Protein AF-A0ABD5T051-F1 (afdb_monomer_lite)

Organism: NCBI:txid1930624

Radius of gyration: 26.38 Å; chains: 1; bounding box: 66×84×85 Å

Sequence (713 aa):
MTRERERGAKRGLGTSLAASRREFLAATGMAALVPAAVGSSVGTPDTGDSGPGRIRNLSAFLEDPTVFAENREPTHVTTAIPYESMGTARRADEPFTELESRFEDSSYVRSLNGEWDFRFSERPSELPDSYDGVTDWDSISVPSVWQTEGYDQRLYTNNSITWDHYDPSQAGDLVPGEDGTVDVPGVGDGDDGANPVGTYRRTFTVPSAWDGREVFLHFEGAKQAYFVWIDGEYVGFQQGAMTPGEFDVTDHVAPGEESQVTVQVYRWSDGEALETIDMFRYSGIHRSVYLYATPLVHMRDFDVRTALDDDYEDATLSVDVELVNYTDSGRGEYTVTGHLFGPEQSHPGRGPPDDRGKPGWSGDRGKPERNGNRGRHGRNGPPHGRKVATVSASETVDGDGAVLALEADVEDPAKWSAEHPSLYTLVLELVSEGEATEVMLEKVGFREYETTRGEQGAVITVNGEPVNVKGVNRHETDPDSGRTVPIETLREDLETMKRFNVNAVRTSHYPNDPSLYRLADEYGIYVQDEVYVESHWWEDLLADTEVYHEQAVERFRRMVLRDRNHASVFSWSTGNEAGTGAEHLNMAALAMDSDAYLPPDTADVSGVGPVESYDGPVEGLAPDRLMYHQPNGGGWNVEYSDMLGPRYPSVGTLLRTADGSHIGDGLRSVVMGEYNHAMGNS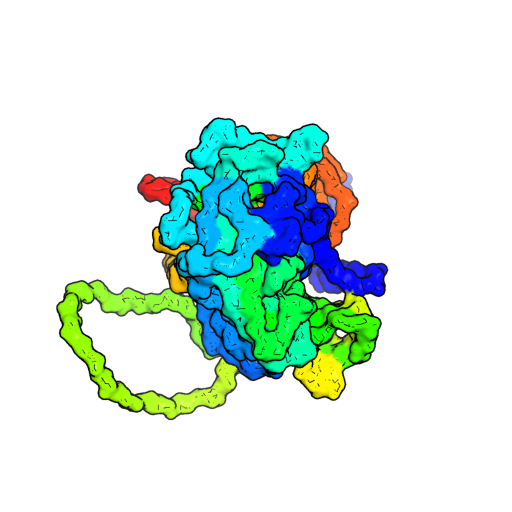LGLVHEMWSEHIMPPVRRATNRAGDGGHGAL

Structure (mmCIF, N/CA/C/O backbone):
data_AF-A0ABD5T051-F1
#
_entry.id   AF-A0ABD5T051-F1
#
loop_
_atom_site.group_PDB
_atom_site.id
_atom_site.type_symbol
_atom_site.label_atom_id
_atom_site.label_alt_id
_atom_site.label_comp_id
_atom_site.label_asym_id
_atom_site.label_entity_id
_atom_site.label_seq_id
_atom_site.pdbx_PDB_ins_code
_atom_site.Cartn_x
_atom_site.Cartn_y
_atom_site.Cartn_z
_atom_site.occupancy
_atom_site.B_iso_or_equiv
_atom_site.auth_seq_id
_atom_site.auth_comp_id
_atom_site.auth_asym_id
_atom_site.auth_atom_id
_atom_site.pdbx_PDB_model_num
ATOM 1 N N . MET A 1 1 ? -4.792 36.232 47.209 1.00 36.41 1 MET A N 1
ATOM 2 C CA . MET A 1 1 ? -5.182 36.528 45.818 1.00 36.41 1 MET A CA 1
ATOM 3 C C . MET A 1 1 ? -5.226 35.204 45.096 1.00 36.41 1 MET A C 1
ATOM 5 O O . MET A 1 1 ? -4.197 34.600 44.836 1.00 36.41 1 MET A O 1
ATOM 9 N N . THR A 1 2 ? -6.444 34.704 44.988 1.00 25.11 2 THR A N 1
ATOM 10 C CA . THR A 1 2 ? -6.877 33.451 44.380 1.00 25.11 2 THR A CA 1
ATOM 11 C C . THR A 1 2 ? -6.588 33.471 42.880 1.00 25.11 2 THR A C 1
ATOM 13 O O . THR A 1 2 ? -7.056 34.368 42.188 1.00 25.11 2 THR A O 1
ATOM 16 N N . ARG A 1 3 ? -5.810 32.501 42.390 1.00 26.19 3 ARG A N 1
ATOM 17 C CA . ARG A 1 3 ? -5.843 32.073 40.988 1.00 26.19 3 ARG A CA 1
ATOM 18 C C . ARG A 1 3 ? -6.622 30.767 40.965 1.00 26.19 3 ARG A C 1
ATOM 20 O O . ARG A 1 3 ? -6.230 29.805 41.624 1.00 26.19 3 ARG A O 1
ATOM 27 N N . GLU A 1 4 ? -7.777 30.812 40.321 1.00 24.81 4 GLU A N 1
ATOM 28 C CA . GLU A 1 4 ? -8.660 29.674 40.115 1.00 24.81 4 GLU A CA 1
ATOM 29 C C . GLU A 1 4 ? -7.946 28.613 39.274 1.00 24.81 4 GLU A C 1
ATOM 31 O O . GLU A 1 4 ? -7.276 28.919 38.291 1.00 24.81 4 GLU A O 1
ATOM 36 N N . ARG A 1 5 ? -8.053 27.360 39.724 1.00 26.92 5 ARG A N 1
ATOM 37 C CA . ARG A 1 5 ? -7.737 26.176 38.932 1.00 26.92 5 ARG A CA 1
ATOM 38 C C . ARG A 1 5 ? -8.916 25.955 37.993 1.00 26.92 5 ARG A C 1
ATOM 40 O O . ARG A 1 5 ? -9.948 25.454 38.439 1.00 26.92 5 ARG A O 1
ATOM 47 N N . GLU A 1 6 ? -8.764 26.313 36.728 1.00 24.47 6 GLU A N 1
ATOM 48 C CA . GLU A 1 6 ? -9.637 25.792 35.682 1.00 24.47 6 GLU A CA 1
ATOM 49 C C . GLU A 1 6 ? -9.298 24.313 35.489 1.00 24.47 6 GLU A C 1
ATOM 51 O O . GLU A 1 6 ? -8.202 23.939 35.077 1.00 24.47 6 GLU A O 1
ATOM 56 N N . ARG A 1 7 ? -10.235 23.453 35.893 1.00 23.27 7 ARG A N 1
ATOM 57 C CA . ARG A 1 7 ? -10.289 22.066 35.446 1.00 23.27 7 ARG A CA 1
ATOM 58 C C . ARG A 1 7 ? -10.701 22.121 33.978 1.00 23.27 7 ARG A C 1
ATOM 60 O O . ARG A 1 7 ? -11.854 22.441 33.701 1.00 23.27 7 ARG A O 1
ATOM 67 N N . GLY A 1 8 ? -9.759 21.861 33.074 1.00 24.27 8 GLY A N 1
ATOM 68 C CA . GLY A 1 8 ? -10.053 21.652 31.662 1.00 24.27 8 GLY A CA 1
ATOM 69 C C . GLY A 1 8 ? -11.048 20.506 31.534 1.00 24.27 8 GLY A C 1
ATOM 70 O O . GLY A 1 8 ? -10.799 19.398 32.006 1.00 24.27 8 GLY A O 1
ATOM 71 N N . ALA A 1 9 ? -12.220 20.816 30.996 1.00 24.28 9 ALA A N 1
ATOM 72 C CA . ALA A 1 9 ? -13.216 19.831 30.638 1.00 24.28 9 ALA A CA 1
ATOM 73 C C . ALA A 1 9 ? -12.650 18.960 29.511 1.00 24.28 9 ALA A C 1
ATOM 75 O O . ALA A 1 9 ? -12.182 19.500 28.509 1.00 24.28 9 ALA A O 1
ATOM 76 N N . LYS A 1 10 ? -12.731 17.633 29.675 1.00 26.22 10 LYS A N 1
ATOM 77 C CA . LYS A 1 10 ? -12.705 16.686 28.559 1.00 26.22 10 LYS A CA 1
ATOM 78 C C . LYS A 1 10 ? -13.747 17.168 27.544 1.00 26.22 10 LYS A C 1
ATOM 80 O O . LYS A 1 10 ? -14.943 17.138 27.836 1.00 26.22 10 LYS A O 1
ATOM 85 N N . ARG A 1 11 ? -13.305 17.708 26.408 1.00 28.09 11 ARG A N 1
ATOM 86 C CA . ARG A 1 11 ? -14.165 17.843 25.233 1.00 28.09 11 ARG A CA 1
ATOM 87 C C . ARG A 1 11 ? -14.231 16.444 24.640 1.00 28.09 11 ARG A C 1
ATOM 89 O O . ARG A 1 11 ? -13.221 15.967 24.145 1.00 28.09 11 ARG A O 1
ATOM 96 N N . GLY A 1 12 ? -15.375 15.786 24.803 1.00 25.36 12 GLY A N 1
ATOM 97 C CA . GLY A 1 12 ? -15.645 14.511 24.151 1.00 25.36 12 GLY A CA 1
ATOM 98 C C . GLY A 1 12 ? -15.487 14.673 22.642 1.00 25.36 12 GLY A C 1
ATOM 99 O O . GLY A 1 12 ? -16.097 15.567 22.052 1.00 25.36 12 GLY A O 1
ATOM 100 N N . LEU A 1 13 ? -14.633 13.835 22.062 1.00 28.89 13 LEU A N 1
ATOM 101 C CA . LEU A 1 13 ? -14.425 13.676 20.623 1.00 28.89 13 LEU A CA 1
ATOM 102 C C . LEU A 1 13 ? -15.549 12.846 19.965 1.00 28.89 13 LEU A C 1
ATOM 104 O O . LEU A 1 13 ? -15.661 12.818 18.746 1.00 28.89 13 LEU A O 1
ATOM 108 N N . GLY A 1 14 ? -16.461 12.259 20.748 1.00 25.50 14 GLY A N 1
ATOM 109 C CA . GLY A 1 14 ? -17.448 11.278 20.279 1.00 25.50 14 GLY A CA 1
ATOM 110 C C . GLY A 1 14 ? -18.631 11.773 19.432 1.00 25.50 14 GLY A C 1
ATOM 111 O O . GLY A 1 14 ? -19.596 11.037 19.283 1.00 25.50 14 GLY A O 1
ATOM 112 N N . THR A 1 15 ? -18.638 12.994 18.880 1.00 25.20 15 THR A N 1
ATOM 113 C CA . THR A 1 15 ? -19.739 13.428 17.974 1.00 25.20 15 THR A CA 1
ATOM 114 C C . THR A 1 15 ? -19.327 14.280 16.767 1.00 25.20 15 THR A C 1
ATOM 116 O O . THR A 1 15 ? -20.193 14.594 15.952 1.00 25.20 15 THR A O 1
ATOM 119 N N . SER A 1 16 ? -18.045 14.641 16.591 1.00 26.61 16 SER A N 1
ATOM 120 C CA . SER A 1 16 ? -17.605 15.455 15.435 1.00 26.61 16 SER A CA 1
ATOM 121 C C . SER A 1 16 ? -16.923 14.670 14.310 1.00 26.61 16 SER A C 1
ATOM 123 O O . SER A 1 16 ? -16.866 15.177 13.194 1.00 26.61 16 SER A O 1
ATOM 125 N N . LEU A 1 17 ? -16.475 13.433 14.558 1.00 32.22 17 LEU A N 1
ATOM 126 C CA . LEU A 1 17 ? -15.769 12.584 13.577 1.00 32.22 17 LEU A CA 1
ATOM 127 C C . LEU A 1 17 ? -16.625 12.201 12.350 1.00 32.22 17 LEU A C 1
ATOM 129 O O . LEU A 1 17 ? -16.105 12.001 11.254 1.00 32.22 17 LEU A O 1
ATOM 133 N N . ALA A 1 18 ? -17.952 12.129 12.502 1.00 31.81 18 ALA A N 1
ATOM 134 C CA . ALA A 1 18 ? -18.878 11.869 11.393 1.00 31.81 18 ALA A CA 1
ATOM 135 C C . ALA A 1 18 ? -19.214 13.134 10.574 1.00 31.81 18 ALA A C 1
ATOM 137 O O . ALA A 1 18 ? -19.721 13.037 9.457 1.00 31.81 18 ALA A O 1
ATOM 138 N N . ALA A 1 19 ? -18.956 14.329 11.120 1.00 29.75 19 ALA A N 1
ATOM 139 C CA . ALA A 1 19 ? -19.352 15.589 10.500 1.00 29.75 19 ALA A CA 1
ATOM 140 C C . ALA A 1 19 ? -18.320 16.105 9.488 1.00 29.75 19 ALA A C 1
ATOM 142 O O . ALA A 1 19 ? -18.735 16.620 8.459 1.00 29.75 19 ALA A O 1
ATOM 143 N N . SER A 1 20 ? -17.011 15.929 9.705 1.00 41.16 20 SER A N 1
ATOM 144 C CA . SER A 1 20 ? -15.979 16.568 8.865 1.00 41.16 20 SER A CA 1
ATOM 145 C C . SER A 1 20 ? -15.958 16.049 7.421 1.00 41.16 20 SER A C 1
ATOM 147 O O . SER A 1 20 ? -16.054 16.844 6.489 1.00 41.16 20 SER A O 1
ATOM 149 N N . ARG A 1 21 ? -15.932 14.725 7.207 1.00 41.84 21 ARG A N 1
ATOM 150 C CA . ARG A 1 21 ? -15.955 14.137 5.853 1.00 41.84 21 ARG A CA 1
ATOM 151 C C . ARG A 1 21 ? -17.312 14.311 5.171 1.00 41.84 21 ARG A C 1
ATOM 153 O O . ARG A 1 21 ? -17.378 14.594 3.980 1.00 41.84 21 ARG A O 1
ATOM 160 N N . ARG A 1 22 ? -18.406 14.212 5.935 1.00 39.72 22 ARG A N 1
ATOM 161 C CA . ARG A 1 22 ? -19.770 14.439 5.435 1.00 39.72 22 ARG A CA 1
ATOM 162 C C . ARG A 1 22 ? -19.988 15.897 5.028 1.00 39.72 22 ARG A C 1
ATOM 164 O O . ARG A 1 22 ? -20.642 16.140 4.023 1.00 39.72 22 ARG A O 1
ATOM 171 N N . GLU A 1 23 ? -19.438 16.856 5.771 1.00 39.25 23 GLU A N 1
ATOM 172 C CA . GLU A 1 23 ? -19.446 18.280 5.420 1.00 39.25 23 GLU A CA 1
ATOM 173 C C . GLU A 1 23 ? -18.498 18.582 4.257 1.00 39.25 23 GLU A C 1
ATOM 175 O O . GLU A 1 23 ? -18.873 19.378 3.408 1.00 39.25 23 GLU A O 1
ATOM 180 N N . PHE A 1 24 ? -17.343 17.917 4.149 1.00 40.75 24 PHE A N 1
ATOM 181 C CA . PHE A 1 24 ? -16.442 18.030 2.994 1.00 40.75 24 PHE A CA 1
ATOM 182 C C . PHE A 1 24 ? -17.109 17.535 1.700 1.00 40.75 24 PHE A C 1
ATOM 184 O O . PHE A 1 24 ? -17.217 18.294 0.738 1.00 40.75 24 PHE A O 1
ATOM 191 N N . LEU A 1 25 ? -17.661 16.317 1.708 1.00 40.84 25 LEU A N 1
ATOM 192 C CA . LEU A 1 25 ? -18.376 15.721 0.573 1.00 40.84 25 LEU A CA 1
ATOM 193 C C . LEU A 1 25 ? -19.683 16.467 0.238 1.00 40.84 25 LEU A C 1
ATOM 195 O O . LEU A 1 25 ? -20.054 16.591 -0.927 1.00 40.84 25 LEU A O 1
ATOM 199 N N . ALA A 1 26 ? -20.382 17.013 1.241 1.00 38.62 26 ALA A N 1
ATOM 200 C CA . ALA A 1 26 ? -21.584 17.822 1.020 1.00 38.62 26 ALA A CA 1
ATOM 201 C C . ALA A 1 26 ? -21.282 19.267 0.577 1.00 38.62 26 ALA A C 1
ATOM 203 O O . ALA A 1 26 ? -22.113 19.876 -0.100 1.00 38.62 26 ALA A O 1
ATOM 204 N N . ALA A 1 27 ? -20.134 19.841 0.957 1.00 33.66 27 ALA A N 1
ATOM 205 C CA . ALA A 1 27 ? -19.749 21.211 0.610 1.00 33.66 27 ALA A CA 1
ATOM 206 C C . ALA A 1 27 ? -19.178 21.330 -0.807 1.00 33.66 27 ALA A C 1
ATOM 208 O O . ALA A 1 27 ? -19.329 22.387 -1.423 1.00 33.66 27 ALA A O 1
ATOM 209 N N . THR A 1 28 ? -18.556 20.275 -1.338 1.00 35.25 28 THR A N 1
ATOM 210 C CA . THR A 1 28 ? -18.031 20.267 -2.711 1.00 35.25 28 THR A CA 1
ATOM 211 C C . THR A 1 28 ? -19.122 20.046 -3.755 1.00 35.25 28 THR A C 1
ATOM 213 O O . THR A 1 28 ? -18.946 20.474 -4.894 1.00 35.25 28 THR A O 1
ATOM 216 N N . GLY A 1 29 ? -20.264 19.438 -3.395 1.00 29.75 29 GLY A N 1
ATOM 217 C CA . GLY A 1 29 ? -21.375 19.183 -4.326 1.00 29.75 29 GLY A CA 1
ATOM 218 C C . GLY A 1 29 ? -20.971 18.370 -5.564 1.00 29.75 29 GLY A C 1
ATOM 219 O O . GLY A 1 29 ? -21.705 18.346 -6.547 1.00 29.75 29 GLY A O 1
ATOM 220 N N . MET A 1 30 ? -19.798 17.746 -5.506 1.00 31.88 30 MET A N 1
ATOM 221 C CA . MET A 1 30 ? -19.203 16.876 -6.501 1.00 31.88 30 MET A CA 1
ATOM 222 C C . MET A 1 30 ? -18.947 15.559 -5.784 1.00 31.88 30 MET A C 1
ATOM 224 O O . MET A 1 30 ? -18.395 15.565 -4.680 1.00 31.88 30 MET A O 1
ATOM 228 N N . ALA A 1 31 ? -19.308 14.448 -6.422 1.00 35.69 31 ALA A N 1
ATOM 229 C CA . ALA A 1 31 ? -18.776 13.126 -6.121 1.00 35.69 31 ALA A CA 1
ATOM 230 C C . ALA A 1 31 ? -17.279 13.104 -6.470 1.00 35.69 31 ALA A C 1
ATOM 232 O O . ALA A 1 31 ? -16.841 12.386 -7.359 1.00 35.69 31 ALA A O 1
ATOM 233 N N . ALA A 1 32 ? -16.498 13.983 -5.839 1.00 34.94 32 ALA A N 1
ATOM 234 C CA . ALA A 1 32 ? -15.078 14.083 -6.068 1.00 34.94 32 ALA A CA 1
ATOM 235 C C . ALA A 1 32 ? -14.467 12.788 -5.537 1.00 34.94 32 ALA A C 1
ATOM 237 O O . ALA A 1 32 ? -14.178 12.683 -4.342 1.00 34.94 32 ALA A O 1
ATOM 238 N N . LEU A 1 33 ? -14.301 11.817 -6.446 1.00 44.38 33 LEU A N 1
ATOM 239 C CA . LEU A 1 33 ? -13.125 10.956 -6.525 1.00 44.38 33 LEU A CA 1
ATOM 240 C C . LEU A 1 33 ? -12.015 11.695 -5.794 1.00 44.38 33 LEU A C 1
ATOM 242 O O . LEU A 1 33 ? -11.723 12.831 -6.183 1.00 44.38 33 LEU A O 1
ATOM 246 N N . VAL A 1 34 ? -11.448 11.124 -4.727 1.00 46.22 34 VAL A N 1
ATOM 247 C CA . VAL A 1 34 ? -10.178 11.647 -4.210 1.00 46.22 34 VAL A CA 1
ATOM 248 C C . VAL A 1 34 ? -9.274 11.662 -5.437 1.00 46.22 34 VAL A C 1
ATOM 250 O O . VAL A 1 34 ? -8.979 10.574 -5.944 1.00 46.22 34 VAL A O 1
ATOM 253 N N . PRO A 1 35 ? -8.954 12.837 -6.018 1.00 42.12 35 PRO A N 1
ATOM 254 C CA . PRO A 1 35 ? -8.297 12.849 -7.306 1.00 42.12 35 PRO A CA 1
ATOM 255 C C . PRO A 1 35 ? -6.979 12.126 -7.088 1.00 42.12 35 PRO A C 1
ATOM 257 O O . PRO A 1 35 ? -6.257 12.461 -6.144 1.00 42.12 35 PRO A O 1
ATOM 260 N N . ALA A 1 36 ? -6.678 11.115 -7.904 1.00 49.94 36 ALA A N 1
ATOM 261 C CA . ALA A 1 36 ? -5.315 10.613 -7.938 1.00 49.94 36 ALA A CA 1
ATOM 262 C C . ALA A 1 36 ? -4.413 11.832 -8.158 1.00 49.94 36 ALA A C 1
ATOM 264 O O . ALA A 1 36 ? -4.710 12.661 -9.026 1.00 49.94 36 ALA A O 1
ATOM 265 N N . ALA A 1 37 ? -3.353 11.983 -7.363 1.00 49.97 37 ALA A N 1
ATOM 266 C CA . ALA A 1 37 ? -2.325 12.936 -7.737 1.00 49.97 37 ALA A CA 1
ATOM 267 C C . ALA A 1 37 ? -1.791 12.496 -9.096 1.00 49.97 37 ALA A C 1
ATOM 269 O O . ALA A 1 37 ? -1.196 11.423 -9.230 1.00 49.97 37 ALA A O 1
ATOM 270 N N . VAL A 1 38 ? -2.073 13.293 -10.121 1.00 55.69 38 VAL A N 1
ATOM 271 C CA . VAL A 1 38 ? -1.585 13.021 -11.464 1.00 55.69 38 VAL A CA 1
ATOM 272 C C . VAL A 1 38 ? -0.212 13.664 -11.526 1.00 55.69 38 VAL A C 1
ATOM 274 O O . VAL A 1 38 ? -0.098 14.888 -11.442 1.00 55.69 38 VAL A O 1
ATOM 277 N N . GLY A 1 39 ? 0.827 12.838 -11.640 1.00 59.47 39 GLY A N 1
ATOM 278 C CA . GLY A 1 39 ? 2.124 13.332 -12.079 1.00 59.47 39 GLY A CA 1
ATOM 279 C C . GLY A 1 39 ? 1.989 14.074 -13.413 1.00 59.47 39 GLY A C 1
ATOM 280 O O . GLY A 1 39 ? 0.958 14.013 -14.091 1.00 59.47 39 GLY A O 1
ATOM 281 N N . SER A 1 40 ? 3.035 14.778 -13.823 1.00 81.12 40 SER A N 1
ATOM 282 C CA . SER A 1 40 ? 3.119 15.258 -15.199 1.00 81.12 40 SER A CA 1
ATOM 283 C C . SER A 1 40 ? 2.881 14.085 -16.158 1.00 81.12 40 SER A C 1
ATOM 285 O O . SER A 1 40 ? 3.366 12.978 -15.934 1.00 81.12 40 SER A O 1
ATOM 287 N N . SER A 1 41 ? 2.118 14.320 -17.225 1.00 85.81 41 SER A N 1
ATOM 288 C CA . SER A 1 41 ? 1.914 13.327 -18.281 1.00 85.81 41 SER A CA 1
ATOM 289 C C . SER A 1 41 ? 2.756 13.685 -19.498 1.00 85.81 41 SER A C 1
ATOM 291 O O . SER A 1 41 ? 2.753 14.826 -19.969 1.00 85.81 41 SER A O 1
ATOM 293 N N . VAL A 1 42 ? 3.455 12.681 -20.011 1.00 88.62 42 VAL A N 1
ATOM 294 C CA . VAL A 1 42 ? 4.219 12.700 -21.259 1.00 88.62 42 VAL A CA 1
ATOM 295 C C . VAL A 1 42 ? 3.331 12.261 -22.431 1.00 88.62 42 VAL A C 1
ATOM 297 O O . VAL A 1 42 ? 3.519 12.716 -23.563 1.00 88.62 42 VAL A O 1
ATOM 300 N N . GLY A 1 43 ? 2.329 11.422 -22.157 1.00 90.25 43 GLY A N 1
ATOM 301 C CA . GLY A 1 43 ? 1.473 10.761 -23.131 1.00 90.25 43 GLY A CA 1
ATOM 302 C C . GLY A 1 43 ? 2.108 9.471 -23.651 1.00 90.25 43 GLY A C 1
ATOM 303 O O . GLY A 1 43 ? 3.073 8.960 -23.100 1.00 90.25 43 GLY A O 1
ATOM 304 N N . THR A 1 44 ? 1.586 8.933 -24.754 1.00 91.19 44 THR A N 1
ATOM 305 C CA . THR A 1 44 ? 2.069 7.661 -25.315 1.00 91.19 44 THR A CA 1
ATOM 306 C C . THR A 1 44 ? 3.591 7.667 -25.568 1.00 91.19 44 THR A C 1
ATOM 308 O O . THR A 1 44 ? 4.078 8.563 -26.266 1.00 91.19 44 THR A O 1
ATOM 311 N N . PRO A 1 45 ? 4.350 6.661 -25.082 1.00 94.19 45 PRO A N 1
ATOM 312 C CA . PRO A 1 45 ? 5.787 6.560 -25.322 1.00 94.19 45 PRO A CA 1
ATOM 313 C C . PRO A 1 45 ? 6.105 6.408 -26.819 1.00 94.19 45 PRO A C 1
ATOM 315 O O . PRO A 1 45 ? 5.445 5.654 -27.542 1.00 94.19 45 PRO A O 1
ATOM 318 N N . ASP A 1 46 ? 7.155 7.087 -27.292 1.00 93.25 46 ASP A N 1
ATOM 319 C CA . ASP A 1 46 ? 7.635 6.993 -28.675 1.00 93.25 46 ASP A CA 1
ATOM 320 C C . ASP A 1 46 ? 8.344 5.654 -28.894 1.00 93.25 46 ASP A C 1
ATOM 322 O O . ASP A 1 46 ? 9.548 5.509 -28.680 1.00 93.25 46 ASP A O 1
ATOM 326 N N . THR A 1 47 ? 7.582 4.672 -29.364 1.00 90.56 47 THR A N 1
ATOM 327 C CA . THR A 1 47 ? 8.087 3.370 -29.829 1.00 90.56 47 THR A CA 1
ATOM 328 C C . THR A 1 47 ? 8.227 3.310 -31.357 1.00 90.56 47 THR A C 1
ATOM 330 O O . THR A 1 47 ? 8.762 2.357 -31.923 1.00 90.56 47 THR A O 1
ATOM 333 N N . GLY A 1 48 ? 7.869 4.382 -32.071 1.00 85.69 48 GLY A N 1
ATOM 334 C CA . GLY A 1 48 ? 7.890 4.466 -33.536 1.00 85.69 48 GLY A CA 1
ATOM 335 C C . GLY A 1 48 ? 6.679 3.826 -34.191 1.00 85.69 48 GLY A C 1
ATOM 336 O O . GLY A 1 48 ? 5.600 3.787 -33.617 1.00 85.69 48 GLY A O 1
ATOM 337 N N . ASP A 1 49 ? 6.862 3.325 -35.412 1.00 74.50 49 ASP A N 1
ATOM 338 C CA . ASP A 1 49 ? 5.751 2.877 -36.261 1.00 74.50 49 ASP A CA 1
ATOM 339 C C . ASP A 1 49 ? 5.195 1.477 -35.903 1.00 74.50 49 ASP A C 1
ATOM 341 O O . ASP A 1 49 ? 4.245 1.029 -36.545 1.00 74.50 49 ASP A O 1
ATOM 345 N N . SER A 1 50 ? 5.785 0.753 -34.940 1.00 64.81 50 SER A N 1
ATOM 346 C CA . SER A 1 50 ? 5.453 -0.661 -34.667 1.00 64.81 50 SER A CA 1
ATOM 347 C C . SER A 1 50 ? 5.693 -1.116 -33.214 1.00 64.81 50 SER A C 1
ATOM 349 O O . SER A 1 50 ? 6.253 -2.190 -32.997 1.00 64.81 50 SER A O 1
ATOM 351 N N . GLY A 1 51 ? 5.319 -0.309 -32.214 1.00 74.00 51 GLY A N 1
ATOM 352 C CA . GLY A 1 51 ? 5.384 -0.708 -30.798 1.00 74.00 51 GLY A CA 1
ATOM 353 C C . GLY A 1 51 ? 4.555 -1.971 -30.480 1.00 74.00 51 GLY A C 1
ATOM 354 O O . GLY A 1 51 ? 3.637 -2.289 -31.233 1.00 74.00 51 GLY A O 1
ATOM 355 N N . PRO A 1 52 ? 4.875 -2.717 -29.404 1.00 86.75 52 PRO A N 1
ATOM 356 C CA . PRO A 1 52 ? 5.799 -2.371 -28.329 1.00 86.75 52 PRO A CA 1
ATOM 357 C C . PRO A 1 52 ? 7.244 -2.783 -28.656 1.00 86.75 52 PRO A C 1
ATOM 359 O O . PRO A 1 52 ? 7.491 -3.803 -29.300 1.00 86.75 52 PRO A O 1
ATOM 362 N N . GLY A 1 53 ? 8.210 -1.989 -28.194 1.00 92.12 53 GLY A N 1
ATOM 363 C CA . GLY A 1 53 ? 9.642 -2.144 -28.466 1.00 92.12 53 GLY A CA 1
ATOM 364 C C . GLY A 1 53 ? 10.446 -1.069 -27.735 1.00 92.12 53 GLY A C 1
ATOM 365 O O . GLY A 1 53 ? 10.000 -0.575 -26.701 1.00 92.12 53 GLY A O 1
ATOM 366 N N . ARG A 1 54 ? 11.611 -0.688 -28.258 1.00 93.75 54 ARG A N 1
ATOM 367 C CA . ARG A 1 54 ? 12.447 0.381 -27.696 1.00 93.75 54 ARG A CA 1
ATOM 368 C C . ARG A 1 54 ? 11.682 1.708 -27.608 1.00 93.75 54 ARG A C 1
ATOM 370 O O . ARG A 1 54 ? 11.152 2.183 -28.610 1.00 93.75 54 ARG A O 1
ATOM 377 N N . ILE A 1 55 ? 11.706 2.331 -26.432 1.00 94.31 55 ILE A N 1
ATOM 378 C CA . ILE A 1 55 ? 11.157 3.670 -26.180 1.00 94.31 55 ILE A CA 1
ATOM 379 C C . ILE A 1 55 ? 12.248 4.715 -26.455 1.00 94.31 55 ILE A C 1
ATOM 381 O O . ILE A 1 55 ? 13.318 4.664 -25.852 1.00 94.31 55 ILE A O 1
ATOM 385 N N . ARG A 1 56 ? 12.005 5.652 -27.378 1.00 91.75 56 ARG A N 1
ATOM 386 C CA . ARG A 1 56 ? 12.984 6.671 -27.812 1.00 91.75 56 ARG A CA 1
ATOM 387 C C . ARG A 1 56 ? 13.005 7.920 -26.939 1.00 91.75 56 ARG A C 1
ATOM 389 O O . ARG A 1 56 ? 14.020 8.602 -26.906 1.00 91.75 56 ARG A O 1
ATOM 396 N N . ASN A 1 57 ? 11.911 8.214 -26.242 1.00 93.62 57 ASN A N 1
ATOM 397 C CA . ASN A 1 57 ? 11.784 9.328 -25.301 1.00 93.62 57 ASN A CA 1
ATOM 398 C C . ASN A 1 57 ? 11.821 8.852 -23.837 1.00 93.62 57 ASN A C 1
ATOM 400 O O . ASN A 1 57 ? 11.136 9.421 -22.995 1.00 93.62 57 ASN A O 1
ATOM 404 N N . LEU A 1 58 ? 12.596 7.802 -23.539 1.00 94.31 58 LEU A N 1
ATOM 405 C CA . LEU A 1 58 ? 12.620 7.146 -22.225 1.00 94.31 58 LEU A CA 1
ATOM 406 C C . LEU A 1 58 ? 12.988 8.103 -21.075 1.00 94.31 58 LEU A C 1
ATOM 408 O O . LEU A 1 58 ? 12.423 7.988 -19.991 1.00 94.31 58 LEU A O 1
ATOM 412 N N . SER A 1 59 ? 13.864 9.078 -21.342 1.00 93.81 59 SER A N 1
ATOM 413 C CA . SER A 1 59 ? 14.245 10.160 -20.415 1.00 93.81 59 SER A CA 1
ATOM 414 C C . SER A 1 59 ? 13.037 10.892 -19.827 1.00 93.81 59 SER A C 1
ATOM 416 O O . SER A 1 59 ? 12.962 11.084 -18.620 1.00 93.81 59 SER A O 1
ATOM 418 N N . ALA A 1 60 ? 12.004 11.159 -20.631 1.00 94.38 60 ALA A N 1
ATOM 419 C CA . ALA A 1 60 ? 10.805 11.845 -20.151 1.00 94.38 60 ALA A CA 1
ATOM 420 C C . ALA A 1 60 ? 10.026 11.060 -19.076 1.00 94.38 60 ALA A C 1
ATOM 422 O O . ALA A 1 60 ? 9.194 11.645 -18.398 1.00 94.38 60 ALA A O 1
ATOM 423 N N . PHE A 1 61 ? 10.265 9.752 -18.934 1.00 95.62 61 PHE A N 1
ATOM 424 C CA . PHE A 1 61 ? 9.568 8.893 -17.973 1.00 95.62 61 PHE A CA 1
ATOM 425 C C . PHE A 1 61 ? 10.432 8.448 -16.799 1.00 95.62 61 PHE A C 1
ATOM 427 O O . PHE A 1 61 ? 9.895 8.210 -15.723 1.00 95.62 61 PHE A O 1
ATOM 434 N N . LEU A 1 62 ? 11.730 8.224 -17.028 1.00 95.44 62 LEU A N 1
ATOM 435 C CA . LEU A 1 62 ? 12.624 7.647 -16.020 1.00 95.44 62 LEU A CA 1
ATOM 436 C C . LEU A 1 62 ? 13.596 8.665 -15.417 1.00 95.44 62 LEU A C 1
ATOM 438 O O . LEU A 1 62 ? 14.306 8.296 -14.489 1.00 95.44 62 LEU A O 1
ATOM 442 N N . GLU A 1 63 ? 13.671 9.885 -15.957 1.00 94.38 63 GLU A N 1
ATOM 443 C CA . GLU A 1 63 ? 14.573 10.949 -15.492 1.00 94.38 63 GLU A CA 1
ATOM 444 C C . GLU A 1 63 ? 13.822 12.201 -15.004 1.00 94.38 63 GLU A C 1
ATOM 446 O O . GLU A 1 63 ? 14.456 13.104 -14.467 1.00 94.38 63 GLU A O 1
ATOM 451 N N . ASP A 1 64 ? 12.495 12.277 -15.161 1.00 94.50 64 ASP A N 1
ATOM 452 C CA . ASP A 1 64 ? 11.658 13.381 -14.668 1.00 94.50 64 ASP A CA 1
ATOM 453 C C . ASP A 1 64 ? 10.851 12.921 -13.440 1.00 94.50 64 ASP A C 1
ATOM 455 O O . ASP A 1 64 ? 9.847 12.221 -13.603 1.00 94.50 64 ASP A O 1
ATOM 459 N N . PRO A 1 65 ? 11.221 13.342 -12.212 1.00 93.31 65 PRO A N 1
ATOM 460 C CA . PRO A 1 65 ? 10.523 12.925 -10.994 1.00 93.31 65 PRO A CA 1
ATOM 461 C C . PRO A 1 65 ? 9.055 13.344 -10.914 1.00 93.31 65 PRO A C 1
ATOM 463 O O . PRO A 1 65 ? 8.292 12.803 -10.109 1.00 93.31 65 PRO A O 1
ATOM 466 N N . THR A 1 66 ? 8.630 14.300 -11.747 1.00 93.12 66 THR A N 1
ATOM 467 C CA . THR A 1 66 ? 7.220 14.681 -11.833 1.00 93.12 66 THR A CA 1
ATOM 468 C C . THR A 1 66 ? 6.389 13.655 -12.606 1.00 93.12 66 THR A C 1
ATOM 470 O O . THR A 1 66 ? 5.169 13.645 -12.454 1.00 93.12 66 THR A O 1
ATOM 473 N N . VAL A 1 67 ? 7.012 12.761 -13.384 1.00 94.88 67 VAL A N 1
ATOM 474 C CA . VAL A 1 67 ? 6.360 11.714 -14.186 1.00 94.88 67 VAL A CA 1
ATOM 475 C C . VAL A 1 67 ? 6.511 10.360 -13.488 1.00 94.88 67 VAL A C 1
ATOM 477 O O . VAL A 1 67 ? 7.435 9.588 -13.728 1.00 94.88 67 VAL A O 1
ATOM 480 N N . PHE A 1 68 ? 5.559 10.023 -12.619 1.00 94.38 68 PHE A N 1
ATOM 481 C CA . PHE A 1 68 ? 5.595 8.771 -11.847 1.00 94.38 68 PHE A CA 1
ATOM 482 C C . PHE A 1 68 ? 4.428 7.818 -12.126 1.00 94.38 68 PHE A C 1
ATOM 484 O O . PHE A 1 68 ? 4.408 6.702 -11.601 1.00 94.38 68 PHE A O 1
ATOM 491 N N . ALA A 1 69 ? 3.441 8.235 -12.916 1.00 94.12 69 ALA A N 1
ATOM 492 C CA . ALA A 1 69 ? 2.337 7.393 -13.358 1.00 94.12 69 ALA A CA 1
ATOM 493 C C . ALA A 1 69 ? 1.657 7.988 -14.595 1.00 94.12 69 ALA A C 1
ATOM 495 O O . ALA A 1 69 ? 1.572 9.205 -14.725 1.00 94.12 69 ALA A O 1
ATOM 496 N N . GLU A 1 70 ? 1.108 7.130 -15.450 1.00 94.50 70 GLU A N 1
ATOM 497 C CA . GLU A 1 70 ? 0.200 7.510 -16.531 1.00 94.50 70 GLU A CA 1
ATOM 498 C C . GLU A 1 70 ? -0.951 6.518 -16.637 1.00 94.50 70 GLU A C 1
ATOM 500 O O . GLU A 1 70 ? -0.721 5.309 -16.577 1.00 94.50 70 GLU A O 1
ATOM 505 N N . ASN A 1 71 ? -2.169 7.039 -16.827 1.00 94.44 71 ASN A N 1
ATOM 506 C CA . ASN A 1 71 ? -3.409 6.265 -16.978 1.00 94.44 71 ASN A CA 1
ATOM 507 C C . ASN A 1 71 ? -3.666 5.253 -15.845 1.00 94.44 71 ASN A C 1
ATOM 509 O O . ASN A 1 71 ? -4.350 4.254 -16.045 1.00 94.44 71 ASN A O 1
ATOM 513 N N . ARG A 1 72 ? -3.092 5.488 -14.661 1.00 93.25 72 ARG A N 1
ATOM 514 C CA . ARG A 1 72 ? -3.318 4.649 -13.488 1.00 93.25 72 ARG A CA 1
ATOM 515 C C . ARG A 1 72 ? -4.640 5.026 -12.831 1.00 93.25 72 ARG A C 1
ATOM 517 O O . ARG A 1 72 ? -4.855 6.201 -12.528 1.00 93.25 72 ARG A O 1
ATOM 524 N N . GLU A 1 73 ? -5.449 4.026 -12.518 1.00 92.31 73 GLU A N 1
ATOM 525 C CA . GLU A 1 73 ? -6.662 4.198 -11.728 1.00 92.31 73 GLU A CA 1
ATOM 526 C C . GLU A 1 73 ? -6.344 4.702 -10.305 1.00 92.31 73 GLU A C 1
ATOM 528 O O . GLU A 1 73 ? -5.304 4.355 -9.719 1.00 92.31 73 GLU A O 1
ATOM 533 N N . PRO A 1 74 ? -7.212 5.534 -9.702 1.00 89.12 74 PRO A N 1
ATOM 534 C CA . PRO A 1 74 ? -7.041 5.940 -8.314 1.00 89.12 74 PRO A CA 1
ATOM 535 C C . PRO A 1 74 ? -7.043 4.720 -7.385 1.00 89.12 74 PRO A C 1
ATOM 537 O O . PRO A 1 74 ? -7.828 3.790 -7.547 1.00 89.12 74 PRO A O 1
ATOM 540 N N . THR A 1 75 ? -6.197 4.719 -6.356 1.00 90.81 75 THR A N 1
ATOM 541 C CA . THR A 1 75 ? -6.145 3.591 -5.413 1.00 90.81 75 THR A CA 1
ATOM 542 C C . THR A 1 75 ? -7.440 3.475 -4.601 1.00 90.81 75 THR A C 1
ATOM 544 O O . THR A 1 75 ? -8.091 4.473 -4.283 1.00 90.81 75 THR A O 1
ATOM 547 N N . HIS A 1 76 ? -7.812 2.242 -4.279 1.00 93.44 76 HIS A N 1
ATOM 548 C CA . HIS A 1 76 ? -8.955 1.879 -3.447 1.00 93.44 76 HIS A CA 1
ATOM 549 C C . HIS A 1 76 ? -8.559 0.744 -2.492 1.00 93.44 76 HIS A C 1
ATOM 551 O O . HIS A 1 76 ? -7.459 0.187 -2.587 1.00 93.44 76 HIS A O 1
ATOM 557 N N . VAL A 1 77 ? -9.451 0.383 -1.570 1.00 94.94 77 VAL A N 1
ATOM 558 C CA . VAL A 1 77 ? -9.233 -0.748 -0.652 1.00 94.94 77 VAL A CA 1
ATOM 559 C C . VAL A 1 77 ? -9.085 -2.073 -1.408 1.00 94.94 77 VAL A C 1
ATOM 561 O O . VAL A 1 77 ? -9.790 -2.326 -2.385 1.00 94.94 77 VAL A O 1
ATOM 564 N N . THR A 1 78 ? -8.204 -2.964 -0.940 1.00 91.25 78 THR A N 1
ATOM 565 C CA . THR A 1 78 ? -7.899 -4.261 -1.605 1.00 91.25 78 THR A CA 1
ATOM 566 C C . THR A 1 78 ? -9.111 -5.177 -1.781 1.00 91.25 78 THR A C 1
ATOM 568 O O . THR A 1 78 ? -9.106 -6.112 -2.577 1.00 91.25 78 THR A O 1
ATOM 571 N N . THR A 1 79 ? -10.169 -4.943 -1.015 1.00 89.94 79 THR A N 1
ATOM 572 C CA . THR A 1 79 ? -11.372 -5.770 -0.967 1.00 89.94 79 THR A CA 1
ATOM 573 C C . THR A 1 79 ? -12.489 -5.292 -1.891 1.00 89.94 79 THR A C 1
ATOM 575 O O . THR A 1 79 ? -13.526 -5.967 -1.946 1.00 89.94 79 THR A O 1
ATOM 578 N N . ALA A 1 80 ? -12.281 -4.203 -2.646 1.00 91.38 80 ALA A N 1
ATOM 579 C CA . ALA A 1 80 ? -13.209 -3.670 -3.650 1.00 91.38 80 ALA A CA 1
ATOM 580 C C . ALA A 1 80 ? -13.283 -4.543 -4.924 1.00 91.38 80 ALA A C 1
ATOM 582 O O . ALA A 1 80 ? -13.320 -4.069 -6.052 1.00 91.38 80 ALA A O 1
ATOM 583 N N . ILE A 1 81 ? -13.326 -5.861 -4.733 1.00 91.88 81 ILE A N 1
ATOM 584 C CA . ILE A 1 81 ? -13.408 -6.871 -5.781 1.00 91.88 81 ILE A CA 1
ATOM 585 C C . ILE A 1 81 ? -14.822 -7.467 -5.787 1.00 91.88 81 ILE A C 1
ATOM 587 O O . ILE A 1 81 ? -15.284 -7.963 -4.748 1.00 91.88 81 ILE A O 1
ATOM 591 N N . PRO A 1 82 ? -15.525 -7.451 -6.934 1.00 94.31 82 PRO A N 1
ATOM 592 C CA . PRO A 1 82 ? -16.916 -7.872 -7.004 1.00 94.31 82 PRO A CA 1
ATOM 593 C C . PRO A 1 82 ? -17.086 -9.393 -6.944 1.00 94.31 82 PRO A C 1
ATOM 595 O O . PRO A 1 82 ? -16.280 -10.155 -7.475 1.00 94.31 82 PRO A O 1
ATOM 598 N N . TYR A 1 83 ? -18.213 -9.835 -6.384 1.00 95.25 83 TYR A N 1
ATOM 599 C CA . TYR A 1 83 ? -18.728 -11.209 -6.398 1.00 95.25 83 TYR A CA 1
ATOM 600 C C . TYR A 1 83 ? -20.168 -11.227 -6.924 1.00 95.25 83 TYR A C 1
ATOM 602 O O . TYR A 1 83 ? -20.890 -10.233 -6.862 1.00 95.25 83 TYR A O 1
ATOM 610 N N . GLU A 1 84 ? -20.643 -12.381 -7.397 1.00 92.75 84 GLU A N 1
ATOM 611 C CA . GLU A 1 84 ? -21.995 -12.514 -7.970 1.00 92.75 84 GLU A CA 1
ATOM 612 C C . GLU A 1 84 ? -23.090 -12.581 -6.907 1.00 92.75 84 GLU A C 1
ATOM 614 O O . GLU A 1 84 ? -24.270 -12.425 -7.210 1.00 92.75 84 GLU A O 1
ATOM 619 N N . SER A 1 85 ? -22.729 -12.920 -5.667 1.00 93.62 85 SER A N 1
ATOM 620 C CA . SER A 1 85 ? -23.688 -13.033 -4.573 1.00 93.62 85 SER A CA 1
ATOM 621 C C . SER A 1 85 ? -23.010 -12.969 -3.211 1.00 93.62 85 SER A C 1
ATOM 623 O O . SER A 1 85 ? -21.868 -13.408 -3.055 1.00 93.62 85 SER A O 1
ATOM 625 N N . MET A 1 86 ? -23.775 -12.588 -2.180 1.00 92.31 86 MET A N 1
ATOM 626 C CA . MET A 1 86 ? -23.336 -12.712 -0.783 1.00 92.31 86 MET A CA 1
ATOM 627 C C . MET A 1 86 ? -22.853 -14.123 -0.449 1.00 92.31 86 MET A C 1
ATOM 629 O O . MET A 1 86 ? -21.943 -14.312 0.350 1.00 92.31 86 MET A O 1
ATOM 633 N N . GLY A 1 87 ? -23.505 -15.141 -1.017 1.00 91.00 87 GLY A N 1
ATOM 634 C CA . GLY A 1 87 ? -23.151 -16.527 -0.759 1.00 91.00 87 GLY A CA 1
ATOM 635 C C . GLY A 1 87 ? -21.754 -16.861 -1.271 1.00 91.00 87 GLY A C 1
ATOM 636 O O . GLY A 1 87 ? -21.035 -17.577 -0.581 1.00 91.00 87 GLY A O 1
ATOM 637 N N . THR A 1 88 ? -21.389 -16.385 -2.464 1.00 91.75 88 THR A N 1
ATOM 638 C CA . THR A 1 88 ? -20.042 -16.570 -3.025 1.00 91.75 88 THR A CA 1
ATOM 639 C C . THR A 1 88 ? -19.021 -15.770 -2.235 1.00 91.75 88 THR A C 1
ATOM 641 O O . THR A 1 88 ? -18.104 -16.382 -1.699 1.00 91.75 88 THR A O 1
ATOM 644 N N . ALA A 1 89 ? -19.254 -14.465 -2.053 1.00 92.00 89 ALA A N 1
ATOM 645 C CA . ALA A 1 89 ? -18.340 -13.571 -1.342 1.00 92.00 89 ALA A CA 1
ATOM 646 C C . ALA A 1 89 ? -17.916 -14.150 0.014 1.00 92.00 89 ALA A C 1
ATOM 648 O O . ALA A 1 89 ? -16.742 -14.227 0.346 1.00 92.00 89 ALA A O 1
ATOM 649 N N . ARG A 1 90 ? -18.883 -14.661 0.778 1.00 89.88 90 ARG A N 1
ATOM 650 C CA . ARG A 1 90 ? -18.630 -15.213 2.111 1.00 89.88 90 ARG A CA 1
ATOM 651 C C . ARG A 1 90 ? -17.926 -16.563 2.122 1.00 89.88 90 ARG A C 1
ATOM 653 O O . ARG A 1 90 ? -17.226 -16.855 3.080 1.00 89.88 90 ARG A O 1
ATOM 660 N N . ARG A 1 91 ? -18.142 -17.403 1.105 1.00 87.88 91 ARG A N 1
ATOM 661 C CA . ARG A 1 91 ? -17.423 -18.682 0.990 1.00 87.88 91 ARG A CA 1
ATOM 662 C C . ARG A 1 91 ? -15.967 -18.466 0.591 1.00 87.88 91 ARG A C 1
ATOM 664 O O . ARG A 1 91 ? -15.125 -19.197 1.097 1.00 87.88 91 ARG A O 1
ATOM 671 N N . ALA A 1 92 ? -15.708 -17.461 -0.243 1.00 87.06 92 ALA A N 1
ATOM 672 C CA . ALA A 1 92 ? -14.378 -17.124 -0.741 1.00 87.06 92 ALA A CA 1
ATOM 673 C C . ALA A 1 92 ? -13.371 -16.789 0.369 1.00 87.06 92 ALA A C 1
ATOM 675 O O . ALA A 1 92 ? -12.168 -16.948 0.200 1.00 87.06 92 ALA A O 1
ATOM 676 N N . ASP A 1 93 ? -13.859 -16.348 1.527 1.00 86.19 93 ASP A N 1
ATOM 677 C CA . ASP A 1 93 ? -13.026 -15.914 2.646 1.00 86.19 93 ASP A CA 1
ATOM 678 C C . ASP A 1 93 ? -13.017 -16.921 3.830 1.00 86.19 93 ASP A C 1
ATOM 680 O O . ASP A 1 93 ? -12.425 -16.666 4.879 1.00 86.19 93 ASP A O 1
ATOM 684 N N . GLU A 1 94 ? -13.625 -18.111 3.684 1.00 81.75 94 GLU A N 1
ATOM 685 C CA . GLU A 1 94 ? -13.766 -19.096 4.773 1.00 81.75 94 GLU A CA 1
ATOM 686 C C . GLU A 1 94 ? -13.324 -20.534 4.382 1.00 81.75 94 GLU A C 1
ATOM 688 O O . GLU A 1 94 ? -14.122 -21.308 3.842 1.00 81.75 94 GLU A O 1
ATOM 693 N N . PRO A 1 95 ? -12.098 -20.981 4.755 1.00 80.44 95 PRO A N 1
ATOM 694 C CA . PRO A 1 95 ? -11.051 -20.226 5.451 1.00 80.44 95 PRO A CA 1
ATOM 695 C C . PRO A 1 95 ? -10.250 -19.329 4.500 1.00 80.44 95 PRO A C 1
ATOM 697 O O . PRO A 1 95 ? -9.922 -19.751 3.394 1.00 80.44 95 PRO A O 1
ATOM 700 N N . PHE A 1 96 ? -9.821 -18.164 4.988 1.00 85.12 96 PHE A N 1
ATOM 701 C CA . PHE A 1 96 ? -8.814 -17.362 4.302 1.00 85.12 96 PHE A CA 1
ATOM 702 C C . PHE A 1 96 ? -7.506 -18.152 4.155 1.00 85.12 96 PHE A C 1
ATOM 704 O O . PHE A 1 96 ? -7.011 -18.778 5.106 1.00 85.12 96 PHE A O 1
ATOM 711 N N . THR A 1 97 ? -6.963 -18.142 2.943 1.00 84.88 97 THR A N 1
ATOM 712 C CA . THR A 1 97 ? -5.727 -18.840 2.577 1.00 84.88 97 THR A CA 1
ATOM 713 C C . THR A 1 97 ? -4.674 -17.819 2.176 1.00 84.88 97 THR A C 1
ATOM 715 O O . THR A 1 97 ? -3.723 -17.633 2.936 1.00 84.88 97 THR A O 1
ATOM 718 N N . GLU A 1 98 ? -4.934 -17.128 1.072 1.00 85.75 98 GLU A N 1
ATOM 719 C CA . GLU A 1 98 ? -4.198 -16.008 0.477 1.00 85.75 98 GLU A CA 1
ATOM 720 C C . GLU A 1 98 ? -5.204 -15.071 -0.217 1.00 85.75 98 GLU A C 1
ATOM 722 O O . GLU A 1 98 ? -6.372 -15.445 -0.406 1.00 85.75 98 GLU A O 1
ATOM 727 N N . LEU A 1 99 ? -4.785 -13.852 -0.568 1.00 83.75 99 LEU A N 1
ATOM 728 C CA . LEU A 1 99 ? -5.683 -12.865 -1.169 1.00 83.75 99 LEU A CA 1
ATOM 729 C C . LEU A 1 99 ? -6.173 -13.307 -2.560 1.00 83.75 99 LEU A C 1
ATOM 731 O O . LEU A 1 99 ? -7.359 -13.207 -2.868 1.00 83.75 99 LEU A O 1
ATOM 735 N N . GLU A 1 100 ? -5.288 -13.874 -3.368 1.00 83.44 100 GLU A N 1
ATOM 736 C CA . GLU A 1 100 ? -5.553 -14.282 -4.745 1.00 83.44 100 GLU A CA 1
ATOM 737 C C . GLU A 1 100 ? -6.573 -15.418 -4.810 1.00 83.44 100 GLU A C 1
ATOM 739 O O . GLU A 1 100 ? -7.553 -15.330 -5.547 1.00 83.44 100 GLU A O 1
ATOM 744 N N . SER A 1 101 ? -6.401 -16.453 -3.981 1.00 83.00 101 SER A N 1
ATOM 745 C CA . SER A 1 101 ? -7.340 -17.577 -3.869 1.00 83.00 101 SER A CA 1
ATOM 746 C C . SER A 1 101 ? -8.754 -17.118 -3.500 1.00 83.00 101 SER A C 1
ATOM 748 O O . SER A 1 101 ? -9.736 -17.705 -3.954 1.00 83.00 101 SER A O 1
ATOM 750 N N . ARG A 1 102 ? -8.884 -16.057 -2.689 1.00 82.88 102 ARG A N 1
ATOM 751 C CA . ARG A 1 102 ? -10.189 -15.462 -2.371 1.00 82.88 102 ARG A CA 1
ATOM 752 C C . ARG A 1 102 ? -10.824 -14.861 -3.631 1.00 82.88 102 ARG A C 1
ATOM 754 O O . ARG A 1 102 ? -12.026 -15.005 -3.844 1.00 82.88 102 ARG A O 1
ATOM 761 N N . PHE A 1 103 ? -10.039 -14.202 -4.475 1.00 84.62 103 PHE A N 1
ATOM 762 C CA . PHE A 1 103 ? -10.545 -13.611 -5.709 1.00 84.62 103 PHE A CA 1
ATOM 763 C C . PHE A 1 103 ? -10.881 -14.654 -6.780 1.00 84.62 103 PHE A C 1
ATOM 765 O O . PHE A 1 103 ? -11.842 -14.458 -7.518 1.00 84.62 103 PHE A O 1
ATOM 772 N N . GLU A 1 104 ? -10.174 -15.787 -6.831 1.00 81.00 104 GLU A N 1
ATOM 773 C CA . GLU A 1 104 ? -10.452 -16.878 -7.783 1.00 81.00 104 GLU A CA 1
ATOM 774 C C . GLU A 1 104 ? -11.858 -17.493 -7.643 1.00 81.00 104 GLU A C 1
ATOM 776 O O . GLU A 1 104 ? -12.381 -18.068 -8.602 1.00 81.00 104 GLU A O 1
ATOM 781 N N . ASP A 1 105 ? -12.497 -17.350 -6.478 1.00 87.12 105 ASP A N 1
ATOM 782 C CA . ASP A 1 105 ? -13.886 -17.767 -6.260 1.00 87.12 105 ASP A CA 1
ATOM 783 C C . ASP A 1 105 ? -14.912 -16.814 -6.909 1.00 87.12 105 ASP A C 1
ATOM 785 O O . ASP A 1 105 ? -16.087 -17.177 -7.036 1.00 87.12 105 ASP A O 1
ATOM 789 N N . SER A 1 106 ? -14.493 -15.616 -7.336 1.00 93.50 106 SER A N 1
ATOM 790 C CA . SER A 1 106 ? -15.300 -14.696 -8.138 1.00 93.50 106 SER A CA 1
ATOM 791 C C . SER A 1 106 ? -15.145 -14.980 -9.631 1.00 93.50 106 SER A C 1
ATOM 793 O O . SER A 1 106 ? -14.048 -14.974 -10.185 1.00 93.50 106 SER A O 1
ATOM 795 N N . SER A 1 107 ? -16.263 -15.126 -10.341 1.00 94.69 107 SER A N 1
ATOM 796 C CA . SER A 1 107 ? -16.278 -15.182 -11.809 1.00 94.69 107 SER A CA 1
ATOM 797 C C . SER A 1 107 ? -15.926 -13.853 -12.478 1.00 94.69 107 SER A C 1
ATOM 799 O O . SER A 1 107 ? -15.793 -13.816 -13.704 1.00 94.69 107 SER A O 1
ATOM 801 N N . TYR A 1 108 ? -15.763 -12.782 -11.700 1.00 96.12 108 TYR A N 1
ATOM 802 C CA . TYR A 1 108 ? -15.334 -11.469 -12.166 1.00 96.12 108 TYR A CA 1
ATOM 803 C C . TYR A 1 108 ? -13.837 -11.233 -12.010 1.00 96.12 108 TYR A C 1
ATOM 805 O O . TYR A 1 108 ? -13.395 -10.140 -12.328 1.00 96.12 108 TYR A O 1
ATOM 813 N N . VAL A 1 109 ? -13.058 -12.225 -11.566 1.00 96.38 109 VAL A N 1
ATOM 814 C CA . VAL A 1 109 ? -11.596 -12.125 -11.495 1.00 96.38 109 VAL A CA 1
ATOM 815 C C . VAL A 1 109 ? -10.940 -13.231 -12.306 1.00 96.38 109 VAL A C 1
ATOM 817 O O . VAL A 1 109 ? -11.423 -14.361 -12.407 1.00 96.38 109 VAL A O 1
ATOM 820 N N . ARG A 1 110 ? -9.805 -12.898 -12.913 1.00 95.62 110 ARG A N 1
ATOM 821 C CA . ARG A 1 110 ? -8.967 -13.825 -13.657 1.00 95.62 110 ARG A CA 1
ATOM 822 C C . ARG A 1 110 ? -7.507 -13.600 -13.287 1.00 95.62 110 ARG A C 1
ATOM 824 O O . ARG A 1 110 ? -6.902 -12.629 -13.725 1.00 95.62 110 ARG A O 1
ATOM 831 N N . SER A 1 111 ? -6.925 -14.545 -12.552 1.00 96.19 111 SER A N 1
ATOM 832 C CA . SER A 1 111 ? -5.487 -14.534 -12.274 1.00 96.19 111 SER A CA 1
ATOM 833 C C . SER A 1 111 ? -4.667 -14.616 -13.566 1.00 96.19 111 SER A C 1
ATOM 835 O O . SER A 1 111 ? -4.940 -15.433 -14.459 1.00 96.19 111 SER A O 1
ATOM 837 N N . LEU A 1 112 ? -3.642 -13.771 -13.645 1.00 97.69 112 LEU A N 1
ATOM 838 C CA . LEU A 1 112 ? -2.582 -13.811 -14.644 1.00 97.69 112 LEU A CA 1
ATOM 839 C C . LEU A 1 112 ? -1.251 -14.287 -14.038 1.00 97.69 112 LEU A C 1
ATOM 841 O O . LEU A 1 112 ? -0.233 -14.244 -14.722 1.00 97.69 112 LEU A O 1
ATOM 845 N N . ASN A 1 113 ? -1.243 -14.827 -12.816 1.00 97.31 113 ASN A N 1
ATOM 846 C CA . ASN A 1 113 ? -0.066 -15.487 -12.243 1.00 97.31 113 ASN A CA 1
ATOM 847 C C . ASN A 1 113 ? 0.285 -16.785 -12.998 1.00 97.31 113 ASN A C 1
ATOM 849 O O . ASN A 1 113 ? -0.536 -17.379 -13.707 1.00 97.31 113 ASN A O 1
ATOM 853 N N . GLY A 1 114 ? 1.526 -17.244 -12.874 1.00 96.94 114 GLY A N 1
ATOM 854 C CA . GLY A 1 114 ? 2.083 -18.431 -13.528 1.00 96.94 114 GLY A CA 1
ATOM 855 C C . GLY A 1 114 ? 3.191 -18.076 -14.516 1.00 96.94 114 GLY A C 1
ATOM 856 O O . GLY A 1 114 ? 3.811 -17.030 -14.398 1.00 96.94 114 GLY A O 1
ATOM 857 N N . GLU A 1 115 ? 3.428 -18.934 -15.505 1.00 98.50 115 GLU A N 1
ATOM 858 C CA . GLU A 1 115 ? 4.494 -18.724 -16.494 1.00 98.50 115 GLU A CA 1
ATOM 859 C C . GLU A 1 115 ? 4.141 -17.617 -17.501 1.00 98.50 115 GLU A C 1
ATOM 861 O O . GLU A 1 115 ? 3.007 -17.541 -17.988 1.00 98.50 115 GLU A O 1
ATOM 866 N N . TRP A 1 116 ? 5.117 -16.764 -17.800 1.00 98.81 116 TRP A N 1
ATOM 867 C CA . TRP A 1 116 ? 5.077 -15.720 -18.825 1.00 98.81 116 TRP A CA 1
ATOM 868 C C . TRP A 1 116 ? 6.268 -15.894 -19.769 1.00 98.81 116 TRP A C 1
ATOM 870 O O . TRP A 1 116 ? 7.341 -16.323 -19.342 1.00 98.81 116 TRP A O 1
ATOM 880 N N . ASP A 1 117 ? 6.093 -15.512 -21.034 1.00 98.50 117 ASP A N 1
ATOM 881 C CA . ASP A 1 117 ? 7.217 -15.350 -21.954 1.00 98.50 117 ASP A CA 1
ATOM 882 C C . ASP A 1 117 ? 8.087 -14.193 -21.449 1.00 98.50 117 ASP A C 1
ATOM 884 O O . ASP A 1 117 ? 7.575 -13.130 -21.084 1.00 98.50 117 ASP A O 1
ATOM 888 N N . PHE A 1 118 ? 9.401 -14.382 -21.428 1.00 98.69 118 PHE A N 1
ATOM 889 C CA . PHE A 1 118 ? 10.331 -13.429 -20.839 1.00 98.69 118 PHE A CA 1
ATOM 890 C C . PHE A 1 118 ? 11.554 -13.186 -21.708 1.00 98.69 118 PHE A C 1
ATOM 892 O O . PHE A 1 118 ? 12.081 -14.086 -22.363 1.00 98.69 118 PHE A O 1
ATOM 899 N N . ARG A 1 119 ? 12.023 -11.941 -21.701 1.00 97.88 119 ARG A N 1
ATOM 900 C CA . ARG A 1 119 ? 13.285 -11.557 -22.315 1.00 97.88 119 ARG A CA 1
ATOM 901 C C . ARG A 1 119 ? 13.987 -10.515 -21.464 1.00 97.88 119 ARG A C 1
ATOM 903 O O . ARG A 1 119 ? 13.399 -9.501 -21.101 1.00 97.88 119 ARG A O 1
ATOM 910 N N . PHE A 1 120 ? 15.264 -10.759 -21.208 1.00 98.00 120 PHE A N 1
ATOM 911 C CA . PHE A 1 120 ? 16.132 -9.861 -20.462 1.00 98.00 120 PHE A CA 1
ATOM 912 C C . PHE A 1 120 ? 17.110 -9.148 -21.404 1.00 98.00 120 PHE A C 1
ATOM 914 O O . PHE A 1 120 ? 17.744 -9.793 -22.244 1.00 98.00 120 PHE A O 1
ATOM 921 N N . SER A 1 121 ? 17.246 -7.834 -21.242 1.00 96.00 121 SER A N 1
ATOM 922 C CA . SER A 1 121 ? 18.231 -6.990 -21.928 1.00 96.00 121 SER A CA 1
ATOM 923 C C . SER A 1 121 ? 19.054 -6.236 -20.890 1.00 96.00 121 SER A C 1
ATOM 925 O O . SER A 1 121 ? 18.495 -5.735 -19.918 1.00 96.00 121 SER A O 1
ATOM 927 N N . GLU A 1 122 ? 20.371 -6.126 -21.077 1.00 93.75 122 GLU A N 1
ATOM 928 C CA . GLU A 1 122 ? 21.227 -5.404 -20.119 1.00 93.75 122 GLU A CA 1
ATOM 929 C C . GLU A 1 122 ? 21.075 -3.882 -20.251 1.00 93.75 122 GLU A C 1
ATOM 931 O O . GLU A 1 122 ? 21.378 -3.136 -19.313 1.00 93.75 122 GLU A O 1
ATOM 936 N N . ARG A 1 123 ? 20.632 -3.417 -21.427 1.00 93.06 123 ARG A N 1
ATOM 937 C CA . ARG A 1 123 ? 20.544 -1.996 -21.778 1.00 93.06 123 ARG A CA 1
ATOM 938 C C . ARG A 1 123 ? 19.257 -1.672 -22.533 1.00 93.06 123 ARG A C 1
ATOM 940 O O . ARG A 1 123 ? 18.847 -2.481 -23.373 1.00 93.06 123 ARG A O 1
ATOM 947 N N . PRO A 1 124 ? 18.691 -0.466 -22.357 1.00 94.12 124 PRO A N 1
ATOM 948 C CA . PRO A 1 124 ? 17.544 -0.015 -23.138 1.00 94.12 124 PRO A CA 1
ATOM 949 C C . PRO A 1 124 ? 17.808 0.015 -24.654 1.00 94.12 124 PRO A C 1
ATOM 951 O O . PRO A 1 124 ? 16.950 -0.370 -25.452 1.00 94.12 124 PRO A O 1
ATOM 954 N N . SER A 1 125 ? 19.026 0.379 -25.065 1.00 91.56 125 SER A N 1
ATOM 955 C CA . SER A 1 125 ? 19.480 0.361 -26.467 1.00 91.56 125 SER A CA 1
ATOM 956 C C . SER A 1 125 ? 19.442 -1.010 -27.152 1.00 91.56 125 SER A C 1
ATOM 958 O O . SER A 1 125 ? 19.468 -1.066 -28.385 1.00 91.56 125 SER A O 1
ATOM 960 N N . GLU A 1 126 ? 19.399 -2.111 -26.396 1.00 92.31 126 GLU A N 1
ATOM 961 C CA . GLU A 1 126 ? 19.367 -3.478 -26.933 1.00 92.31 126 GLU A CA 1
ATOM 962 C C . GLU A 1 126 ? 17.950 -3.976 -27.243 1.00 92.31 126 GLU A C 1
ATOM 964 O O . GLU A 1 126 ? 17.800 -5.020 -27.892 1.00 92.31 126 GLU A O 1
ATOM 969 N N . LEU A 1 127 ? 16.911 -3.260 -26.796 1.00 93.56 127 LEU A N 1
ATOM 970 C CA . LEU A 1 127 ? 15.533 -3.613 -27.117 1.00 93.56 127 LEU A CA 1
ATOM 971 C C . LEU A 1 127 ? 15.301 -3.482 -28.632 1.00 93.56 127 LEU A C 1
ATOM 973 O O . LEU A 1 127 ? 15.787 -2.537 -29.262 1.00 93.56 127 LEU A O 1
ATOM 977 N N . PRO A 1 128 ? 14.549 -4.411 -29.249 1.00 93.19 128 PRO A N 1
ATOM 978 C CA . PRO A 1 128 ? 14.176 -4.274 -30.649 1.00 93.19 128 PRO A CA 1
ATOM 979 C C . PRO A 1 128 ? 13.203 -3.100 -30.831 1.00 93.19 128 PRO A C 1
ATOM 981 O O . PRO A 1 128 ? 12.456 -2.765 -29.916 1.00 93.19 128 PRO A O 1
ATOM 984 N N . ASP A 1 129 ? 13.133 -2.519 -32.032 1.00 90.94 129 ASP A N 1
ATOM 985 C CA . ASP A 1 129 ? 12.108 -1.508 -32.357 1.00 90.94 129 ASP A CA 1
ATOM 986 C C . ASP A 1 129 ? 10.672 -2.067 -32.238 1.00 90.94 129 ASP A C 1
ATOM 988 O O . ASP A 1 129 ? 9.726 -1.306 -32.069 1.00 90.94 129 ASP A O 1
ATOM 992 N N . SER A 1 130 ? 10.509 -3.392 -32.331 1.00 92.44 130 SER A N 1
ATOM 993 C CA . SER A 1 130 ? 9.240 -4.101 -32.153 1.00 92.44 130 SER A CA 1
ATOM 994 C C . SER A 1 130 ? 9.458 -5.540 -31.688 1.00 92.44 130 SER A C 1
ATOM 996 O O . SER A 1 130 ? 10.412 -6.199 -32.117 1.00 92.44 130 SER A O 1
ATOM 998 N N . TYR A 1 131 ? 8.545 -6.054 -30.865 1.00 91.38 131 TYR A N 1
ATOM 999 C CA . TYR A 1 131 ? 8.472 -7.474 -30.509 1.00 91.38 131 TYR A CA 1
ATOM 1000 C C . TYR A 1 131 ? 7.676 -8.332 -31.507 1.00 91.38 131 TYR A C 1
ATOM 1002 O O . TYR A 1 131 ? 7.610 -9.559 -31.351 1.00 91.38 131 TYR A O 1
ATOM 1010 N N . ASP A 1 132 ? 7.127 -7.733 -32.564 1.00 87.69 132 ASP A N 1
ATOM 1011 C CA . ASP A 1 132 ? 6.426 -8.459 -33.618 1.00 87.69 132 ASP A CA 1
ATOM 1012 C C . ASP A 1 132 ? 7.335 -9.474 -34.317 1.00 87.69 132 ASP A C 1
ATOM 1014 O O . ASP A 1 132 ? 8.429 -9.176 -34.799 1.00 87.69 132 ASP A O 1
ATOM 1018 N N . GLY A 1 133 ? 6.869 -10.723 -34.380 1.00 85.38 133 GLY A N 1
ATOM 1019 C CA . GLY A 1 133 ? 7.613 -11.825 -34.991 1.00 85.38 133 GLY A CA 1
ATOM 1020 C C . GLY A 1 133 ? 8.844 -12.293 -34.203 1.00 85.38 133 GLY A C 1
ATOM 1021 O O . GLY A 1 133 ? 9.532 -13.205 -34.666 1.00 85.38 133 GLY A O 1
ATOM 1022 N N . VAL A 1 134 ? 9.117 -11.733 -33.019 1.00 87.94 134 VAL A N 1
ATOM 1023 C CA . VAL A 1 134 ? 10.127 -12.266 -32.096 1.00 87.94 134 VAL A CA 1
ATOM 1024 C C . VAL A 1 134 ? 9.597 -13.562 -31.487 1.00 87.94 134 VAL A C 1
ATOM 1026 O O . VAL A 1 134 ? 8.569 -13.561 -30.812 1.00 87.94 134 VAL A O 1
ATOM 1029 N N . THR A 1 135 ? 10.303 -14.668 -31.725 1.00 88.25 135 THR A N 1
ATOM 1030 C CA . THR A 1 135 ? 9.921 -16.012 -31.248 1.00 88.25 135 THR A CA 1
ATOM 1031 C C . THR A 1 135 ? 10.867 -16.592 -30.201 1.00 88.25 135 THR A C 1
ATOM 1033 O O . THR A 1 135 ? 10.599 -17.671 -29.688 1.00 88.25 135 THR A O 1
ATOM 1036 N N . ASP A 1 136 ? 11.999 -15.938 -29.949 1.00 90.75 136 ASP A N 1
ATOM 1037 C CA . ASP A 1 136 ? 13.021 -16.390 -29.001 1.00 90.75 136 ASP A CA 1
ATOM 1038 C C . ASP A 1 136 ? 12.746 -15.744 -27.638 1.00 90.75 136 ASP A C 1
ATOM 1040 O O . ASP A 1 136 ? 13.214 -14.639 -27.363 1.00 90.75 136 ASP A O 1
ATOM 1044 N N . TRP A 1 137 ? 11.885 -16.398 -26.858 1.00 97.00 137 TRP A N 1
ATOM 1045 C CA . TRP A 1 137 ? 11.507 -16.008 -25.501 1.00 97.00 137 TRP A CA 1
ATOM 1046 C C . TRP A 1 137 ? 11.905 -17.122 -24.536 1.00 97.00 137 TRP A C 1
ATOM 1048 O O . TRP A 1 137 ? 11.718 -18.306 -24.833 1.00 97.00 137 TRP A O 1
ATOM 1058 N N . ASP A 1 138 ? 12.434 -16.728 -23.384 1.00 97.81 138 ASP A N 1
ATOM 1059 C CA . ASP A 1 138 ? 12.534 -17.604 -22.224 1.00 97.81 138 ASP A CA 1
ATOM 1060 C C . ASP A 1 138 ? 11.166 -17.691 -21.517 1.00 97.81 138 ASP A C 1
ATOM 1062 O O . ASP A 1 138 ? 10.205 -17.034 -21.915 1.00 97.81 138 ASP A O 1
ATOM 1066 N N . SER A 1 139 ? 11.077 -18.496 -20.458 1.00 97.94 139 SER A N 1
ATOM 1067 C CA . SER A 1 139 ? 9.911 -18.560 -19.565 1.00 97.94 139 SER A CA 1
ATOM 1068 C C . SER A 1 139 ? 10.312 -18.048 -18.188 1.00 97.94 139 SER A C 1
ATOM 1070 O O . SER A 1 139 ? 11.385 -18.411 -17.703 1.00 97.94 139 SER A O 1
ATOM 1072 N N . ILE A 1 140 ? 9.457 -17.245 -17.558 1.00 98.62 140 ILE A N 1
ATOM 1073 C CA . ILE A 1 140 ? 9.633 -16.789 -16.176 1.00 98.62 140 ILE A CA 1
ATOM 1074 C C . ILE A 1 140 ? 8.336 -16.967 -15.388 1.00 98.62 140 ILE A C 1
ATOM 1076 O O . ILE A 1 140 ? 7.244 -16.722 -15.907 1.00 98.62 140 ILE A O 1
ATOM 1080 N N . SER A 1 141 ? 8.443 -17.362 -14.121 1.00 98.25 141 SER A N 1
ATOM 1081 C CA . SER A 1 141 ? 7.295 -17.363 -13.219 1.00 98.25 141 SER A CA 1
ATOM 1082 C C . SER A 1 141 ? 6.929 -15.931 -12.820 1.00 98.25 141 SER A C 1
ATOM 1084 O O . SER A 1 141 ? 7.798 -15.121 -12.509 1.00 98.25 141 SER A O 1
ATOM 1086 N N . VAL A 1 142 ? 5.639 -15.613 -12.798 1.00 98.38 142 VAL A N 1
ATOM 1087 C CA . VAL A 1 142 ? 5.092 -14.361 -12.263 1.00 98.38 142 VAL A CA 1
ATOM 1088 C C . VAL A 1 142 ? 4.058 -14.707 -11.183 1.00 98.38 142 VAL A C 1
ATOM 1090 O O . VAL A 1 142 ? 3.139 -15.481 -11.467 1.00 98.38 142 VAL A O 1
ATOM 1093 N N . PRO A 1 143 ? 4.162 -14.159 -9.962 1.00 97.62 143 PRO A N 1
ATOM 1094 C CA . PRO A 1 143 ? 5.192 -13.223 -9.522 1.00 97.62 143 PRO A CA 1
ATOM 1095 C C . PRO A 1 143 ? 6.564 -13.867 -9.288 1.00 97.62 143 PRO A C 1
ATOM 1097 O O . PRO A 1 143 ? 6.660 -15.006 -8.837 1.00 97.62 143 PRO A O 1
ATOM 1100 N N . SER A 1 144 ? 7.625 -13.111 -9.564 1.00 97.88 144 SER A N 1
ATOM 1101 C CA . SER A 1 144 ? 8.996 -13.404 -9.138 1.00 97.88 144 SER A CA 1
ATOM 1102 C C . SER A 1 144 ? 9.877 -12.157 -9.255 1.00 97.88 144 SER A C 1
ATOM 1104 O O . SER A 1 144 ? 9.524 -11.160 -9.892 1.00 97.88 144 SER A O 1
ATOM 1106 N N . VAL A 1 145 ? 11.063 -12.216 -8.655 1.00 98.19 145 VAL A N 1
ATOM 1107 C CA . VAL A 1 145 ? 12.142 -11.274 -8.962 1.00 98.19 145 VAL A CA 1
ATOM 1108 C C . VAL A 1 145 ? 13.097 -11.939 -9.947 1.00 98.19 145 VAL A C 1
ATOM 1110 O O . VAL A 1 145 ? 13.517 -13.076 -9.739 1.00 98.19 145 VAL A O 1
ATOM 1113 N N . TRP A 1 146 ? 13.500 -11.257 -11.021 1.00 98.12 146 TRP A N 1
ATOM 1114 C CA . TRP A 1 146 ? 14.269 -11.933 -12.079 1.00 98.12 146 TRP A CA 1
ATOM 1115 C C . TRP A 1 146 ? 15.636 -12.450 -11.587 1.00 98.12 146 TRP A C 1
ATOM 1117 O O . TRP A 1 146 ? 16.189 -13.396 -12.151 1.00 98.12 146 TRP A O 1
ATOM 1127 N N . GLN A 1 147 ? 16.167 -11.880 -10.493 1.00 97.69 147 GLN A N 1
ATOM 1128 C CA . GLN A 1 147 ? 17.421 -12.311 -9.867 1.00 97.69 147 GLN A CA 1
ATOM 1129 C C . GLN A 1 147 ? 17.336 -13.662 -9.142 1.00 97.69 147 GLN A C 1
ATOM 1131 O O . GLN A 1 147 ? 18.375 -14.276 -8.854 1.00 97.69 147 GLN A O 1
ATOM 1136 N N . THR A 1 148 ? 16.136 -14.152 -8.819 1.00 97.06 148 THR A N 1
ATOM 1137 C CA . THR A 1 148 ? 15.955 -15.527 -8.323 1.00 97.06 148 THR A CA 1
ATOM 1138 C C . THR A 1 148 ? 15.803 -16.525 -9.459 1.00 97.06 148 THR A C 1
ATOM 1140 O O . THR A 1 148 ? 16.257 -17.657 -9.312 1.00 97.06 148 THR A O 1
ATOM 1143 N N . GLU A 1 149 ? 15.338 -16.058 -10.616 1.00 97.62 149 GLU A N 1
ATOM 1144 C CA . GLU A 1 149 ? 15.167 -16.837 -11.849 1.00 97.62 149 GLU A CA 1
ATOM 1145 C C . GLU A 1 149 ? 16.451 -16.951 -12.693 1.00 97.62 149 GLU A C 1
ATOM 1147 O O . GLU A 1 149 ? 16.480 -17.608 -13.731 1.00 97.62 149 GLU A O 1
ATOM 1152 N N . GLY A 1 150 ? 17.559 -16.368 -12.222 1.00 96.44 150 GLY A N 1
ATOM 1153 C CA . GLY A 1 150 ? 18.890 -16.533 -12.816 1.00 96.44 150 GLY A CA 1
ATOM 1154 C C . GLY A 1 150 ? 19.325 -15.415 -13.764 1.00 96.44 150 GLY A C 1
ATOM 1155 O O . GLY A 1 150 ? 20.387 -15.536 -14.377 1.00 96.44 150 GLY A O 1
ATOM 1156 N N . TYR A 1 151 ? 18.558 -14.329 -13.851 1.00 97.06 151 TYR A N 1
ATOM 1157 C CA . TYR A 1 151 ? 18.922 -13.133 -14.609 1.00 97.06 151 TYR A CA 1
ATOM 1158 C C . TYR A 1 151 ? 19.577 -12.103 -13.696 1.00 97.06 151 TYR A C 1
ATOM 1160 O O . TYR A 1 151 ? 19.107 -11.893 -12.583 1.00 97.06 151 TYR A O 1
ATOM 1168 N N . ASP A 1 152 ? 20.615 -11.412 -14.178 1.00 93.81 152 ASP A N 1
ATOM 1169 C CA . ASP A 1 152 ? 21.259 -10.308 -13.450 1.00 93.81 152 ASP A CA 1
ATOM 1170 C C . ASP A 1 152 ? 21.844 -10.714 -12.071 1.00 93.81 152 ASP A C 1
ATOM 1172 O O . ASP A 1 152 ? 21.808 -11.868 -11.638 1.00 93.81 152 ASP A O 1
ATOM 1176 N N . GLN A 1 153 ? 22.465 -9.769 -11.371 1.00 91.38 153 GLN A N 1
ATOM 1177 C CA . GLN A 1 153 ? 23.075 -9.981 -10.061 1.00 91.38 153 GLN A CA 1
ATOM 1178 C C . GLN A 1 153 ? 22.150 -9.591 -8.901 1.00 91.38 153 GLN A C 1
ATOM 1180 O O . GLN A 1 153 ? 21.510 -8.535 -8.910 1.00 91.38 153 GLN A O 1
ATOM 1185 N N . ARG A 1 154 ? 22.159 -10.421 -7.847 1.00 92.06 154 ARG A N 1
ATOM 1186 C CA . ARG A 1 154 ? 21.580 -10.098 -6.533 1.00 92.06 154 ARG A CA 1
ATOM 1187 C C . ARG A 1 154 ? 22.491 -9.096 -5.827 1.00 92.06 154 ARG A C 1
ATOM 1189 O O . ARG A 1 154 ? 23.612 -9.444 -5.455 1.00 92.06 154 ARG A O 1
ATOM 1196 N N . LEU A 1 155 ? 22.012 -7.873 -5.637 1.00 92.00 155 LEU A N 1
ATOM 1197 C CA . LEU A 1 155 ? 22.753 -6.809 -4.964 1.00 92.00 155 LEU A CA 1
ATOM 1198 C C . LEU A 1 155 ? 22.190 -6.599 -3.565 1.00 92.00 155 LEU A C 1
ATOM 1200 O O . LEU A 1 155 ? 20.979 -6.567 -3.400 1.00 92.00 155 LEU A O 1
ATOM 1204 N N . TYR A 1 156 ? 23.060 -6.447 -2.575 1.00 93.62 156 TYR A N 1
ATOM 1205 C CA . TYR A 1 156 ? 22.702 -5.968 -1.244 1.00 93.62 156 TYR A CA 1
ATOM 1206 C C . TYR A 1 156 ? 23.499 -4.697 -0.985 1.00 93.62 156 TYR A C 1
ATOM 1208 O O . TYR A 1 156 ? 24.723 -4.695 -1.139 1.00 93.62 156 TYR A O 1
ATOM 1216 N N . THR A 1 157 ? 22.805 -3.638 -0.594 1.00 90.81 157 THR A N 1
ATOM 1217 C CA . THR A 1 157 ? 23.425 -2.402 -0.128 1.00 90.81 157 THR A CA 1
ATOM 1218 C C . THR A 1 157 ? 22.600 -1.841 1.018 1.00 90.81 157 THR A C 1
ATOM 1220 O O . THR A 1 157 ? 21.389 -2.036 1.060 1.00 90.81 157 THR A O 1
ATOM 1223 N N . ASN A 1 158 ? 23.286 -1.174 1.942 1.00 90.50 158 ASN A N 1
ATOM 1224 C CA . ASN A 1 158 ? 22.647 -0.532 3.077 1.00 90.50 158 ASN A CA 1
ATOM 1225 C C . ASN A 1 158 ? 22.044 0.815 2.651 1.00 90.50 158 ASN A C 1
ATOM 1227 O O . ASN A 1 158 ? 20.834 0.947 2.648 1.00 90.50 158 ASN A O 1
ATOM 1231 N N . ASN A 1 159 ? 22.863 1.772 2.206 1.00 84.00 159 ASN A N 1
ATOM 1232 C CA . ASN A 1 159 ? 22.407 3.152 2.001 1.00 84.00 159 ASN A CA 1
ATOM 1233 C C . ASN A 1 159 ? 22.745 3.764 0.636 1.00 84.00 159 ASN A C 1
ATOM 1235 O O . ASN A 1 159 ? 22.156 4.771 0.262 1.00 84.00 159 ASN A O 1
ATOM 1239 N N . SER A 1 160 ? 23.675 3.188 -0.128 1.00 85.25 160 SER A N 1
ATOM 1240 C CA . SER A 1 160 ? 23.996 3.710 -1.461 1.00 85.25 160 SER A CA 1
ATOM 1241 C C . SER A 1 160 ? 22.884 3.400 -2.469 1.00 85.25 160 SER A C 1
ATOM 1243 O O . SER A 1 160 ? 22.201 2.374 -2.347 1.00 85.25 160 SER A O 1
ATOM 1245 N N . ILE A 1 161 ? 22.799 4.201 -3.534 1.00 87.81 161 ILE A N 1
ATOM 1246 C CA . ILE A 1 161 ? 22.031 3.839 -4.733 1.00 87.81 161 ILE A CA 1
ATOM 1247 C C . ILE A 1 161 ? 22.495 2.511 -5.327 1.00 87.81 161 ILE A C 1
ATOM 1249 O O . ILE A 1 161 ? 23.645 2.081 -5.161 1.00 87.81 161 ILE A O 1
ATOM 1253 N N . THR A 1 162 ? 21.573 1.843 -6.018 1.00 88.19 162 THR A N 1
ATOM 1254 C CA . THR A 1 162 ? 21.812 0.514 -6.583 1.00 88.19 162 THR A CA 1
ATOM 1255 C C . THR A 1 162 ? 22.879 0.521 -7.680 1.00 88.19 162 THR A C 1
ATOM 1257 O O . THR A 1 162 ? 23.714 -0.389 -7.717 1.00 88.19 162 THR A O 1
ATOM 1260 N N . TRP A 1 163 ? 22.881 1.517 -8.573 1.00 86.75 163 TRP A N 1
ATOM 1261 C CA . TRP A 1 163 ? 23.759 1.498 -9.748 1.00 86.75 163 TRP A CA 1
ATOM 1262 C C . TRP A 1 163 ? 25.225 1.844 -9.456 1.00 86.75 163 TRP A C 1
ATOM 1264 O O . TRP A 1 163 ? 26.084 1.380 -10.201 1.00 86.75 163 TRP A O 1
ATOM 1274 N N . ASP A 1 164 ? 25.552 2.495 -8.332 1.00 83.81 164 ASP A N 1
ATOM 1275 C CA . ASP A 1 164 ? 26.944 2.719 -7.887 1.00 83.81 164 ASP A CA 1
ATOM 1276 C C . ASP A 1 164 ? 27.752 1.418 -7.785 1.00 83.81 164 ASP A C 1
ATOM 1278 O O . ASP A 1 164 ? 28.948 1.376 -8.078 1.00 83.81 164 ASP A O 1
ATOM 1282 N N . HIS A 1 165 ? 27.105 0.331 -7.353 1.00 78.81 165 HIS A N 1
ATOM 1283 C CA . HIS A 1 165 ? 27.740 -0.989 -7.255 1.00 78.81 165 HIS A CA 1
ATOM 1284 C C . HIS A 1 165 ? 27.792 -1.716 -8.591 1.00 78.81 165 HIS A C 1
ATOM 1286 O O . HIS A 1 165 ? 28.623 -2.607 -8.775 1.00 78.81 165 HIS A O 1
ATOM 1292 N N . TYR A 1 166 ? 26.884 -1.369 -9.499 1.00 78.31 166 TYR A N 1
ATOM 1293 C CA . TYR A 1 166 ? 26.828 -1.952 -10.827 1.00 78.31 166 TYR A CA 1
ATOM 1294 C C . TYR A 1 166 ? 27.919 -1.355 -11.721 1.00 78.31 166 TYR A C 1
ATOM 1296 O O . TYR A 1 166 ? 28.702 -2.094 -12.319 1.00 78.31 166 TYR A O 1
ATOM 1304 N N . ASP A 1 167 ? 28.011 -0.027 -11.756 1.00 75.81 167 ASP A N 1
ATOM 1305 C CA . ASP A 1 167 ? 29.053 0.718 -12.450 1.00 75.81 167 ASP A CA 1
ATOM 1306 C C . ASP A 1 167 ? 29.413 1.997 -11.669 1.00 75.81 167 ASP A C 1
ATOM 1308 O O . ASP A 1 167 ? 28.765 3.029 -11.831 1.00 75.81 167 ASP A O 1
ATOM 1312 N N . PRO A 1 168 ? 30.499 1.980 -10.871 1.00 78.62 168 PRO A N 1
ATOM 1313 C CA . PRO A 1 168 ? 30.939 3.154 -10.117 1.00 78.62 168 PRO A CA 1
ATOM 1314 C C . PRO A 1 168 ? 31.320 4.363 -10.984 1.00 78.62 168 PRO A C 1
ATOM 1316 O O . PRO A 1 168 ? 31.517 5.455 -10.455 1.00 78.62 168 PRO A O 1
ATOM 1319 N N . SER A 1 169 ? 31.522 4.179 -12.296 1.00 74.19 169 SER A N 1
ATOM 1320 C CA . SER A 1 169 ? 31.770 5.298 -13.212 1.00 74.19 169 SER A CA 1
ATOM 1321 C C . SER A 1 169 ? 30.498 6.066 -13.571 1.00 74.19 169 SER A C 1
ATOM 1323 O O . SER A 1 169 ? 30.601 7.202 -14.025 1.00 74.19 169 SER A O 1
ATOM 1325 N N . GLN A 1 170 ? 29.338 5.461 -13.317 1.00 71.12 170 GLN A N 1
ATOM 1326 C CA . GLN A 1 170 ? 27.998 6.019 -13.474 1.00 71.12 170 GLN A CA 1
ATOM 1327 C C . GLN A 1 170 ? 27.421 6.443 -12.117 1.00 71.12 170 GLN A C 1
ATOM 1329 O O . GLN A 1 170 ? 26.214 6.369 -11.908 1.00 71.12 170 GLN A O 1
ATOM 1334 N N . ALA A 1 171 ? 28.282 6.824 -11.164 1.00 70.44 171 ALA A N 1
ATOM 1335 C CA . ALA A 1 171 ? 27.815 7.295 -9.869 1.00 70.44 171 ALA A CA 1
ATOM 1336 C C . ALA A 1 171 ? 26.904 8.511 -10.070 1.00 70.44 171 ALA A C 1
ATOM 1338 O O . ALA A 1 171 ? 27.353 9.538 -10.584 1.00 70.44 171 ALA A O 1
ATOM 1339 N N . GLY A 1 172 ? 25.627 8.345 -9.729 1.00 68.38 172 GLY A N 1
ATOM 1340 C CA . GLY A 1 172 ? 24.566 9.291 -10.068 1.00 68.38 172 GLY A CA 1
ATOM 1341 C C . GLY A 1 172 ? 24.291 10.264 -8.931 1.00 68.38 172 GLY A C 1
ATOM 1342 O O . GLY A 1 172 ? 24.281 9.875 -7.762 1.00 68.38 172 GLY A O 1
ATOM 1343 N N . ASP A 1 173 ? 24.062 11.525 -9.284 1.00 75.88 173 ASP A N 1
ATOM 1344 C CA . ASP A 1 173 ? 23.390 12.477 -8.404 1.00 75.88 173 ASP A CA 1
ATOM 1345 C C . ASP A 1 173 ? 21.879 12.340 -8.627 1.00 75.88 173 ASP A C 1
ATOM 1347 O O . ASP A 1 173 ? 21.430 12.282 -9.769 1.00 75.88 173 ASP A O 1
ATOM 1351 N N . LEU A 1 174 ? 21.109 12.255 -7.544 1.00 86.94 174 LEU A N 1
ATOM 1352 C CA . LEU A 1 174 ? 19.646 12.190 -7.594 1.00 86.94 174 LEU A CA 1
ATOM 1353 C C . LEU A 1 174 ? 19.000 13.572 -7.471 1.00 86.94 174 LEU A C 1
ATOM 1355 O O . LEU A 1 174 ? 17.777 13.691 -7.526 1.00 86.94 174 LEU A O 1
ATOM 1359 N N . VAL A 1 175 ? 19.806 14.620 -7.302 1.00 89.56 175 VAL A N 1
ATOM 1360 C CA . VAL A 1 175 ? 19.354 16.001 -7.439 1.00 89.56 175 VAL A CA 1
ATOM 1361 C C . VAL A 1 175 ? 19.191 16.309 -8.932 1.00 89.56 175 VAL A C 1
ATOM 1363 O O . VAL A 1 175 ? 20.159 16.170 -9.684 1.00 89.56 175 VAL A O 1
ATOM 1366 N N . PRO A 1 176 ? 18.005 16.754 -9.380 1.00 90.06 176 PRO A N 1
ATOM 1367 C CA . PRO A 1 176 ? 17.809 17.130 -10.771 1.00 90.06 176 PRO A CA 1
ATOM 1368 C C . PRO A 1 176 ? 18.748 18.260 -11.219 1.00 90.06 176 PRO A C 1
ATOM 1370 O O . PRO A 1 176 ? 19.034 19.199 -10.468 1.00 90.06 176 PRO A O 1
ATOM 1373 N N . GLY A 1 177 ? 19.203 18.191 -12.469 1.00 88.88 177 GLY A N 1
ATOM 1374 C CA . GLY A 1 177 ? 20.022 19.213 -13.114 1.00 88.88 177 GLY A CA 1
ATOM 1375 C C . GLY A 1 177 ? 19.261 20.507 -13.431 1.00 88.88 177 GLY A C 1
ATOM 1376 O O . GLY A 1 177 ? 18.086 20.678 -13.112 1.00 88.88 177 GLY A O 1
ATOM 1377 N N . GLU A 1 178 ? 19.927 21.448 -14.114 1.00 87.31 178 GLU A N 1
ATOM 1378 C CA . GLU A 1 178 ? 19.310 22.730 -14.520 1.00 87.31 178 GLU A CA 1
ATOM 1379 C C . GLU A 1 178 ? 18.101 22.562 -15.462 1.00 87.31 178 GLU A C 1
ATOM 1381 O O . GLU A 1 178 ? 17.297 23.486 -15.597 1.00 87.31 178 GLU A O 1
ATOM 1386 N N . ASP A 1 179 ? 17.981 21.414 -16.129 1.00 86.88 179 ASP A N 1
ATOM 1387 C CA . ASP A 1 179 ? 16.862 21.053 -17.002 1.00 86.88 179 ASP A CA 1
ATOM 1388 C C . ASP A 1 179 ? 15.714 20.336 -16.274 1.00 86.88 179 ASP A C 1
ATOM 1390 O O . ASP A 1 179 ? 14.694 20.055 -16.899 1.00 86.88 179 ASP A O 1
ATOM 1394 N N . GLY A 1 180 ? 15.846 20.108 -14.963 1.00 87.38 180 GLY A N 1
ATOM 1395 C CA . GLY A 1 180 ? 14.843 19.442 -14.135 1.00 87.38 180 GLY A CA 1
ATOM 1396 C C . GLY A 1 180 ? 14.889 17.916 -14.190 1.00 87.38 180 GLY A C 1
ATOM 1397 O O . GLY A 1 180 ? 14.001 17.288 -13.620 1.00 87.38 180 GLY A O 1
ATOM 1398 N N . THR A 1 181 ? 15.906 17.327 -14.827 1.00 89.88 181 THR A N 1
ATOM 1399 C CA . THR A 1 181 ? 16.035 15.870 -14.987 1.00 89.88 181 THR A CA 1
ATOM 1400 C C . THR A 1 181 ? 17.153 15.272 -14.137 1.00 89.88 181 THR A C 1
ATOM 1402 O O . THR A 1 181 ? 18.113 15.954 -13.773 1.00 89.88 181 THR A O 1
ATOM 1405 N N . VAL A 1 182 ? 17.024 13.990 -13.809 1.00 90.62 182 VAL A N 1
ATOM 1406 C CA . VAL A 1 182 ? 18.009 13.170 -13.093 1.00 90.62 182 VAL A CA 1
ATOM 1407 C C . VAL A 1 182 ? 18.774 12.326 -14.105 1.00 90.62 182 VAL A C 1
ATOM 1409 O O . VAL A 1 182 ? 18.167 11.739 -14.986 1.00 90.62 182 VAL A O 1
ATOM 1412 N N . ASP A 1 183 ? 20.094 12.212 -13.975 1.00 88.19 183 ASP A N 1
ATOM 1413 C CA . ASP A 1 183 ? 20.893 11.357 -14.864 1.00 88.19 183 ASP A CA 1
ATOM 1414 C C . ASP A 1 183 ? 20.729 9.882 -14.462 1.00 88.19 183 ASP A C 1
ATOM 1416 O O . ASP A 1 183 ? 21.358 9.412 -13.506 1.00 88.19 183 ASP A O 1
ATOM 1420 N N . VAL A 1 184 ? 19.847 9.157 -15.161 1.00 91.75 184 VAL A N 1
ATOM 1421 C CA . VAL A 1 184 ? 19.617 7.729 -14.916 1.00 91.75 184 VAL A CA 1
ATOM 1422 C C . VAL A 1 184 ? 20.428 6.908 -15.919 1.00 91.75 184 VAL A C 1
ATOM 1424 O O . VAL A 1 184 ? 20.307 7.096 -17.135 1.00 91.75 184 VAL A O 1
ATOM 1427 N N . PRO A 1 185 ? 21.230 5.928 -15.451 1.00 89.12 185 PRO A N 1
ATOM 1428 C CA . PRO A 1 185 ? 22.064 5.124 -16.334 1.00 89.12 185 PRO A CA 1
ATOM 1429 C C . PRO A 1 185 ? 21.279 4.538 -17.514 1.00 89.12 185 PRO A C 1
ATOM 1431 O O . PRO A 1 185 ? 20.185 4.010 -17.344 1.00 89.12 185 PRO A O 1
ATOM 1434 N N . GLY A 1 186 ? 21.841 4.626 -18.722 1.00 88.62 186 GLY A N 1
ATOM 1435 C CA . GLY A 1 186 ? 21.266 4.013 -19.927 1.00 88.62 186 GLY A CA 1
ATOM 1436 C C . GLY A 1 186 ? 19.987 4.664 -20.477 1.00 88.62 186 GLY A C 1
ATOM 1437 O O . GLY A 1 186 ? 19.355 4.051 -21.334 1.00 88.62 186 GLY A O 1
ATOM 1438 N N . VAL A 1 187 ? 19.590 5.858 -20.017 1.00 88.12 187 VAL A N 1
ATOM 1439 C CA . VAL A 1 187 ? 18.339 6.516 -20.446 1.00 88.12 187 VAL A CA 1
ATOM 1440 C C . VAL A 1 187 ? 18.557 7.722 -21.380 1.00 88.12 187 VAL A C 1
ATOM 1442 O O . VAL A 1 187 ? 17.830 7.849 -22.369 1.00 88.12 187 VAL A O 1
ATOM 1445 N N . GLY A 1 188 ? 19.548 8.580 -21.111 1.00 76.31 188 GLY A N 1
ATOM 1446 C CA . GLY A 1 188 ? 19.793 9.819 -21.869 1.00 76.31 188 GLY A CA 1
ATOM 1447 C C . GLY A 1 188 ? 20.359 9.667 -23.298 1.00 76.31 188 GLY A C 1
ATOM 1448 O O . GLY A 1 188 ? 20.647 8.571 -23.781 1.00 76.31 188 GLY A O 1
ATOM 1449 N N . ASP A 1 189 ? 20.593 10.806 -23.971 1.00 58.69 189 ASP A N 1
ATOM 1450 C CA . ASP A 1 189 ? 20.965 10.954 -25.402 1.00 58.69 189 ASP A CA 1
ATOM 1451 C C . ASP A 1 189 ? 22.228 10.181 -25.870 1.00 58.69 189 ASP A C 1
ATOM 1453 O O . ASP A 1 189 ? 22.503 10.085 -27.073 1.00 58.69 189 ASP A O 1
ATOM 1457 N N . GLY A 1 190 ? 23.018 9.640 -24.936 1.00 59.16 190 GLY A N 1
ATOM 1458 C CA . GLY A 1 190 ? 24.185 8.792 -25.198 1.00 59.16 190 GLY A CA 1
ATOM 1459 C C . GLY A 1 190 ? 23.918 7.278 -25.195 1.00 59.16 190 GLY A C 1
ATOM 1460 O O . GLY A 1 190 ? 24.692 6.566 -25.834 1.00 59.16 190 GLY A O 1
ATOM 1461 N N . ASP A 1 191 ? 22.853 6.813 -24.515 1.00 62.50 191 ASP A N 1
ATOM 1462 C CA . ASP A 1 191 ? 22.397 5.413 -24.327 1.00 62.50 191 ASP A CA 1
ATOM 1463 C C . ASP A 1 191 ? 23.517 4.350 -24.423 1.00 62.50 191 ASP A C 1
ATOM 1465 O O . ASP A 1 191 ? 23.461 3.409 -25.221 1.00 62.50 191 ASP A O 1
ATOM 1469 N N . ASP A 1 192 ? 24.597 4.526 -23.653 1.00 66.62 192 ASP A N 1
ATOM 1470 C CA . ASP A 1 192 ? 25.736 3.599 -23.607 1.00 66.62 192 ASP A CA 1
ATOM 1471 C C . ASP A 1 192 ? 25.934 2.923 -22.237 1.00 66.62 192 ASP A C 1
ATOM 1473 O O . ASP A 1 192 ? 26.727 1.973 -22.136 1.00 66.62 192 ASP A O 1
ATOM 1477 N N . GLY A 1 193 ? 25.172 3.351 -21.224 1.00 79.81 193 GLY A N 1
ATOM 1478 C CA . GLY A 1 193 ? 25.107 2.777 -19.879 1.00 79.81 193 GLY A CA 1
ATOM 1479 C C . GLY A 1 193 ? 24.206 1.540 -19.768 1.00 79.81 193 GLY A C 1
ATOM 1480 O O . GLY A 1 193 ? 23.473 1.182 -20.689 1.00 79.81 193 GLY A O 1
ATOM 1481 N N . ALA A 1 194 ? 24.283 0.848 -18.631 1.00 88.88 194 ALA A N 1
ATOM 1482 C CA . ALA A 1 194 ? 23.364 -0.242 -18.318 1.00 88.88 194 ALA A CA 1
ATOM 1483 C C . ALA A 1 194 ? 22.079 0.303 -17.691 1.00 88.88 194 ALA A C 1
ATOM 1485 O O . ALA A 1 194 ? 22.142 1.229 -16.894 1.00 88.88 194 ALA A O 1
ATOM 1486 N N . ASN A 1 195 ? 20.951 -0.324 -18.005 1.00 94.06 195 ASN A N 1
ATOM 1487 C CA . ASN A 1 195 ? 19.712 -0.266 -17.229 1.00 94.06 195 ASN A CA 1
ATOM 1488 C C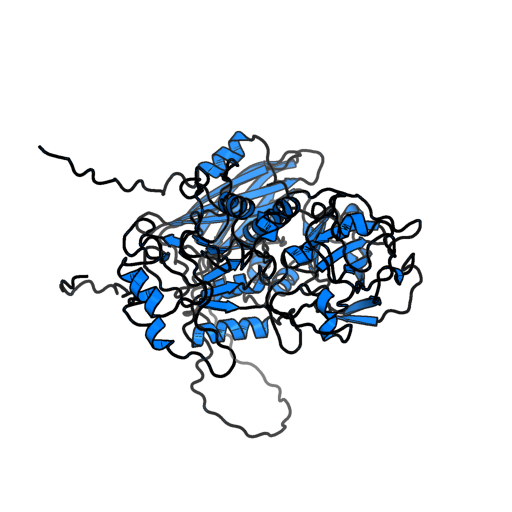 . ASN A 1 195 ? 18.926 -1.519 -17.588 1.00 94.06 195 ASN A C 1
ATOM 1490 O O . ASN A 1 195 ? 18.262 -1.541 -18.627 1.00 94.06 195 ASN A O 1
ATOM 1494 N N . PRO A 1 196 ? 19.100 -2.604 -16.816 1.00 96.19 196 PRO A N 1
ATOM 1495 C CA . PRO A 1 196 ? 18.498 -3.876 -17.153 1.00 96.19 196 PRO A CA 1
ATOM 1496 C C . PRO A 1 196 ? 16.984 -3.781 -17.330 1.00 96.19 196 PRO A C 1
ATOM 1498 O O . PRO A 1 196 ? 16.286 -3.204 -16.494 1.00 96.19 196 PRO A O 1
ATOM 1501 N N . VAL A 1 197 ? 16.485 -4.388 -18.404 1.00 97.94 197 VAL A N 1
ATOM 1502 C CA . VAL A 1 197 ? 15.065 -4.388 -18.756 1.00 97.94 197 VAL A CA 1
ATOM 1503 C C . VAL A 1 197 ? 14.565 -5.822 -18.838 1.00 97.94 197 VAL A C 1
ATOM 1505 O O . VAL A 1 197 ? 15.067 -6.629 -19.625 1.00 97.94 197 VAL A O 1
ATOM 1508 N N . GLY A 1 198 ? 13.549 -6.133 -18.039 1.00 98.50 198 GLY A N 1
ATOM 1509 C CA . GLY A 1 198 ? 12.771 -7.359 -18.158 1.00 98.50 198 GLY A CA 1
ATOM 1510 C C . GLY A 1 198 ? 11.524 -7.103 -18.996 1.00 98.50 198 GLY A C 1
ATOM 1511 O O . GLY A 1 198 ? 10.650 -6.352 -18.571 1.00 98.50 198 GLY A O 1
ATOM 1512 N N . THR A 1 199 ? 11.426 -7.722 -20.172 1.00 98.56 199 THR A N 1
ATOM 1513 C CA . THR A 1 199 ? 10.206 -7.701 -20.988 1.00 98.56 199 THR A CA 1
ATOM 1514 C C . THR A 1 199 ? 9.420 -8.986 -20.774 1.00 98.56 199 THR A C 1
ATOM 1516 O O . THR A 1 199 ? 9.923 -10.072 -21.053 1.00 98.56 199 THR A O 1
ATOM 1519 N N . TYR A 1 200 ? 8.181 -8.848 -20.318 1.00 98.75 200 TYR A N 1
ATOM 1520 C CA . TYR A 1 200 ? 7.251 -9.936 -20.040 1.00 98.75 200 TYR A CA 1
ATOM 1521 C C . TYR A 1 200 ? 6.132 -9.924 -21.080 1.00 98.75 200 TYR A C 1
ATOM 1523 O O . TYR A 1 200 ? 5.621 -8.856 -21.420 1.00 98.75 200 TYR A O 1
ATOM 1531 N N . ARG A 1 201 ? 5.715 -11.096 -21.561 1.00 97.75 201 ARG A N 1
ATOM 1532 C CA . ARG A 1 201 ? 4.534 -11.263 -22.412 1.00 97.75 201 ARG A CA 1
ATOM 1533 C C . ARG A 1 201 ? 3.665 -12.402 -21.924 1.00 97.75 201 ARG A C 1
ATOM 1535 O O . ARG A 1 201 ? 4.148 -13.476 -21.574 1.00 97.75 201 ARG A O 1
ATOM 1542 N N . ARG A 1 202 ? 2.356 -12.181 -21.950 1.00 97.88 202 ARG A N 1
ATOM 1543 C CA . ARG A 1 202 ? 1.384 -13.233 -21.673 1.00 97.88 202 ARG A CA 1
ATOM 1544 C C . ARG A 1 202 ? 0.130 -13.043 -22.487 1.00 97.88 202 ARG A C 1
ATOM 1546 O O . ARG A 1 202 ? -0.411 -11.951 -22.595 1.00 97.88 202 ARG A O 1
ATOM 1553 N N . THR A 1 203 ? -0.339 -14.155 -23.027 1.00 97.94 203 THR A N 1
ATOM 1554 C CA . THR A 1 203 ? -1.629 -14.233 -23.698 1.00 97.94 203 THR A CA 1
ATOM 1555 C C . THR A 1 203 ? -2.701 -14.632 -22.687 1.00 97.94 203 THR A C 1
ATOM 1557 O O . THR A 1 203 ? -2.472 -15.498 -21.835 1.00 97.94 203 THR A O 1
ATOM 1560 N N . PHE A 1 204 ? -3.869 -14.008 -22.766 1.00 98.00 204 PHE A N 1
ATOM 1561 C CA . PHE A 1 204 ? -5.017 -14.297 -21.917 1.00 98.00 204 PHE A CA 1
ATOM 1562 C C . PHE A 1 204 ? -6.318 -14.193 -22.716 1.00 98.00 204 PHE A C 1
ATOM 1564 O O . PHE A 1 204 ? -6.369 -13.611 -23.791 1.00 98.00 204 PHE A O 1
ATOM 1571 N N . THR A 1 205 ? -7.389 -14.780 -22.188 1.00 98.12 205 THR A N 1
ATOM 1572 C CA . THR A 1 205 ? -8.726 -14.692 -22.788 1.00 98.12 205 THR A CA 1
ATOM 1573 C C . THR A 1 205 ? -9.643 -13.968 -21.825 1.00 98.12 205 THR A C 1
ATOM 1575 O O . THR A 1 205 ? -9.771 -14.398 -20.673 1.00 98.12 205 THR A O 1
ATOM 1578 N N . VAL A 1 206 ? -10.313 -12.920 -22.300 1.00 98.06 206 VAL A N 1
ATOM 1579 C CA . VAL A 1 206 ? -11.355 -12.246 -21.521 1.00 98.06 206 VAL A CA 1
ATOM 1580 C C . VAL A 1 206 ? -12.583 -13.156 -21.467 1.00 98.06 206 VAL A C 1
ATOM 1582 O O . VAL A 1 206 ? -13.066 -13.599 -22.513 1.00 98.06 206 VAL A O 1
ATOM 1585 N N . PRO A 1 207 ? -13.124 -13.495 -20.286 1.00 97.56 207 PRO A N 1
ATOM 1586 C CA . PRO A 1 207 ? -14.330 -14.307 -20.206 1.00 97.56 207 PRO A CA 1
ATOM 1587 C C . PRO A 1 207 ? -15.504 -13.676 -20.968 1.00 97.56 207 PRO A C 1
ATOM 1589 O O . PRO A 1 207 ? -15.880 -12.540 -20.718 1.00 97.56 207 PRO A O 1
ATOM 1592 N N . SER A 1 208 ? -16.173 -14.443 -21.836 1.00 97.81 208 SER A N 1
ATOM 1593 C CA . SER A 1 208 ? -17.376 -13.962 -22.555 1.00 97.81 208 SER A CA 1
ATOM 1594 C C . SER A 1 208 ? -18.518 -13.492 -21.637 1.00 97.81 208 SER A C 1
ATOM 1596 O O . SER A 1 208 ? -19.395 -12.756 -22.068 1.00 97.81 208 SER A O 1
ATOM 1598 N N . ALA A 1 209 ? -18.517 -13.921 -20.370 1.00 96.56 209 ALA A N 1
ATOM 1599 C CA . ALA A 1 209 ? -19.480 -13.482 -19.361 1.00 96.56 209 ALA A CA 1
ATOM 1600 C C . ALA A 1 209 ? -19.239 -12.039 -18.874 1.00 96.56 209 ALA A C 1
ATOM 1602 O O . ALA A 1 209 ? -20.062 -11.517 -18.126 1.00 96.56 209 ALA A O 1
ATOM 1603 N N . TRP A 1 210 ? -18.126 -11.417 -19.273 1.00 97.56 210 TRP A N 1
ATOM 1604 C CA . TRP A 1 210 ? -17.806 -10.020 -18.983 1.00 97.56 210 TRP A CA 1
ATOM 1605 C C . TRP A 1 210 ? -18.326 -9.057 -20.061 1.00 97.56 210 TRP A C 1
ATOM 1607 O O . TRP A 1 210 ? -18.007 -7.879 -20.031 1.00 97.56 210 TRP A O 1
ATOM 1617 N N . ASP A 1 211 ? -19.146 -9.529 -21.005 1.00 97.50 211 ASP A N 1
ATOM 1618 C CA . ASP A 1 211 ? -19.827 -8.652 -21.962 1.00 97.50 211 ASP A CA 1
ATOM 1619 C C . ASP A 1 211 ? -20.642 -7.557 -21.248 1.00 97.50 211 ASP A C 1
ATOM 1621 O O . ASP A 1 211 ? -21.457 -7.848 -20.366 1.00 97.50 211 ASP A O 1
ATOM 1625 N N . GLY A 1 212 ? -20.403 -6.297 -21.627 1.00 95.31 212 GLY A N 1
ATOM 1626 C CA . GLY A 1 212 ? -21.030 -5.117 -21.021 1.00 95.31 212 GLY A CA 1
ATOM 1627 C C . GLY A 1 212 ? -20.493 -4.717 -19.639 1.00 95.31 212 GLY A C 1
ATOM 1628 O O . GLY A 1 212 ? -21.222 -4.065 -18.887 1.00 95.31 212 GLY A O 1
ATOM 1629 N N . ARG A 1 213 ? -19.271 -5.138 -19.292 1.00 96.94 213 ARG A N 1
ATOM 1630 C CA . ARG A 1 213 ? -18.536 -4.751 -18.079 1.00 96.94 213 ARG A CA 1
ATOM 1631 C C . ARG A 1 213 ? -17.274 -3.976 -18.432 1.00 96.94 213 ARG A C 1
ATOM 1633 O O . ARG A 1 213 ? -16.717 -4.202 -19.503 1.00 96.94 213 ARG A O 1
ATOM 1640 N N . GLU A 1 214 ? -16.810 -3.173 -17.484 1.00 97.25 214 GLU A N 1
ATOM 1641 C CA . GLU A 1 214 ? -15.469 -2.591 -17.534 1.00 97.25 214 GLU A C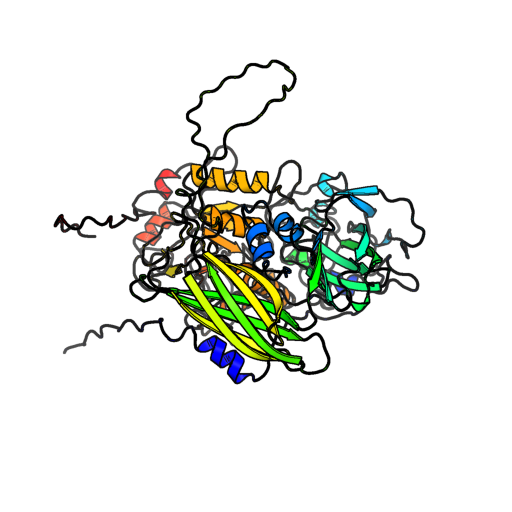A 1
ATOM 1642 C C . GLU A 1 214 ? -14.454 -3.625 -17.042 1.00 97.25 214 GLU A C 1
ATOM 1644 O O . GLU A 1 214 ? -14.770 -4.432 -16.161 1.00 97.25 214 GLU A O 1
ATOM 1649 N N . VAL A 1 215 ? -13.261 -3.638 -17.630 1.00 98.44 215 VAL A N 1
ATOM 1650 C CA . VAL A 1 215 ? -12.198 -4.609 -17.370 1.00 98.44 215 VAL A CA 1
ATOM 1651 C C . VAL A 1 215 ? -10.926 -3.876 -16.974 1.00 98.44 215 VAL A C 1
ATOM 1653 O O . VAL A 1 215 ? -10.409 -3.065 -17.732 1.00 98.44 215 VAL A O 1
ATOM 1656 N N . PHE A 1 216 ? -10.372 -4.245 -15.825 1.00 98.38 216 PHE A N 1
ATOM 1657 C CA . PHE A 1 216 ? -9.176 -3.630 -15.258 1.00 98.38 216 PHE A CA 1
ATOM 1658 C C . PHE A 1 216 ? -8.040 -4.640 -15.187 1.00 98.38 216 PHE A C 1
ATOM 1660 O O . PHE A 1 216 ? -8.251 -5.805 -14.834 1.00 98.38 216 PHE A O 1
ATOM 1667 N N . LEU A 1 217 ? -6.828 -4.189 -15.503 1.00 98.69 217 LEU A N 1
ATOM 1668 C CA . LEU A 1 217 ? -5.587 -4.927 -15.304 1.00 98.69 217 LEU A CA 1
ATOM 1669 C C . LEU A 1 217 ? -4.884 -4.416 -14.051 1.00 98.69 217 LE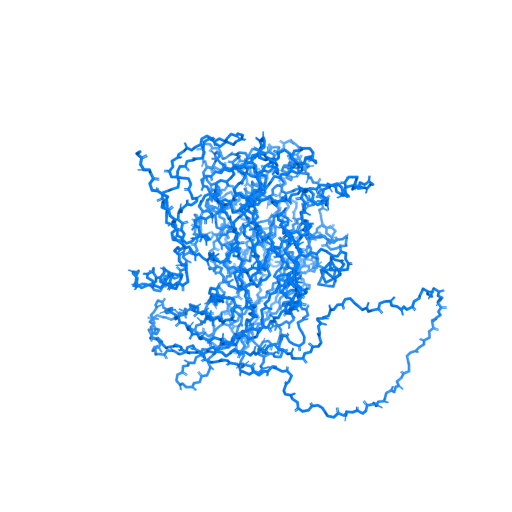U A C 1
ATOM 1671 O O . LEU A 1 217 ? -4.518 -3.247 -13.975 1.00 98.69 217 LEU A O 1
ATOM 1675 N N . HIS A 1 218 ? -4.654 -5.320 -13.104 1.00 97.94 218 HIS A N 1
ATOM 1676 C CA . HIS A 1 218 ? -4.122 -5.007 -11.788 1.00 97.94 218 HIS A CA 1
ATOM 1677 C C . HIS A 1 218 ? -2.766 -5.687 -11.561 1.00 97.94 218 HIS A C 1
ATOM 1679 O O . HIS A 1 218 ? -2.629 -6.904 -11.718 1.00 97.94 218 HIS A O 1
ATOM 1685 N N . PHE A 1 219 ? -1.772 -4.899 -11.155 1.00 98.06 219 PHE A N 1
ATOM 1686 C CA . PHE A 1 219 ? -0.450 -5.329 -10.706 1.00 98.06 219 PHE A CA 1
ATOM 1687 C C . PHE A 1 219 ? -0.284 -4.979 -9.227 1.00 98.06 219 PHE A C 1
ATOM 1689 O O . PHE A 1 219 ? -0.077 -3.814 -8.893 1.00 98.06 219 PHE A O 1
ATOM 1696 N N . GLU A 1 220 ? -0.260 -5.976 -8.343 1.00 96.44 220 GLU A N 1
ATOM 1697 C CA . GLU A 1 220 ? -0.047 -5.763 -6.899 1.00 96.44 220 GLU A CA 1
ATOM 1698 C C . GLU A 1 220 ? 1.350 -5.189 -6.588 1.00 96.44 220 GLU A C 1
ATOM 1700 O O . GLU A 1 220 ? 1.585 -4.572 -5.543 1.00 96.44 220 GLU A O 1
ATOM 1705 N N . GLY A 1 221 ? 2.314 -5.392 -7.494 1.00 96.50 221 GLY A N 1
ATOM 1706 C CA . GLY A 1 221 ? 3.654 -4.834 -7.368 1.00 96.50 221 GLY A CA 1
ATOM 1707 C C . GLY A 1 221 ? 4.622 -5.264 -8.469 1.00 96.50 221 GLY A C 1
ATOM 1708 O O . GLY A 1 221 ? 4.896 -6.449 -8.663 1.00 96.50 221 GLY A O 1
ATOM 1709 N N . ALA A 1 222 ? 5.231 -4.276 -9.122 1.00 97.62 222 ALA A N 1
ATOM 1710 C CA . ALA A 1 222 ? 6.353 -4.447 -10.041 1.00 97.62 222 ALA A CA 1
ATOM 1711 C C . ALA A 1 222 ? 7.453 -3.427 -9.714 1.00 97.62 222 ALA A C 1
ATOM 1713 O O . ALA A 1 222 ? 7.152 -2.297 -9.337 1.00 97.62 222 ALA A O 1
ATOM 1714 N N . LYS A 1 223 ? 8.725 -3.838 -9.803 1.00 95.56 223 LYS A N 1
ATOM 1715 C CA . LYS A 1 223 ? 9.887 -3.012 -9.438 1.00 95.56 223 LYS A CA 1
ATOM 1716 C C . LYS A 1 223 ? 10.864 -2.855 -10.617 1.00 95.56 223 LYS A C 1
ATOM 1718 O O . LYS A 1 223 ? 11.302 -3.879 -11.134 1.00 95.56 223 LYS A O 1
ATOM 1723 N N . GLN A 1 224 ? 11.298 -1.651 -11.008 1.00 91.75 224 GLN A N 1
ATOM 1724 C CA . GLN A 1 224 ? 11.091 -0.351 -10.335 1.00 91.75 224 GLN A CA 1
ATOM 1725 C C . GLN A 1 224 ? 10.124 0.587 -11.058 1.00 91.75 224 GLN A C 1
ATOM 1727 O O . GLN A 1 224 ? 9.246 1.155 -10.409 1.00 91.75 224 GLN A O 1
ATOM 1732 N N . ALA A 1 225 ? 10.245 0.683 -12.379 1.00 97.38 225 ALA A N 1
ATOM 1733 C CA . ALA A 1 225 ? 9.344 1.436 -13.242 1.00 97.38 225 ALA A CA 1
ATOM 1734 C C . ALA A 1 225 ? 8.916 0.549 -14.410 1.00 97.38 225 ALA A C 1
ATOM 1736 O O . ALA A 1 225 ? 9.724 -0.235 -14.916 1.00 97.38 225 ALA A O 1
ATOM 1737 N N . TYR A 1 226 ? 7.655 0.621 -14.826 1.00 98.62 226 TYR A N 1
ATOM 1738 C CA . TYR A 1 226 ? 7.166 -0.264 -15.876 1.00 98.62 226 TYR A CA 1
ATOM 1739 C C . TYR A 1 226 ? 6.109 0.368 -16.766 1.00 98.62 226 TYR A C 1
ATOM 1741 O O . TYR A 1 226 ? 5.337 1.222 -16.341 1.00 98.62 226 TYR A O 1
ATOM 1749 N N . PHE A 1 227 ? 6.087 -0.111 -18.005 1.00 98.56 227 PHE A N 1
ATOM 1750 C CA . PHE A 1 227 ? 5.141 0.276 -19.042 1.00 98.56 227 PHE A CA 1
ATOM 1751 C C . PHE A 1 227 ? 4.303 -0.932 -19.449 1.00 98.56 227 PHE A C 1
ATOM 1753 O O . PHE A 1 227 ? 4.823 -2.053 -19.507 1.00 98.56 227 PHE A O 1
ATOM 1760 N N . VAL A 1 228 ? 3.032 -0.697 -19.763 1.00 98.44 228 VAL A N 1
ATOM 1761 C CA . VAL A 1 228 ? 2.051 -1.736 -20.081 1.00 98.44 228 VAL A CA 1
ATOM 1762 C C . VAL A 1 228 ? 1.453 -1.494 -21.462 1.00 98.44 228 VAL A C 1
ATOM 1764 O O . VAL A 1 228 ? 1.062 -0.375 -21.795 1.00 98.44 228 VAL A O 1
ATOM 1767 N N . TRP A 1 229 ? 1.351 -2.564 -22.250 1.00 98.25 229 TRP A N 1
ATOM 1768 C CA . TRP A 1 229 ? 0.638 -2.585 -23.524 1.00 98.25 229 TRP A CA 1
ATOM 1769 C C . TRP A 1 229 ? -0.301 -3.782 -23.604 1.00 98.25 229 TRP A C 1
ATOM 1771 O O . TRP A 1 229 ? 0.046 -4.870 -23.133 1.00 98.25 229 TRP A O 1
ATOM 1781 N N . ILE A 1 230 ? -1.433 -3.598 -24.277 1.00 97.81 230 ILE A N 1
ATOM 1782 C CA . ILE A 1 230 ? -2.374 -4.656 -24.647 1.00 97.81 230 ILE A CA 1
ATOM 1783 C C . ILE A 1 230 ? -2.483 -4.682 -26.166 1.00 97.81 230 ILE A C 1
ATOM 1785 O O . ILE A 1 230 ? -2.734 -3.656 -26.787 1.00 97.81 230 ILE A O 1
ATOM 1789 N N . ASP A 1 231 ? -2.204 -5.837 -26.772 1.00 95.56 231 ASP A N 1
ATOM 1790 C CA . ASP A 1 231 ? -2.233 -6.039 -28.229 1.00 95.56 231 ASP A CA 1
ATOM 1791 C C . ASP A 1 231 ? -1.430 -4.981 -29.022 1.00 95.56 231 ASP A C 1
ATOM 1793 O O . ASP A 1 231 ? -1.706 -4.670 -30.178 1.00 95.56 231 ASP A O 1
ATOM 1797 N N . GLY A 1 232 ? -0.374 -4.463 -28.381 1.00 93.44 232 GLY A N 1
ATOM 1798 C CA . GLY A 1 232 ? 0.549 -3.453 -28.900 1.00 93.44 232 GLY A CA 1
ATOM 1799 C C . GLY A 1 232 ? 0.127 -1.999 -28.684 1.00 93.44 232 GLY A C 1
ATOM 1800 O O . GLY A 1 232 ? 0.924 -1.094 -28.933 1.00 93.44 232 GLY A O 1
ATOM 1801 N N . GLU A 1 233 ? -1.065 -1.760 -28.148 1.00 95.06 233 GLU A N 1
ATOM 1802 C CA . GLU A 1 233 ? -1.543 -0.436 -27.763 1.00 95.06 233 GLU A CA 1
ATOM 1803 C C . GLU A 1 233 ? -1.083 -0.088 -26.347 1.00 95.06 233 GLU A C 1
ATOM 1805 O O . GLU A 1 233 ? -1.105 -0.927 -25.448 1.00 95.06 233 GLU A O 1
ATOM 1810 N N . TYR A 1 234 ? -0.606 1.143 -26.155 1.00 96.69 234 TYR A N 1
ATOM 1811 C CA . TYR A 1 234 ? -0.121 1.605 -24.857 1.00 96.69 234 TYR A CA 1
ATOM 1812 C C . TYR A 1 234 ? -1.280 1.812 -23.890 1.00 96.69 234 TYR A C 1
ATOM 1814 O O . TYR A 1 234 ? -2.217 2.539 -24.213 1.00 96.69 234 TYR A O 1
ATOM 1822 N N . VAL A 1 235 ? -1.158 1.217 -22.706 1.00 97.25 235 VAL A N 1
ATOM 1823 C CA . VAL A 1 235 ? -2.147 1.309 -21.631 1.00 97.25 235 VAL A CA 1
ATOM 1824 C C . VAL A 1 235 ? -1.702 2.312 -20.577 1.00 97.25 235 VAL A C 1
ATOM 1826 O O . VAL A 1 235 ? -2.453 3.228 -20.262 1.00 97.25 235 VAL A O 1
ATOM 1829 N N . GLY A 1 236 ? -0.475 2.199 -20.062 1.00 96.69 236 GLY A N 1
ATOM 1830 C CA . GLY A 1 236 ? -0.019 3.096 -19.002 1.00 96.69 236 GLY A CA 1
ATOM 1831 C C . GLY A 1 236 ? 1.388 2.824 -18.486 1.00 96.69 236 GLY A C 1
ATOM 1832 O O . GLY A 1 236 ? 2.095 1.922 -18.954 1.00 96.69 236 GLY A O 1
ATOM 1833 N N . PHE A 1 237 ? 1.778 3.629 -17.501 1.00 97.94 237 PHE A N 1
ATOM 1834 C CA . PHE A 1 237 ? 3.101 3.641 -16.881 1.00 97.94 237 PHE A CA 1
ATOM 1835 C C . PHE A 1 237 ? 2.985 3.819 -15.366 1.00 97.94 237 PHE A C 1
ATOM 1837 O O . PHE A 1 237 ? 2.086 4.509 -14.883 1.00 97.94 237 PHE A O 1
ATOM 1844 N N . GLN A 1 238 ? 3.907 3.229 -14.603 1.00 96.38 238 GLN A N 1
ATOM 1845 C CA . GLN A 1 238 ? 3.997 3.456 -13.162 1.00 96.38 238 GLN A CA 1
ATOM 1846 C C . GLN A 1 238 ? 5.428 3.340 -12.621 1.00 96.38 238 GLN A C 1
ATOM 1848 O O . GLN A 1 238 ? 6.158 2.399 -12.935 1.00 96.38 238 GLN A O 1
ATOM 1853 N N . GLN A 1 239 ? 5.742 4.239 -11.686 1.00 95.31 239 GLN A N 1
ATOM 1854 C CA . GLN A 1 239 ? 6.786 4.116 -10.670 1.00 95.31 239 GLN A CA 1
ATOM 1855 C C . GLN A 1 239 ? 6.187 3.876 -9.268 1.00 95.31 239 GLN A C 1
ATOM 1857 O O . GLN A 1 239 ? 5.016 4.161 -8.995 1.00 95.31 239 GLN A O 1
ATOM 1862 N N . GLY A 1 240 ? 7.007 3.380 -8.341 1.00 85.50 240 GLY A N 1
ATOM 1863 C CA . GLY A 1 240 ? 6.599 3.067 -6.970 1.00 85.50 240 GLY A CA 1
ATOM 1864 C C . GLY A 1 240 ? 6.220 1.597 -6.828 1.00 85.50 240 GLY A C 1
ATOM 1865 O O . GLY A 1 240 ? 5.109 1.171 -7.145 1.00 85.50 240 GLY A O 1
ATOM 1866 N N . ALA A 1 241 ? 7.176 0.817 -6.329 1.00 89.38 241 ALA A N 1
ATOM 1867 C CA . ALA A 1 241 ? 7.170 -0.638 -6.459 1.00 89.38 241 ALA A CA 1
ATOM 1868 C C . ALA A 1 241 ? 6.369 -1.417 -5.396 1.00 89.38 241 ALA A C 1
ATOM 1870 O O . ALA A 1 241 ? 6.441 -2.651 -5.356 1.00 89.38 241 ALA A O 1
ATOM 1871 N N . MET A 1 242 ? 5.685 -0.716 -4.489 1.00 95.19 242 MET A N 1
ATOM 1872 C CA . MET A 1 242 ? 5.123 -1.289 -3.252 1.00 95.19 242 MET A CA 1
ATOM 1873 C C . MET A 1 242 ? 3.613 -1.134 -3.117 1.00 95.19 242 MET A C 1
ATOM 1875 O O . MET A 1 242 ? 3.019 -1.759 -2.240 1.00 95.19 242 MET A O 1
ATOM 1879 N N . THR A 1 243 ? 3.005 -0.328 -3.981 1.00 93.94 243 THR A N 1
ATOM 1880 C CA . THR A 1 243 ? 1.561 -0.114 -4.049 1.00 93.94 243 THR A CA 1
ATOM 1881 C C . THR A 1 243 ? 1.052 -0.459 -5.450 1.00 93.94 243 THR A C 1
ATOM 1883 O O . THR A 1 243 ? 1.801 -0.300 -6.425 1.00 93.94 243 THR A O 1
ATOM 1886 N N . PRO A 1 244 ? -0.198 -0.935 -5.579 1.00 95.31 244 PRO A N 1
ATOM 1887 C CA . PRO A 1 244 ? -0.653 -1.524 -6.829 1.00 95.31 244 PRO A CA 1
ATOM 1888 C C . PRO A 1 244 ? -0.772 -0.529 -7.976 1.00 95.31 244 PRO A C 1
ATOM 1890 O O . PRO A 1 244 ? -1.151 0.623 -7.760 1.00 95.31 244 PRO A O 1
ATOM 1893 N N . GLY A 1 245 ? -0.450 -0.973 -9.188 1.00 95.62 245 GLY A N 1
ATOM 1894 C CA . GLY A 1 245 ? -0.819 -0.263 -10.408 1.00 95.62 245 GLY A CA 1
ATOM 1895 C C . GLY A 1 245 ? -1.996 -0.927 -11.079 1.00 95.62 245 GLY A C 1
ATOM 1896 O O . GLY A 1 245 ? -1.973 -2.129 -11.328 1.00 95.62 245 GLY A O 1
ATOM 1897 N N . GLU A 1 246 ? -3.013 -0.133 -11.360 1.00 97.00 246 GLU A N 1
ATOM 1898 C CA . GLU A 1 246 ? -4.254 -0.583 -11.957 1.00 97.00 246 GLU A CA 1
ATOM 1899 C C . GLU A 1 246 ? -4.575 0.289 -13.160 1.00 97.00 246 GLU A C 1
ATOM 1901 O O . GLU A 1 246 ? -4.354 1.499 -13.117 1.00 97.00 246 GLU A O 1
ATOM 1906 N N . PHE A 1 247 ? -5.045 -0.337 -14.232 1.00 97.75 247 PHE A N 1
ATOM 1907 C CA . PHE A 1 247 ? -5.310 0.324 -15.499 1.00 97.75 247 PHE A CA 1
ATOM 1908 C C . PHE A 1 247 ? -6.634 -0.179 -16.066 1.00 97.75 247 PHE A C 1
ATOM 1910 O O . PHE A 1 247 ? -6.831 -1.396 -16.165 1.00 97.75 247 PHE A O 1
ATOM 1917 N N . ASP A 1 248 ? -7.512 0.736 -16.467 1.00 97.44 248 ASP A N 1
ATOM 1918 C CA . ASP A 1 248 ? -8.666 0.404 -17.298 1.00 97.44 248 ASP A CA 1
ATOM 1919 C C . ASP A 1 248 ? -8.179 -0.079 -18.673 1.00 97.44 248 ASP A C 1
ATOM 1921 O O . ASP A 1 248 ? -7.439 0.610 -19.379 1.00 97.44 248 ASP A O 1
ATOM 1925 N N . VAL A 1 249 ? -8.550 -1.307 -19.033 1.00 98.50 249 VAL A N 1
ATOM 1926 C CA . VAL A 1 249 ? -8.198 -1.933 -20.313 1.00 98.50 249 VAL A CA 1
ATOM 1927 C C . VAL A 1 249 ? -9.425 -2.241 -21.162 1.00 98.50 249 VAL A C 1
ATOM 1929 O O . VAL A 1 249 ? -9.301 -2.957 -22.156 1.00 98.50 249 VAL A O 1
ATOM 1932 N N . THR A 1 250 ? -10.599 -1.717 -20.802 1.00 97.81 250 THR A N 1
ATOM 1933 C CA . THR A 1 250 ? -11.883 -2.045 -21.438 1.00 97.81 250 THR A CA 1
ATOM 1934 C C . THR A 1 250 ? -11.858 -1.808 -22.943 1.00 97.81 250 THR A C 1
ATOM 1936 O O . THR A 1 250 ? -12.241 -2.690 -23.709 1.00 97.81 250 THR A O 1
ATOM 1939 N N . ASP A 1 251 ? -11.326 -0.667 -23.380 1.00 96.75 251 ASP A N 1
ATOM 1940 C CA . ASP A 1 251 ? -11.233 -0.311 -24.801 1.00 96.75 251 ASP A CA 1
ATOM 1941 C C . ASP A 1 251 ? -10.144 -1.087 -25.568 1.00 96.75 251 ASP A C 1
ATOM 1943 O O . ASP A 1 251 ? -10.123 -1.066 -26.801 1.00 96.75 251 ASP A O 1
ATOM 1947 N N . HIS A 1 252 ? -9.262 -1.799 -24.861 1.00 97.50 252 HIS A N 1
ATOM 1948 C CA . HIS A 1 252 ? -8.156 -2.562 -25.445 1.00 97.50 252 HIS A CA 1
ATOM 1949 C C . HIS A 1 252 ? -8.439 -4.064 -25.561 1.00 97.50 252 HIS A C 1
ATOM 1951 O O . HIS A 1 252 ? -7.650 -4.792 -26.161 1.00 97.50 252 HIS A O 1
ATOM 1957 N N . VAL A 1 253 ? -9.538 -4.557 -24.983 1.00 98.12 253 VAL A N 1
ATOM 1958 C CA . VAL A 1 253 ? -9.864 -5.989 -24.961 1.00 98.12 253 VAL A CA 1
ATOM 1959 C C . VAL A 1 253 ? -11.304 -6.254 -25.385 1.00 98.12 253 VAL A C 1
ATOM 1961 O O . VAL A 1 253 ? -12.182 -5.408 -25.263 1.00 98.12 253 VAL A O 1
ATOM 1964 N N . ALA A 1 254 ? -11.580 -7.473 -25.855 1.00 97.50 254 ALA A N 1
ATOM 1965 C CA . ALA A 1 254 ? -12.927 -7.879 -26.253 1.00 97.50 254 ALA A CA 1
ATOM 1966 C C . ALA A 1 254 ? -13.400 -9.140 -25.498 1.00 97.50 254 ALA A C 1
ATOM 1968 O O . ALA A 1 254 ? -12.674 -10.140 -25.437 1.00 97.50 254 ALA A O 1
ATOM 1969 N N . PRO A 1 255 ? -14.634 -9.158 -24.950 1.00 97.25 255 PRO A N 1
ATOM 1970 C CA . PRO A 1 255 ? -15.193 -10.328 -24.279 1.00 97.25 255 PRO A CA 1
ATOM 1971 C C . PRO A 1 255 ? -15.198 -11.586 -25.159 1.00 97.25 255 PRO A C 1
ATOM 1973 O O . PRO A 1 255 ? -15.772 -11.621 -26.246 1.00 97.25 255 PRO A O 1
ATOM 1976 N N . GLY A 1 256 ? -14.617 -12.671 -24.647 1.00 97.69 256 GLY A N 1
ATOM 1977 C CA . GLY A 1 256 ? -14.498 -13.952 -25.344 1.00 97.69 256 GLY A CA 1
ATOM 1978 C C . GLY A 1 256 ? -13.332 -14.038 -26.332 1.00 97.69 256 GLY A C 1
ATOM 1979 O O . GLY A 1 256 ? -13.120 -15.117 -26.891 1.00 97.69 256 GLY A O 1
ATOM 1980 N N . GLU A 1 257 ? -12.586 -12.952 -26.533 1.00 98.00 257 GLU A N 1
ATOM 1981 C CA . GLU A 1 257 ? -11.421 -12.908 -27.412 1.00 98.00 257 GLU A CA 1
ATOM 1982 C C . GLU A 1 257 ? -10.114 -13.082 -26.629 1.00 98.00 257 GLU A C 1
ATOM 1984 O O . GLU A 1 257 ? -10.058 -12.988 -25.397 1.00 98.00 257 GLU A O 1
ATOM 1989 N N . GLU A 1 258 ? -9.073 -13.449 -27.369 1.00 98.12 258 GLU A N 1
ATOM 1990 C CA . GLU A 1 258 ? -7.716 -13.588 -26.860 1.00 98.12 258 GLU A CA 1
ATOM 1991 C C . GLU A 1 258 ? -6.976 -12.268 -27.072 1.00 98.12 258 GLU A C 1
ATOM 1993 O O . GLU A 1 258 ? -6.979 -11.748 -28.185 1.00 98.12 258 GLU A O 1
ATOM 1998 N N . SER A 1 259 ? -6.333 -11.783 -26.015 1.00 97.88 259 SER A N 1
ATOM 1999 C CA . SER A 1 259 ? -5.493 -10.588 -26.012 1.00 97.88 259 SER A CA 1
ATOM 2000 C C . SER A 1 259 ? -4.144 -10.911 -25.387 1.00 97.88 259 SER A C 1
ATOM 2002 O O . SER A 1 259 ? -3.960 -11.928 -24.705 1.00 97.88 259 SER A O 1
ATOM 2004 N N . GLN A 1 260 ? -3.178 -10.037 -25.609 1.00 97.31 260 GLN A N 1
ATOM 2005 C CA . GLN A 1 260 ? -1.831 -10.192 -25.108 1.00 97.31 260 GLN A CA 1
ATOM 2006 C C . GLN A 1 260 ? -1.368 -8.952 -24.366 1.00 97.31 260 GLN A C 1
ATOM 2008 O O . GLN A 1 260 ? -1.331 -7.857 -24.916 1.00 97.31 260 GLN A O 1
ATOM 2013 N N . VAL A 1 261 ? -0.906 -9.160 -23.137 1.00 98.50 261 VAL A N 1
ATOM 2014 C CA . VAL A 1 261 ? -0.209 -8.136 -22.366 1.00 98.50 261 VAL A CA 1
ATOM 2015 C C . VAL A 1 261 ? 1.292 -8.212 -22.626 1.00 98.50 261 VAL A C 1
ATOM 2017 O O . VAL A 1 261 ? 1.879 -9.298 -22.622 1.00 98.50 261 VAL A O 1
ATOM 2020 N N . THR A 1 262 ? 1.910 -7.052 -22.849 1.00 98.38 262 THR A N 1
ATOM 2021 C CA . THR A 1 262 ? 3.365 -6.855 -22.842 1.00 98.38 262 THR A CA 1
ATOM 2022 C C . THR A 1 262 ? 3.720 -5.866 -21.739 1.00 98.38 262 THR A C 1
ATOM 2024 O O . THR A 1 262 ? 3.114 -4.801 -21.660 1.00 98.38 262 THR A O 1
ATOM 2027 N N . VAL A 1 263 ? 4.708 -6.196 -20.908 1.00 98.69 263 VAL A N 1
ATOM 2028 C CA . VAL A 1 263 ? 5.195 -5.322 -19.831 1.00 98.69 263 VAL A CA 1
ATOM 2029 C C . VAL A 1 263 ? 6.700 -5.157 -19.959 1.00 98.69 263 VAL A C 1
ATOM 2031 O O . VAL A 1 263 ? 7.420 -6.152 -20.005 1.00 98.69 263 VAL A O 1
ATOM 2034 N N . GLN A 1 264 ? 7.187 -3.919 -19.999 1.00 98.56 264 GLN A N 1
ATOM 2035 C CA . GLN A 1 264 ? 8.621 -3.623 -19.920 1.00 98.56 264 GLN A CA 1
ATOM 2036 C C . GLN A 1 264 ? 8.926 -3.063 -18.537 1.00 98.56 264 GLN A C 1
ATOM 2038 O O . GLN A 1 264 ? 8.452 -1.981 -18.206 1.00 98.56 264 GLN A O 1
ATOM 2043 N N . VAL A 1 265 ? 9.692 -3.804 -17.737 1.00 98.69 265 VAL A N 1
ATOM 2044 C CA . VAL A 1 265 ? 10.105 -3.408 -16.387 1.00 98.69 265 VAL A CA 1
ATOM 2045 C C . VAL A 1 265 ? 11.566 -2.982 -16.418 1.00 98.69 265 VAL A C 1
ATOM 2047 O O . VAL A 1 265 ? 12.444 -3.797 -16.711 1.00 98.69 265 VAL A O 1
ATOM 2050 N N . TYR A 1 266 ? 11.817 -1.723 -16.084 1.00 97.88 266 TYR A N 1
ATOM 2051 C CA . TYR A 1 266 ? 13.144 -1.130 -15.986 1.00 97.88 266 TYR A CA 1
ATOM 2052 C C . TYR A 1 266 ? 13.661 -1.240 -14.552 1.00 97.88 266 TYR A C 1
ATOM 2054 O O . TYR A 1 266 ? 12.918 -1.051 -13.579 1.00 97.88 266 TYR A O 1
ATOM 2062 N N . ARG A 1 267 ? 14.942 -1.596 -14.422 1.00 95.56 267 ARG A N 1
ATOM 2063 C CA . ARG A 1 267 ? 15.595 -1.781 -13.124 1.00 95.56 267 ARG A CA 1
ATOM 2064 C C . ARG A 1 267 ? 15.738 -0.470 -12.361 1.00 95.56 267 ARG A C 1
ATOM 2066 O O . ARG A 1 267 ? 15.603 -0.513 -11.141 1.00 95.56 267 ARG A O 1
ATOM 2073 N N . TRP A 1 268 ? 16.034 0.618 -13.071 1.00 94.12 268 TRP A N 1
ATOM 2074 C CA . TRP A 1 268 ? 16.323 1.933 -12.501 1.00 94.12 268 TRP A CA 1
ATOM 2075 C C . TRP A 1 268 ? 15.488 3.041 -13.138 1.00 94.12 268 TRP A C 1
ATOM 2077 O O . TRP A 1 268 ? 15.289 3.051 -14.356 1.00 94.12 268 TRP A O 1
ATOM 2087 N N . SER A 1 269 ? 15.063 3.974 -12.292 1.00 94.81 269 SER A N 1
ATOM 2088 C CA . SER A 1 269 ? 14.445 5.264 -12.611 1.00 94.81 269 SER A CA 1
ATOM 2089 C C . SER A 1 269 ? 14.827 6.292 -11.537 1.00 94.81 269 SER A C 1
ATOM 2091 O O . SER A 1 269 ? 15.453 5.937 -10.532 1.00 94.81 269 SER A O 1
ATOM 2093 N N . ASP A 1 270 ? 14.417 7.546 -11.713 1.00 94.00 270 ASP A N 1
ATOM 2094 C CA . ASP A 1 270 ? 14.500 8.610 -10.705 1.00 94.00 270 ASP A CA 1
ATOM 2095 C C . ASP A 1 270 ? 13.874 8.205 -9.354 1.00 94.00 270 ASP A C 1
ATOM 2097 O O . ASP A 1 270 ? 14.359 8.604 -8.293 1.00 94.00 270 ASP A O 1
ATOM 2101 N N . GLY A 1 271 ? 12.873 7.316 -9.374 1.00 93.75 271 GLY A N 1
ATOM 2102 C CA . GLY A 1 271 ? 12.222 6.773 -8.184 1.00 93.75 271 GLY A CA 1
ATOM 2103 C C . GLY A 1 271 ? 13.161 6.069 -7.196 1.00 93.75 271 GLY A C 1
ATOM 2104 O O . GLY A 1 271 ? 12.768 5.869 -6.045 1.00 93.75 271 GLY A O 1
ATOM 2105 N N . GLU A 1 272 ? 14.399 5.735 -7.581 1.00 92.00 272 GLU A N 1
ATOM 2106 C CA . GLU A 1 272 ? 15.437 5.247 -6.660 1.00 92.00 272 GLU A CA 1
ATOM 2107 C C . GLU A 1 272 ? 15.720 6.241 -5.520 1.00 92.00 272 GLU A C 1
ATOM 2109 O O . GLU A 1 272 ? 16.050 5.800 -4.418 1.00 92.00 272 GLU A O 1
ATOM 2114 N N . ALA A 1 273 ? 15.490 7.546 -5.726 1.00 92.19 273 ALA A N 1
ATOM 2115 C CA . ALA A 1 273 ? 15.600 8.590 -4.697 1.00 92.19 273 ALA A CA 1
ATOM 2116 C C . ALA A 1 273 ? 14.758 8.339 -3.447 1.00 92.19 273 ALA A C 1
ATOM 2118 O O . ALA A 1 273 ? 15.127 8.778 -2.358 1.00 92.19 273 ALA A O 1
ATOM 2119 N N . LEU A 1 274 ? 13.664 7.594 -3.592 1.00 93.44 274 LEU A N 1
ATOM 2120 C CA . LEU A 1 274 ? 12.749 7.257 -2.506 1.00 93.44 274 LEU A CA 1
ATOM 2121 C C . LEU A 1 274 ? 12.889 5.793 -2.049 1.00 93.44 274 LEU A C 1
ATOM 2123 O O . LEU A 1 274 ? 12.126 5.346 -1.194 1.00 93.44 274 LEU A O 1
ATOM 2127 N N . GLU A 1 275 ? 13.811 5.016 -2.633 1.00 93.19 275 GLU A N 1
ATOM 2128 C CA . GLU A 1 275 ? 13.845 3.548 -2.528 1.00 93.19 275 GLU A CA 1
ATOM 2129 C C . GLU A 1 275 ? 15.190 2.973 -2.038 1.00 93.19 275 GLU A C 1
ATOM 2131 O O . GLU A 1 275 ? 15.514 1.801 -2.285 1.00 93.19 275 GLU A O 1
ATOM 2136 N N . THR A 1 276 ? 15.952 3.756 -1.269 1.00 91.50 276 THR A N 1
ATOM 2137 C CA . THR A 1 276 ? 17.325 3.433 -0.818 1.00 91.50 276 THR A CA 1
ATOM 2138 C C . THR A 1 276 ? 17.436 2.569 0.453 1.00 91.50 276 THR A C 1
ATOM 2140 O O . THR A 1 276 ? 18.498 2.482 1.055 1.00 91.50 276 THR A O 1
ATOM 2143 N N . ILE A 1 277 ? 16.400 1.786 0.751 1.00 93.50 277 ILE A N 1
ATOM 2144 C CA . ILE A 1 277 ? 16.239 0.878 1.906 1.00 93.50 277 ILE A CA 1
ATOM 2145 C C . ILE A 1 277 ? 17.422 -0.082 2.125 1.00 93.50 277 ILE A C 1
ATOM 2147 O O . ILE A 1 277 ? 17.867 -0.691 1.156 1.00 93.50 277 ILE A O 1
ATOM 2151 N N . ASP A 1 278 ? 17.852 -0.332 3.366 1.00 94.50 278 ASP A N 1
ATOM 2152 C CA . ASP A 1 278 ? 18.858 -1.367 3.694 1.00 94.50 278 ASP A CA 1
ATOM 2153 C C . ASP A 1 278 ? 18.352 -2.798 3.414 1.00 94.50 278 ASP A C 1
ATOM 2155 O O . ASP A 1 278 ? 17.850 -3.503 4.292 1.00 94.50 278 ASP A O 1
ATOM 2159 N N . MET A 1 279 ? 18.459 -3.245 2.158 1.00 94.81 279 MET A N 1
ATOM 2160 C CA . MET A 1 279 ? 17.961 -4.546 1.711 1.00 94.81 279 MET A CA 1
ATOM 2161 C C . MET A 1 279 ? 18.621 -5.046 0.416 1.00 94.81 279 MET A C 1
ATOM 2163 O O . MET A 1 279 ? 19.448 -4.388 -0.220 1.00 94.81 279 MET A O 1
ATOM 2167 N N . PHE A 1 280 ? 18.236 -6.254 -0.005 1.00 95.19 280 PHE A N 1
ATOM 2168 C CA . PHE A 1 280 ? 18.530 -6.719 -1.358 1.00 95.19 280 PHE A CA 1
ATOM 2169 C C . PHE A 1 280 ? 17.751 -5.902 -2.405 1.00 95.19 280 PHE A C 1
ATOM 2171 O O . PHE A 1 280 ? 16.545 -5.689 -2.280 1.00 95.19 280 PHE A O 1
ATOM 2178 N N . ARG A 1 281 ? 18.434 -5.489 -3.475 1.00 92.81 281 ARG A N 1
ATOM 2179 C CA . ARG A 1 281 ? 17.894 -4.707 -4.595 1.00 92.81 281 ARG A CA 1
ATOM 2180 C C . ARG A 1 281 ? 17.429 -5.640 -5.712 1.00 92.81 281 ARG A C 1
ATOM 2182 O O . ARG A 1 281 ? 18.221 -6.072 -6.556 1.00 92.81 281 ARG A O 1
ATOM 2189 N N . TYR A 1 282 ? 16.142 -5.961 -5.679 1.00 95.44 282 TYR A N 1
ATOM 2190 C CA . TYR A 1 282 ? 15.471 -6.820 -6.653 1.00 95.44 282 TYR A CA 1
ATOM 2191 C C . TYR A 1 282 ? 14.646 -6.031 -7.672 1.00 95.44 282 TYR A C 1
ATOM 2193 O O . TYR A 1 282 ? 14.328 -4.863 -7.446 1.00 95.44 282 TYR A O 1
ATOM 2201 N N . SER A 1 283 ? 14.264 -6.697 -8.765 1.00 96.75 283 SER A N 1
ATOM 2202 C CA . SER A 1 283 ? 13.443 -6.127 -9.839 1.00 96.75 283 SER A CA 1
ATOM 2203 C C . SER A 1 283 ? 12.580 -7.196 -10.505 1.00 96.75 283 SER A C 1
ATOM 2205 O O . SER A 1 283 ? 12.873 -8.388 -10.409 1.00 96.75 283 SER A O 1
ATOM 2207 N N . GLY A 1 284 ? 11.528 -6.759 -11.191 1.00 98.00 284 GLY A N 1
ATOM 2208 C CA . GLY A 1 284 ? 10.549 -7.623 -11.842 1.00 98.00 284 GLY A CA 1
ATOM 2209 C C . GLY A 1 284 ? 9.143 -7.473 -11.271 1.00 98.00 284 GLY A C 1
ATOM 2210 O O . GLY A 1 284 ? 8.889 -6.627 -10.408 1.00 98.00 284 GLY A O 1
ATOM 2211 N N . ILE A 1 285 ? 8.223 -8.281 -11.792 1.00 98.69 285 ILE A N 1
ATOM 2212 C CA . ILE A 1 285 ? 6.828 -8.335 -11.346 1.00 98.69 285 ILE A CA 1
ATOM 2213 C C . ILE A 1 285 ? 6.773 -9.259 -10.127 1.00 98.69 285 ILE A C 1
ATOM 2215 O O . ILE A 1 285 ? 6.687 -10.476 -10.262 1.00 98.69 285 ILE A O 1
ATOM 2219 N N . HIS A 1 286 ? 6.917 -8.676 -8.937 1.00 97.62 286 HIS A N 1
ATOM 2220 C CA . HIS A 1 286 ? 7.243 -9.404 -7.705 1.00 97.62 286 HIS A CA 1
ATOM 2221 C C . HIS A 1 286 ? 6.024 -9.717 -6.822 1.00 97.62 286 HIS A C 1
ATOM 2223 O O . HIS A 1 286 ? 6.166 -10.507 -5.889 1.00 97.62 286 HIS A O 1
ATOM 2229 N N . ARG A 1 287 ? 4.843 -9.168 -7.144 1.00 97.12 287 ARG A N 1
ATOM 2230 C CA . ARG A 1 287 ? 3.529 -9.553 -6.594 1.00 97.12 287 ARG A CA 1
ATOM 2231 C C . ARG A 1 287 ? 2.531 -9.838 -7.722 1.00 97.12 287 ARG A C 1
ATOM 2233 O O . ARG A 1 287 ? 2.836 -9.643 -8.898 1.00 97.12 287 ARG A O 1
ATOM 2240 N N . SER A 1 288 ? 1.370 -10.360 -7.347 1.00 96.00 288 SER A N 1
ATOM 2241 C CA . SER A 1 288 ? 0.367 -10.911 -8.254 1.00 96.00 288 SER A CA 1
ATOM 2242 C C . SER A 1 288 ? -0.121 -9.958 -9.346 1.00 96.00 288 SER A C 1
ATOM 2244 O O . SER A 1 288 ? -0.150 -8.738 -9.184 1.00 96.00 288 SER A O 1
ATOM 2246 N N . VAL A 1 289 ? -0.547 -10.555 -10.459 1.00 98.00 289 VAL A N 1
ATOM 2247 C CA . VAL A 1 289 ? -1.192 -9.876 -11.584 1.00 98.00 289 VAL A CA 1
ATOM 2248 C C . VAL A 1 289 ? -2.525 -10.549 -11.868 1.00 98.00 289 VAL A C 1
ATOM 2250 O O . VAL A 1 289 ? -2.600 -11.778 -11.965 1.00 98.00 289 VAL A O 1
ATOM 2253 N N . TYR A 1 290 ? -3.582 -9.767 -12.044 1.00 97.50 290 TYR A N 1
ATOM 2254 C CA . TYR A 1 290 ? -4.904 -10.286 -12.385 1.00 97.50 290 TYR A CA 1
ATOM 2255 C C . TYR A 1 290 ? -5.729 -9.272 -13.175 1.00 97.50 290 TYR A C 1
ATOM 2257 O O . TYR A 1 290 ? -5.447 -8.079 -13.182 1.00 97.50 290 TYR A O 1
ATOM 2265 N N . LEU A 1 291 ? -6.752 -9.778 -13.860 1.00 97.81 291 LEU A N 1
ATOM 2266 C CA . LEU A 1 291 ? -7.829 -8.967 -14.413 1.00 97.81 291 LEU A CA 1
ATOM 2267 C C . LEU A 1 291 ? -9.035 -9.052 -13.494 1.00 97.81 291 LEU A C 1
ATOM 2269 O O . LEU A 1 291 ? -9.322 -10.137 -12.976 1.00 97.81 291 LEU A O 1
ATOM 2273 N N . TYR A 1 292 ? -9.797 -7.974 -13.382 1.00 97.25 292 TYR A N 1
ATOM 2274 C CA . TYR A 1 292 ? -11.138 -8.040 -12.817 1.00 97.25 292 TYR A CA 1
ATOM 2275 C C . TYR A 1 292 ? -12.137 -7.214 -13.627 1.00 97.25 292 TYR A C 1
ATOM 2277 O O . TYR A 1 292 ? -11.739 -6.351 -14.405 1.00 97.25 292 TYR A O 1
ATOM 2285 N N . ALA A 1 293 ? -13.428 -7.522 -13.485 1.00 97.69 293 ALA A N 1
ATOM 2286 C CA . ALA A 1 293 ? -14.485 -6.865 -14.243 1.00 97.69 293 ALA A CA 1
ATOM 2287 C C . ALA A 1 293 ? -15.623 -6.330 -13.373 1.00 97.69 293 ALA A C 1
ATOM 2289 O O . ALA A 1 293 ? -16.231 -7.065 -12.588 1.00 97.69 293 ALA A O 1
ATOM 2290 N N . THR A 1 294 ? -15.989 -5.071 -13.581 1.00 96.75 294 THR A N 1
ATOM 2291 C CA . THR A 1 294 ? -17.008 -4.367 -12.793 1.00 96.75 294 THR A CA 1
ATOM 2292 C C . THR A 1 294 ? -18.256 -4.090 -13.636 1.00 96.75 294 THR A C 1
ATOM 2294 O O . THR A 1 294 ? -18.202 -4.034 -14.866 1.00 96.75 294 THR A O 1
ATOM 2297 N N . PRO A 1 295 ? -19.449 -3.995 -13.028 1.00 95.44 295 PRO A N 1
ATOM 2298 C CA . PRO A 1 295 ? -20.592 -3.422 -13.729 1.00 95.44 295 PRO A CA 1
ATOM 2299 C C . PRO A 1 295 ? -20.370 -1.924 -14.006 1.00 95.44 295 PRO A C 1
ATOM 2301 O O . PRO A 1 295 ? -19.630 -1.256 -13.301 1.00 95.44 295 PRO A O 1
ATOM 2304 N N . LEU A 1 296 ? -21.108 -1.370 -14.972 1.00 93.69 296 LEU A N 1
ATOM 2305 C CA . LEU A 1 296 ? -21.010 0.047 -15.361 1.00 93.69 296 LEU A CA 1
ATOM 2306 C C . LEU A 1 296 ? -21.267 1.054 -14.223 1.00 93.69 296 LEU A C 1
ATOM 2308 O O . LEU A 1 296 ? -20.821 2.191 -14.310 1.00 93.69 296 LEU A O 1
ATOM 2312 N N . VAL A 1 297 ? -22.014 0.660 -13.187 1.00 94.56 297 VAL A N 1
ATOM 2313 C CA . VAL A 1 297 ? -22.084 1.399 -11.918 1.00 94.56 297 VAL A CA 1
ATOM 2314 C C . VAL A 1 297 ? -21.536 0.491 -10.835 1.00 94.56 297 VAL A C 1
ATOM 2316 O O . VAL A 1 297 ? -22.114 -0.573 -10.603 1.00 94.56 297 VAL A O 1
ATOM 2319 N N . HIS A 1 298 ? -20.452 0.918 -10.201 1.00 94.38 298 HIS A N 1
ATOM 2320 C CA . HIS A 1 298 ? -19.580 0.085 -9.378 1.00 94.38 298 HIS A CA 1
ATOM 2321 C C . HIS A 1 298 ? -19.265 0.772 -8.046 1.00 94.38 298 HIS A C 1
ATOM 2323 O O . HIS A 1 298 ? -19.059 1.986 -8.008 1.00 94.38 298 HIS A O 1
ATOM 2329 N N . MET A 1 299 ? -19.219 0.002 -6.956 1.00 96.19 299 MET A N 1
ATOM 2330 C CA . MET A 1 299 ? -18.659 0.433 -5.673 1.00 96.19 299 MET A CA 1
ATOM 2331 C C . MET A 1 299 ? -17.127 0.491 -5.771 1.00 96.19 299 MET A C 1
ATOM 2333 O O . MET A 1 299 ? -16.452 -0.445 -5.360 1.00 96.19 299 MET A O 1
ATOM 2337 N N . ARG A 1 300 ? -16.588 1.586 -6.315 1.00 94.31 300 ARG A N 1
ATOM 2338 C CA . ARG A 1 300 ? -15.149 1.770 -6.583 1.00 94.31 300 ARG A CA 1
ATOM 2339 C C . ARG A 1 300 ? -14.291 1.663 -5.327 1.00 94.31 300 ARG A C 1
ATOM 2341 O O . ARG A 1 300 ? -13.206 1.098 -5.348 1.00 94.31 300 ARG A O 1
ATOM 2348 N N . ASP A 1 301 ? -14.770 2.251 -4.237 1.00 94.94 301 ASP A N 1
ATOM 2349 C CA . ASP A 1 301 ? -14.041 2.320 -2.980 1.00 94.94 301 ASP A CA 1
ATOM 2350 C C . ASP A 1 301 ? -15.010 2.459 -1.804 1.00 94.94 301 ASP A C 1
ATOM 2352 O O . ASP A 1 301 ? -16.156 2.897 -1.951 1.00 94.94 301 ASP A O 1
ATOM 2356 N N . PHE A 1 302 ? -14.554 2.087 -0.613 1.00 95.88 302 PHE A N 1
ATOM 2357 C CA . PHE A 1 302 ? -15.305 2.305 0.613 1.00 95.88 302 PHE A CA 1
ATOM 2358 C C . PHE A 1 302 ? -14.396 2.401 1.841 1.00 95.88 302 PHE A C 1
ATOM 2360 O O . PHE A 1 302 ? -13.290 1.863 1.882 1.00 95.88 302 PHE A O 1
ATOM 2367 N N . ASP A 1 303 ? -14.873 3.109 2.857 1.00 95.38 303 ASP A N 1
ATOM 2368 C CA . ASP A 1 303 ? -14.199 3.307 4.141 1.00 95.38 303 ASP A CA 1
ATOM 2369 C C . ASP A 1 303 ? -15.075 2.765 5.269 1.00 95.38 303 ASP A C 1
ATOM 2371 O O . ASP A 1 303 ? -16.257 3.109 5.345 1.00 95.38 303 ASP A O 1
ATOM 2375 N N . VAL A 1 304 ? -14.508 1.922 6.133 1.00 96.62 304 VAL A N 1
ATOM 2376 C CA . VAL A 1 304 ? -15.204 1.319 7.273 1.00 96.62 304 VAL A CA 1
ATOM 2377 C C . VAL A 1 304 ? -14.622 1.830 8.586 1.00 96.62 304 VAL A C 1
ATOM 2379 O O . VAL A 1 304 ? -13.480 1.540 8.937 1.00 96.62 304 VAL A O 1
ATOM 2382 N N . ARG A 1 305 ? -15.459 2.504 9.379 1.00 96.12 305 ARG A N 1
ATOM 2383 C CA . ARG A 1 305 ? -15.100 3.062 10.690 1.00 96.12 305 ARG A CA 1
ATOM 2384 C C . ARG A 1 305 ? -15.963 2.463 11.798 1.00 96.12 305 ARG A C 1
ATOM 2386 O O . ARG A 1 305 ? -17.152 2.205 11.610 1.00 96.12 305 ARG A O 1
ATOM 2393 N N . THR A 1 306 ? -15.357 2.224 12.961 1.00 96.62 306 THR A N 1
ATOM 2394 C CA . THR A 1 306 ? -15.986 1.529 14.101 1.00 96.62 306 THR A CA 1
ATOM 2395 C C . THR A 1 306 ? -15.824 2.313 15.402 1.00 96.62 306 THR A C 1
ATOM 2397 O O . THR A 1 306 ? -15.195 1.821 16.340 1.00 96.62 306 THR A O 1
ATOM 2400 N N . ALA A 1 307 ? -16.324 3.546 15.448 1.00 95.81 307 ALA A N 1
ATOM 2401 C CA . ALA A 1 307 ? -16.188 4.393 16.632 1.00 95.81 307 ALA A CA 1
ATOM 2402 C C . ALA A 1 307 ? -16.846 3.718 17.847 1.00 95.81 307 ALA A C 1
ATOM 2404 O O . ALA A 1 307 ? -18.015 3.336 17.770 1.00 95.81 307 ALA A O 1
ATOM 2405 N N . LEU A 1 308 ? -16.093 3.542 18.934 1.00 97.75 308 LEU A N 1
ATOM 2406 C CA . LEU A 1 308 ? -16.629 3.082 20.213 1.00 97.75 308 LEU A CA 1
ATOM 2407 C C . LEU A 1 308 ? -17.192 4.285 20.986 1.00 97.75 308 LEU A C 1
ATOM 2409 O O . LEU A 1 308 ? -16.840 5.433 20.712 1.00 97.75 308 LEU A O 1
ATOM 2413 N N . ASP A 1 309 ? -18.111 4.037 21.914 1.00 96.75 309 ASP A N 1
ATOM 2414 C CA . ASP A 1 309 ? -18.549 5.074 22.848 1.00 96.75 309 ASP A CA 1
ATOM 2415 C C . ASP A 1 309 ? -17.495 5.355 23.940 1.00 96.75 309 ASP A C 1
ATOM 2417 O O . ASP A 1 309 ? -16.519 4.625 24.100 1.00 96.75 309 ASP A O 1
ATOM 2421 N N . ASP A 1 310 ? -17.698 6.423 24.722 1.00 95.38 310 ASP A N 1
ATOM 2422 C CA . ASP A 1 310 ? -16.752 6.865 25.764 1.00 95.38 310 ASP A CA 1
ATOM 2423 C C . ASP A 1 310 ? -16.482 5.797 26.855 1.00 95.38 310 ASP A C 1
ATOM 2425 O O . ASP A 1 310 ? -15.494 5.898 27.591 1.00 95.38 310 ASP A O 1
ATOM 2429 N N . ASP A 1 311 ? -17.380 4.817 27.010 1.00 96.12 311 ASP A N 1
ATOM 2430 C CA . ASP A 1 311 ? -17.260 3.705 27.961 1.00 96.12 311 ASP A CA 1
ATOM 2431 C C . ASP A 1 311 ? -16.665 2.440 27.303 1.00 96.12 311 ASP A C 1
ATOM 2433 O O . ASP A 1 311 ? -16.416 1.440 27.985 1.00 96.12 311 ASP A O 1
ATOM 2437 N N . TYR A 1 312 ? -16.380 2.490 25.997 1.00 96.25 312 TYR A N 1
ATOM 2438 C CA . TYR A 1 312 ? -15.974 1.366 25.162 1.00 96.25 312 TYR A CA 1
ATOM 2439 C C . TYR A 1 312 ? -16.927 0.170 25.326 1.00 96.25 312 TYR A C 1
ATOM 2441 O O . TYR A 1 312 ? -16.492 -0.978 25.408 1.00 96.25 312 TYR A O 1
ATOM 2449 N N . GLU A 1 313 ? -18.232 0.392 25.416 1.00 96.50 313 GLU A N 1
ATOM 2450 C CA . GLU A 1 313 ? -19.247 -0.659 25.469 1.00 96.50 313 GLU A CA 1
ATOM 2451 C C . GLU A 1 313 ? -19.848 -0.847 24.078 1.00 96.50 313 GLU A C 1
ATOM 2453 O O . GLU A 1 313 ? -19.549 -1.868 23.446 1.00 96.50 313 GLU A O 1
ATOM 2458 N N . ASP A 1 314 ? -20.582 0.150 23.582 1.00 97.62 314 ASP A N 1
ATOM 2459 C CA . ASP A 1 314 ? -21.265 0.138 22.287 1.00 97.62 314 ASP A CA 1
ATOM 2460 C C . ASP A 1 314 ? -20.412 0.761 21.166 1.00 97.62 314 ASP A C 1
ATOM 2462 O O . ASP A 1 314 ? -19.356 1.351 21.405 1.00 97.62 314 ASP A O 1
ATOM 2466 N N . ALA A 1 315 ? -20.848 0.598 19.912 1.00 97.94 315 ALA A N 1
ATOM 2467 C CA . ALA A 1 315 ? -20.157 1.164 18.759 1.00 97.94 315 ALA A CA 1
ATOM 2468 C C . ALA A 1 315 ? -21.100 1.679 17.671 1.00 97.94 315 ALA A C 1
ATOM 2470 O O . ALA A 1 315 ? -22.166 1.108 17.434 1.00 97.94 315 ALA A O 1
ATOM 2471 N N . THR A 1 316 ? -20.630 2.665 16.913 1.00 97.88 316 THR A N 1
ATOM 2472 C CA . THR A 1 316 ? -21.212 3.067 15.631 1.00 97.88 316 THR A CA 1
ATOM 2473 C C . THR A 1 316 ? -20.371 2.489 14.498 1.00 97.88 316 THR A C 1
ATOM 2475 O O . THR A 1 316 ? -19.188 2.804 14.359 1.00 97.88 316 THR A O 1
ATOM 2478 N N . LEU A 1 317 ? -20.984 1.642 13.669 1.00 97.88 317 LEU A N 1
ATOM 2479 C CA . LEU A 1 317 ? -20.433 1.259 12.371 1.00 97.88 317 LEU A CA 1
ATOM 2480 C C . LEU A 1 317 ? -20.802 2.338 11.351 1.00 97.88 317 LEU A C 1
ATOM 2482 O O . LEU A 1 317 ? -21.986 2.501 11.054 1.00 97.88 317 LEU A O 1
ATOM 2486 N N . SER A 1 318 ? -19.801 2.997 10.775 1.00 96.88 318 SER A N 1
ATOM 2487 C CA . SER A 1 318 ? -19.956 3.928 9.655 1.00 96.88 318 SER A CA 1
ATOM 2488 C C . SER A 1 318 ? -19.293 3.344 8.411 1.00 96.88 318 SER A C 1
ATOM 2490 O O . SER A 1 318 ? -18.165 2.858 8.481 1.00 96.88 318 SER A O 1
ATOM 2492 N N . VAL A 1 319 ? -19.996 3.374 7.280 1.00 96.81 319 VAL A N 1
ATOM 2493 C CA . VAL A 1 319 ? -19.476 2.940 5.981 1.00 96.81 319 VAL A CA 1
ATOM 2494 C C . VAL A 1 319 ? -19.757 4.020 4.949 1.00 96.81 319 VAL A C 1
ATOM 2496 O O . VAL A 1 319 ? -20.919 4.268 4.622 1.00 96.81 319 VAL A O 1
ATOM 2499 N N . ASP A 1 320 ? -18.704 4.639 4.431 1.00 94.44 320 ASP A N 1
ATOM 2500 C CA . ASP A 1 320 ? -18.807 5.557 3.298 1.00 94.44 320 ASP A CA 1
ATOM 2501 C C . ASP A 1 320 ? -18.449 4.799 2.025 1.00 94.44 320 ASP A C 1
ATOM 2503 O O . ASP A 1 320 ? -17.376 4.206 1.953 1.00 94.44 320 ASP A O 1
ATOM 2507 N N . VAL A 1 321 ? -19.332 4.814 1.031 1.00 95.81 321 VAL A N 1
ATOM 2508 C CA . VAL A 1 321 ? -19.169 4.082 -0.230 1.00 95.81 321 VAL A CA 1
ATOM 2509 C C . VAL A 1 321 ? -19.143 5.060 -1.391 1.00 95.81 321 VAL A C 1
ATOM 2511 O O . VAL A 1 321 ? -20.053 5.877 -1.536 1.00 95.81 321 VAL A O 1
ATOM 2514 N N . GLU A 1 322 ? -18.116 4.946 -2.222 1.00 93.44 322 GLU A N 1
ATOM 2515 C CA . GLU A 1 322 ? -17.962 5.670 -3.476 1.00 93.44 322 GLU A CA 1
ATOM 2516 C C . GLU A 1 322 ? -18.533 4.829 -4.624 1.00 93.44 322 GLU A C 1
ATOM 2518 O O . GLU A 1 322 ? -18.104 3.698 -4.859 1.00 93.44 322 GLU A O 1
ATOM 2523 N N . LEU A 1 323 ? -19.513 5.380 -5.339 1.00 93.56 323 LEU A N 1
ATOM 2524 C CA . LEU A 1 323 ? -20.042 4.815 -6.573 1.00 93.56 323 LEU A CA 1
ATOM 2525 C C . LEU A 1 323 ? -19.492 5.582 -7.768 1.00 93.56 323 LEU A C 1
ATOM 2527 O O . LEU A 1 323 ? -19.693 6.791 -7.866 1.00 93.56 323 LEU A O 1
ATOM 2531 N N . VAL A 1 324 ? -18.900 4.861 -8.712 1.00 91.12 324 VAL A N 1
ATOM 2532 C CA . VAL A 1 324 ? -18.521 5.388 -10.027 1.00 91.12 324 VAL A CA 1
ATOM 2533 C C . VAL A 1 324 ? -19.546 4.956 -11.076 1.00 91.12 324 VAL A C 1
ATOM 2535 O O . VAL A 1 324 ? -20.164 3.896 -10.951 1.00 91.12 324 VAL A O 1
ATOM 2538 N N . ASN A 1 325 ? -19.749 5.784 -12.103 1.00 90.75 325 ASN A N 1
ATOM 2539 C CA . ASN A 1 325 ? -20.583 5.478 -13.263 1.00 90.75 325 ASN A CA 1
ATOM 2540 C C . ASN A 1 325 ? -19.761 5.622 -14.547 1.00 90.75 325 ASN A C 1
ATOM 2542 O O . ASN A 1 325 ? -19.509 6.731 -15.002 1.00 90.75 325 ASN A O 1
ATOM 2546 N N . TYR A 1 326 ? -19.422 4.503 -15.177 1.00 89.81 326 TYR A N 1
ATOM 2547 C CA . TYR A 1 326 ? -18.655 4.452 -16.426 1.00 89.81 326 TYR A CA 1
ATOM 2548 C C . TYR A 1 326 ? -19.509 4.760 -17.672 1.00 89.81 326 TYR A C 1
ATOM 2550 O O . TYR A 1 326 ? -19.242 4.284 -18.770 1.00 89.81 326 TYR A O 1
ATOM 2558 N N . THR A 1 327 ? -20.601 5.522 -17.530 1.00 86.88 327 THR A N 1
ATOM 2559 C CA . THR A 1 327 ? -21.458 5.914 -18.660 1.00 86.88 327 THR A CA 1
ATOM 2560 C C . THR A 1 327 ? -21.735 7.409 -18.693 1.00 86.88 327 THR A C 1
ATOM 2562 O O . THR A 1 327 ? -21.905 8.043 -17.660 1.00 86.88 327 THR A O 1
ATOM 2565 N N . ASP A 1 328 ? -21.945 7.950 -19.896 1.00 81.06 328 ASP A N 1
ATOM 2566 C CA . ASP A 1 328 ? -22.235 9.377 -20.128 1.00 81.06 328 ASP A CA 1
ATOM 2567 C C . ASP A 1 328 ? -23.607 9.858 -19.607 1.00 81.06 328 ASP A C 1
ATOM 2569 O O . ASP A 1 328 ? -24.010 11.006 -19.826 1.00 81.06 328 ASP A O 1
ATOM 2573 N N . SER A 1 329 ? -24.403 8.979 -18.994 1.00 83.44 329 SER A N 1
ATOM 2574 C CA . SER A 1 329 ? -25.775 9.283 -18.587 1.00 83.44 329 SER A CA 1
ATOM 2575 C C . SER A 1 329 ? -26.070 8.789 -17.182 1.00 83.44 329 SER A C 1
ATOM 2577 O O . SER A 1 329 ? -25.669 7.689 -16.811 1.00 83.44 329 SER A O 1
ATOM 2579 N N . GLY A 1 330 ? -26.846 9.571 -16.430 1.00 82.69 330 GLY A N 1
ATOM 2580 C CA . GLY A 1 330 ? -27.313 9.155 -15.112 1.00 82.69 330 GLY A CA 1
ATOM 2581 C C . GLY A 1 330 ? -28.100 7.846 -15.168 1.00 82.69 330 GLY A C 1
ATOM 2582 O O . GLY A 1 330 ? -28.908 7.623 -16.077 1.00 82.69 330 GLY A O 1
ATOM 2583 N N . ARG A 1 331 ? -27.860 6.984 -14.180 1.00 86.62 331 ARG A N 1
ATOM 2584 C CA . ARG A 1 331 ? -28.380 5.611 -14.119 1.00 86.62 331 ARG A CA 1
ATOM 2585 C C . ARG A 1 331 ? -29.545 5.431 -13.147 1.00 86.62 331 ARG A C 1
ATOM 2587 O O . ARG A 1 331 ? -30.076 4.332 -13.033 1.00 86.62 331 ARG A O 1
ATOM 2594 N N . GLY A 1 332 ? -30.012 6.514 -12.528 1.00 88.25 332 GLY A N 1
ATOM 2595 C CA . GLY A 1 332 ? -31.167 6.498 -11.631 1.00 88.25 332 GLY A CA 1
ATOM 2596 C C . GLY A 1 332 ? -30.778 6.168 -10.194 1.00 88.25 332 GLY A C 1
ATOM 2597 O O . GLY A 1 332 ? -29.654 6.427 -9.780 1.00 88.25 332 GLY A O 1
ATOM 2598 N N . GLU A 1 333 ? -31.727 5.659 -9.414 1.00 94.81 333 GLU A N 1
ATOM 2599 C CA . GLU A 1 333 ? -31.512 5.380 -7.992 1.00 94.81 333 GLU A CA 1
ATOM 2600 C C . GLU A 1 333 ? -30.808 4.032 -7.793 1.00 94.81 333 GLU A C 1
ATOM 2602 O O . GLU A 1 333 ? -31.242 3.008 -8.327 1.00 94.81 333 GLU A O 1
ATOM 2607 N N . TYR A 1 334 ? -29.747 4.046 -6.989 1.00 96.44 334 TYR A N 1
ATOM 2608 C CA . TYR A 1 334 ? -29.055 2.860 -6.497 1.00 96.44 334 TYR A CA 1
ATOM 2609 C C . TYR A 1 334 ? -29.144 2.819 -4.976 1.00 96.44 334 TYR A C 1
ATOM 2611 O O . TYR A 1 334 ? -29.130 3.856 -4.314 1.00 96.44 334 TYR A O 1
ATOM 2619 N N . THR A 1 335 ? -29.211 1.613 -4.419 1.00 97.75 335 THR A N 1
ATOM 2620 C CA . THR A 1 335 ? -29.179 1.375 -2.975 1.00 97.75 335 THR A CA 1
ATOM 2621 C C . THR A 1 335 ? -27.965 0.537 -2.628 1.00 97.75 335 THR A C 1
ATOM 2623 O O . THR A 1 335 ? -27.824 -0.574 -3.130 1.00 97.75 335 THR A O 1
ATOM 2626 N N . VAL A 1 336 ? -27.134 1.014 -1.707 1.00 98.06 336 VAL A N 1
ATOM 2627 C CA . VAL A 1 336 ? -26.123 0.177 -1.059 1.00 98.06 336 VAL A CA 1
ATOM 2628 C C . VAL A 1 336 ? -26.724 -0.388 0.219 1.00 98.06 336 VAL A C 1
ATOM 2630 O O . VAL A 1 336 ? -27.278 0.356 1.029 1.00 98.06 336 VAL A O 1
ATOM 2633 N N . THR A 1 337 ? -26.628 -1.702 0.410 1.00 97.81 337 THR A N 1
ATOM 2634 C CA . THR A 1 337 ? -27.037 -2.387 1.642 1.00 97.81 337 THR A CA 1
ATOM 2635 C C . THR A 1 337 ? -25.848 -3.106 2.268 1.00 97.81 337 THR A C 1
ATOM 2637 O O . THR A 1 337 ? -25.293 -4.031 1.686 1.00 97.81 337 THR A O 1
ATOM 2640 N N . GLY A 1 338 ? -25.481 -2.717 3.487 1.00 97.44 338 GLY A N 1
ATOM 2641 C CA . GLY A 1 338 ? -24.483 -3.390 4.307 1.00 97.44 338 GLY A CA 1
ATOM 2642 C C . GLY A 1 338 ? -25.103 -4.426 5.241 1.00 97.44 338 GLY A C 1
ATOM 2643 O O . GLY A 1 338 ? -26.036 -4.148 5.999 1.00 97.44 338 GLY A O 1
ATOM 2644 N N . HIS A 1 339 ? -24.558 -5.638 5.227 1.00 97.12 339 HIS A N 1
ATOM 2645 C CA . HIS A 1 339 ? -24.943 -6.741 6.097 1.00 97.12 339 HIS A CA 1
ATOM 2646 C C . HIS A 1 339 ? -23.776 -7.161 6.986 1.00 97.12 339 HIS A C 1
ATOM 2648 O O . HIS A 1 339 ? -22.853 -7.832 6.529 1.00 97.12 339 HIS A O 1
ATOM 2654 N N . LEU A 1 340 ? -23.856 -6.821 8.275 1.00 97.00 340 LEU A N 1
ATOM 2655 C CA . LEU A 1 340 ? -22.838 -7.178 9.257 1.00 97.00 340 LEU A CA 1
ATOM 2656 C C . LEU A 1 340 ? -23.158 -8.537 9.888 1.00 97.00 340 LEU A C 1
ATOM 2658 O O . LEU A 1 340 ? -24.231 -8.740 10.468 1.00 97.00 340 LEU A O 1
ATOM 2662 N N . PHE A 1 341 ? -22.218 -9.472 9.805 1.00 94.81 341 PHE A N 1
ATOM 2663 C CA . PHE A 1 341 ? -22.288 -10.792 10.422 1.00 94.81 341 PHE A CA 1
ATOM 2664 C C . PHE A 1 341 ? -21.299 -10.885 11.580 1.00 94.81 341 PHE A C 1
ATOM 2666 O O . PHE A 1 341 ? -20.126 -10.552 11.431 1.00 94.81 341 PHE A O 1
ATOM 2673 N N . GLY A 1 342 ? -21.795 -11.348 12.730 1.00 92.19 342 GLY A N 1
ATOM 2674 C CA . GLY A 1 342 ? -20.999 -11.569 13.932 1.00 92.19 342 GLY A CA 1
ATOM 2675 C C . GLY A 1 342 ? -19.871 -12.581 13.726 1.00 92.19 342 GLY A C 1
ATOM 2676 O O . GLY A 1 342 ? -19.990 -13.431 12.839 1.00 92.19 342 GLY A O 1
ATOM 2677 N N . PRO A 1 343 ? -18.824 -12.542 14.567 1.00 86.12 343 PRO A N 1
ATOM 2678 C CA . PRO A 1 343 ? -17.737 -13.509 14.510 1.00 86.12 343 PRO A CA 1
ATOM 2679 C C . PRO A 1 343 ? -18.270 -14.936 14.665 1.00 86.12 343 PRO A C 1
ATOM 2681 O O . PRO A 1 343 ? -19.239 -15.198 15.393 1.00 86.12 343 PRO A O 1
ATOM 2684 N N . GLU A 1 344 ? -17.633 -15.889 13.988 1.00 69.94 344 GLU A N 1
ATOM 2685 C CA . GLU A 1 344 ? -17.928 -17.295 14.221 1.00 69.94 344 GLU A CA 1
ATOM 2686 C C . GLU A 1 344 ? -17.596 -17.662 15.673 1.00 69.94 344 GLU A C 1
ATOM 2688 O O . GLU A 1 344 ? -16.504 -17.392 16.167 1.00 69.94 344 GLU A O 1
ATOM 2693 N N . GLN A 1 345 ? -18.510 -18.353 16.362 1.00 49.16 345 GLN A N 1
ATOM 2694 C CA . GLN A 1 345 ? -18.189 -19.023 17.626 1.00 49.16 345 GLN A CA 1
ATOM 2695 C C . GLN A 1 345 ? -17.347 -20.276 17.344 1.00 49.16 345 GLN A C 1
ATOM 2697 O O . GLN A 1 345 ? -17.796 -21.409 17.533 1.00 49.16 345 GLN A O 1
ATOM 2702 N N . SER A 1 346 ? -16.125 -20.093 16.864 1.00 40.75 346 SER A N 1
ATOM 2703 C CA . SER A 1 346 ? -15.088 -21.114 16.896 1.00 40.75 346 SER A CA 1
ATOM 2704 C C . SER A 1 346 ? -14.002 -20.670 17.884 1.00 40.75 346 SER A C 1
ATOM 2706 O O . SER A 1 346 ? -13.889 -19.500 18.227 1.00 40.75 346 SER A O 1
ATOM 2708 N N . HIS A 1 347 ? -13.347 -21.642 18.515 1.00 36.84 347 HIS A N 1
ATOM 2709 C CA . HIS A 1 347 ? -12.490 -21.490 19.698 1.00 36.84 347 HIS A CA 1
ATOM 2710 C C . HIS A 1 347 ? -11.458 -20.342 19.619 1.00 36.84 347 HIS A C 1
ATOM 2712 O O . HIS A 1 347 ? -11.092 -19.965 18.510 1.00 36.84 347 HIS A O 1
ATOM 2718 N N . PRO A 1 348 ? -10.976 -19.812 20.774 1.00 37.22 348 PRO A N 1
ATOM 2719 C CA . PRO A 1 348 ? -9.927 -18.781 20.810 1.00 37.22 348 PRO A CA 1
ATOM 2720 C C . PRO A 1 348 ? -8.835 -19.169 19.825 1.00 37.22 348 PRO A C 1
ATOM 2722 O O . PRO A 1 348 ? -8.437 -20.329 19.892 1.00 37.22 348 PRO A O 1
ATOM 2725 N N . GLY A 1 349 ? -8.481 -18.219 18.948 1.00 43.03 349 GLY A N 1
ATOM 2726 C CA . GLY A 1 349 ? -7.970 -18.353 17.576 1.00 43.03 349 GLY A CA 1
ATOM 2727 C C . GLY A 1 349 ? -7.096 -19.554 17.220 1.00 43.03 349 GLY A C 1
ATOM 2728 O O . GLY A 1 349 ? -6.727 -20.388 18.038 1.00 43.03 349 GLY A O 1
ATOM 2729 N N . ARG A 1 350 ? -6.711 -19.662 15.950 1.00 43.72 350 ARG A N 1
ATOM 2730 C CA . ARG A 1 350 ? -5.641 -20.587 15.560 1.00 43.72 350 ARG A CA 1
ATOM 2731 C C . ARG A 1 350 ? -4.334 -20.141 16.230 1.00 43.72 350 ARG A C 1
ATOM 2733 O O . ARG A 1 350 ? -3.511 -19.460 15.642 1.00 43.72 350 ARG A O 1
ATOM 2740 N N . GLY A 1 351 ? -4.171 -20.483 17.504 1.00 45.41 351 GLY A N 1
ATOM 2741 C CA . GLY A 1 351 ? -2.885 -20.517 18.158 1.00 45.41 351 GLY A CA 1
ATOM 2742 C C . GLY A 1 351 ? -2.036 -21.596 17.489 1.00 45.41 351 GLY A C 1
ATOM 2743 O O . GLY A 1 351 ? -2.586 -22.513 16.867 1.00 45.41 351 GLY A O 1
ATOM 2744 N N . PRO A 1 352 ? -0.706 -21.500 17.620 1.00 36.25 352 PRO A N 1
ATOM 2745 C CA . PRO A 1 352 ? 0.208 -22.503 17.092 1.00 36.25 352 PRO A CA 1
ATOM 2746 C C . PRO A 1 352 ? -0.253 -23.903 17.534 1.00 36.25 352 PRO A C 1
ATOM 2748 O O . PRO A 1 352 ? -0.724 -24.047 18.672 1.00 36.25 352 PRO A O 1
ATOM 2751 N N . PRO A 1 353 ? -0.140 -24.937 16.678 1.00 40.28 353 PRO A N 1
ATOM 2752 C CA . PRO A 1 353 ? -0.435 -26.309 17.073 1.00 40.28 353 PRO A CA 1
ATOM 2753 C C . PRO A 1 353 ? 0.235 -26.627 18.419 1.00 40.28 353 PRO A C 1
ATOM 2755 O O . PRO A 1 353 ? 1.412 -26.325 18.612 1.00 40.28 353 PRO A O 1
ATOM 2758 N N . ASP A 1 354 ? -0.517 -27.188 19.373 1.00 42.66 354 ASP A N 1
ATOM 2759 C CA . ASP A 1 354 ? -0.009 -27.535 20.709 1.00 42.66 354 ASP A CA 1
ATOM 2760 C C . ASP A 1 354 ? 1.042 -28.647 20.548 1.00 42.66 354 ASP A C 1
ATOM 2762 O O . ASP A 1 354 ? 0.724 -29.837 20.496 1.00 42.66 354 ASP A O 1
ATOM 2766 N N . ASP A 1 355 ? 2.311 -28.255 20.419 1.00 42.91 355 ASP A N 1
ATOM 2767 C CA . ASP A 1 355 ? 3.427 -29.135 20.057 1.00 42.91 355 ASP A CA 1
ATOM 2768 C C . ASP A 1 355 ? 3.945 -29.951 21.257 1.00 42.91 355 ASP A C 1
ATOM 2770 O O . ASP A 1 355 ? 5.139 -30.172 21.487 1.00 42.91 355 ASP A O 1
ATOM 2774 N N . ARG A 1 356 ? 3.019 -30.448 22.080 1.00 40.53 356 ARG A N 1
ATOM 2775 C CA . ARG A 1 356 ? 3.319 -31.417 23.138 1.00 40.53 356 ARG A CA 1
ATOM 2776 C C . ARG A 1 356 ? 3.367 -32.821 22.539 1.00 40.53 356 ARG A C 1
ATOM 2778 O O . ARG A 1 356 ? 2.481 -33.638 22.782 1.00 40.53 356 ARG A O 1
ATOM 2785 N N . GLY A 1 357 ? 4.431 -33.097 21.769 1.00 31.67 357 GLY A N 1
ATOM 2786 C CA . GLY A 1 357 ? 4.473 -34.265 20.880 1.00 31.67 357 GLY A CA 1
ATOM 2787 C C . GLY A 1 357 ? 5.759 -35.088 20.685 1.00 31.67 357 GLY A C 1
ATOM 2788 O O . GLY A 1 357 ? 5.625 -36.178 20.152 1.00 31.67 357 GLY A O 1
ATOM 2789 N N . LYS A 1 358 ? 6.947 -34.677 21.171 1.00 31.67 358 LYS A N 1
ATOM 2790 C CA . LYS A 1 358 ? 8.266 -35.390 21.131 1.00 31.67 358 LYS A CA 1
ATOM 2791 C C . LYS A 1 358 ? 9.003 -35.505 19.770 1.00 31.67 358 LYS A C 1
ATOM 2793 O O . LYS A 1 358 ? 8.390 -35.817 18.757 1.00 31.67 358 LYS A O 1
ATOM 2798 N N . PRO A 1 359 ? 10.355 -35.409 19.766 1.00 35.72 359 PRO A N 1
ATOM 2799 C CA . PRO A 1 359 ? 11.173 -35.607 18.572 1.00 35.72 359 PRO A CA 1
ATOM 2800 C C . PRO A 1 359 ? 11.363 -37.102 18.274 1.00 35.72 359 PRO A C 1
ATOM 2802 O O . PRO A 1 359 ? 11.750 -37.882 19.149 1.00 35.72 359 PRO A O 1
ATOM 2805 N N . GLY A 1 360 ? 11.124 -37.496 17.025 1.00 29.64 360 GLY A N 1
ATOM 2806 C CA . GLY A 1 360 ? 11.323 -38.858 16.535 1.00 29.64 360 GLY A CA 1
ATOM 2807 C C . GLY A 1 360 ? 11.856 -38.856 15.110 1.00 29.64 360 GLY A C 1
ATOM 2808 O O . GLY A 1 360 ? 11.100 -39.000 14.158 1.00 29.64 360 GLY A O 1
ATOM 2809 N N . TRP A 1 361 ? 13.170 -38.703 14.969 1.00 32.75 361 TRP A N 1
ATOM 2810 C CA . TRP A 1 361 ? 13.878 -38.969 13.723 1.00 32.75 361 TRP A CA 1
ATOM 2811 C C . TRP A 1 361 ? 13.977 -40.490 13.527 1.00 32.75 361 TRP A C 1
ATOM 2813 O O . TRP A 1 361 ? 14.700 -41.160 14.262 1.00 32.75 361 TRP A O 1
ATOM 2823 N N . SER A 1 362 ? 13.254 -41.046 12.554 1.00 33.03 362 SER A N 1
ATOM 2824 C CA . SER A 1 362 ? 13.607 -42.319 11.908 1.00 33.03 362 SER A CA 1
ATOM 2825 C C . SER A 1 362 ? 12.839 -42.472 10.599 1.00 33.03 362 SER A C 1
ATOM 2827 O O . SER A 1 362 ? 11.610 -42.457 10.595 1.00 33.03 362 SER A O 1
ATOM 2829 N N . GLY A 1 363 ? 13.570 -42.623 9.496 1.00 33.34 363 GLY A N 1
ATOM 2830 C CA . GLY A 1 363 ? 12.991 -42.895 8.188 1.00 33.34 363 GLY A CA 1
ATOM 2831 C C . GLY A 1 363 ? 12.421 -44.305 8.072 1.00 33.34 363 GLY A C 1
ATOM 2832 O O . GLY A 1 363 ? 12.968 -45.241 8.645 1.00 33.34 363 GLY A O 1
ATOM 2833 N N . ASP A 1 364 ? 11.372 -44.449 7.267 1.00 30.23 364 ASP A N 1
ATOM 2834 C CA . ASP A 1 364 ? 11.237 -45.557 6.323 1.00 30.23 364 ASP A CA 1
ATOM 2835 C C . ASP A 1 364 ? 10.194 -45.210 5.249 1.00 30.23 364 ASP A C 1
ATOM 2837 O O . ASP A 1 364 ? 9.224 -44.494 5.498 1.00 30.23 364 ASP A O 1
ATOM 2841 N N . ARG A 1 365 ? 10.415 -45.712 4.034 1.00 40.97 365 ARG A N 1
ATOM 2842 C CA . ARG A 1 365 ? 9.533 -45.556 2.873 1.00 40.97 365 ARG A CA 1
ATOM 2843 C C . ARG A 1 365 ? 8.382 -46.565 2.973 1.00 40.97 365 ARG A C 1
ATOM 2845 O O . ARG A 1 365 ? 8.628 -47.765 3.030 1.00 40.97 365 ARG A O 1
ATOM 2852 N N . GLY A 1 366 ? 7.130 -46.113 2.870 1.00 27.81 366 GLY A N 1
ATOM 2853 C CA . GLY A 1 366 ? 5.956 -46.995 2.811 1.00 27.81 366 GLY A CA 1
ATOM 2854 C C . GLY A 1 366 ? 4.750 -46.348 2.119 1.00 27.81 366 GLY A C 1
ATOM 2855 O O . GLY A 1 366 ? 4.408 -45.213 2.407 1.00 27.81 366 GLY A O 1
ATOM 2856 N N . LYS A 1 367 ? 4.153 -47.080 1.172 1.00 29.41 367 LYS A N 1
ATOM 2857 C CA . LYS A 1 367 ? 3.100 -46.705 0.199 1.00 29.41 367 LYS A CA 1
ATOM 2858 C C . LYS A 1 367 ? 1.759 -46.225 0.808 1.00 29.41 367 LYS A C 1
ATOM 2860 O O . LYS A 1 367 ? 1.474 -46.577 1.948 1.00 29.41 367 LYS A O 1
ATOM 2865 N N . PRO A 1 368 ? 0.882 -45.543 0.030 1.00 32.41 368 PRO A N 1
ATOM 2866 C CA . PRO A 1 368 ? -0.410 -45.071 0.523 1.00 32.41 368 PRO A CA 1
ATOM 2867 C C . PRO A 1 368 ? -1.485 -46.170 0.459 1.00 32.41 368 PRO A C 1
ATOM 2869 O O . PRO A 1 368 ? -1.688 -46.795 -0.585 1.00 32.41 368 PRO A O 1
ATOM 2872 N N . GLU A 1 369 ? -2.215 -46.372 1.559 1.00 28.45 369 GLU A N 1
ATOM 2873 C CA . GLU A 1 369 ? -3.456 -47.153 1.585 1.00 28.45 369 GLU A CA 1
ATOM 2874 C C . GLU A 1 369 ? -4.689 -46.243 1.659 1.00 28.45 369 GLU A C 1
ATOM 2876 O O . GLU A 1 369 ? -4.780 -45.318 2.463 1.00 28.45 369 GLU A O 1
ATOM 2881 N N . ARG A 1 370 ? -5.662 -46.559 0.798 1.00 36.06 370 ARG A N 1
ATOM 2882 C CA . ARG A 1 370 ? -7.038 -46.051 0.794 1.00 36.06 370 ARG A CA 1
ATOM 2883 C C . ARG A 1 370 ? -7.875 -46.739 1.878 1.00 36.06 370 ARG A C 1
ATOM 2885 O O . ARG A 1 370 ? -7.977 -47.961 1.868 1.00 36.06 370 ARG A O 1
ATOM 2892 N N . ASN A 1 371 ? -8.580 -45.951 2.689 1.00 31.11 371 ASN A N 1
ATOM 2893 C CA . ASN A 1 371 ? -9.955 -46.157 3.193 1.00 31.11 371 ASN A CA 1
ATOM 2894 C C . ASN A 1 371 ? -10.230 -45.029 4.205 1.00 31.11 371 ASN A C 1
ATOM 2896 O O . ASN A 1 371 ? -9.371 -44.708 5.009 1.00 31.11 371 ASN A O 1
ATOM 2900 N N . GLY A 1 372 ? -11.363 -44.335 4.234 1.00 26.72 372 GLY A N 1
ATOM 2901 C CA . GLY A 1 372 ? -12.720 -44.798 4.000 1.00 26.72 372 GLY A CA 1
ATOM 2902 C C . GLY A 1 372 ? -13.533 -44.524 5.271 1.00 26.72 372 GLY A C 1
ATOM 2903 O O . GLY A 1 372 ? -13.435 -45.267 6.238 1.00 26.72 372 GLY A O 1
ATOM 2904 N N . ASN A 1 373 ? -14.348 -43.468 5.219 1.00 32.34 373 ASN A N 1
ATOM 2905 C CA . ASN A 1 373 ? -15.592 -43.275 5.972 1.00 32.34 373 ASN A CA 1
ATOM 2906 C C . ASN A 1 373 ? -15.524 -43.171 7.519 1.00 32.34 373 ASN A C 1
ATOM 2908 O O . ASN A 1 373 ? -15.519 -44.173 8.235 1.00 32.34 373 ASN A O 1
ATOM 2912 N N . ARG A 1 374 ? -15.644 -41.941 8.049 1.00 32.22 374 ARG A N 1
ATOM 2913 C CA . ARG A 1 374 ? -16.152 -41.683 9.409 1.00 32.22 374 ARG A CA 1
ATOM 2914 C C . ARG A 1 374 ? -17.162 -40.530 9.424 1.00 32.22 374 ARG A C 1
ATOM 2916 O O . ARG A 1 374 ? -16.798 -39.366 9.374 1.00 32.22 374 ARG A O 1
ATOM 2923 N N . GLY A 1 375 ? -18.435 -40.916 9.515 1.00 26.19 375 GLY A N 1
ATOM 2924 C CA . GLY A 1 375 ? -19.446 -40.358 10.422 1.00 26.19 375 GLY A CA 1
ATOM 2925 C C . GLY A 1 375 ? -19.599 -38.841 10.504 1.00 26.19 375 GLY A C 1
ATOM 2926 O O . GLY A 1 375 ? -19.092 -38.211 11.426 1.00 26.19 375 GLY A O 1
ATOM 2927 N N . ARG A 1 376 ? -20.439 -38.296 9.621 1.00 31.64 376 ARG A N 1
ATOM 2928 C CA . ARG A 1 376 ? -21.083 -36.984 9.759 1.00 31.64 376 ARG A CA 1
ATOM 2929 C C . ARG A 1 376 ? -22.065 -37.038 10.944 1.00 31.64 376 ARG A C 1
ATOM 2931 O O . ARG A 1 376 ? -23.184 -37.526 10.799 1.00 31.64 376 ARG A O 1
ATOM 2938 N N . HIS A 1 377 ? -21.655 -36.566 12.119 1.00 32.97 377 HIS A N 1
ATOM 2939 C CA . HIS A 1 377 ? -22.595 -36.175 13.173 1.00 32.97 377 HIS A CA 1
ATOM 2940 C C . HIS A 1 377 ? -22.897 -34.684 13.014 1.00 32.97 377 HIS A C 1
ATOM 2942 O O . HIS A 1 377 ? -21.996 -33.851 13.065 1.00 32.97 377 HIS A O 1
ATOM 2948 N N . GLY A 1 378 ? -24.166 -34.380 12.733 1.00 34.38 378 GLY A N 1
ATOM 2949 C CA . GLY A 1 378 ? -24.640 -33.052 12.364 1.00 34.38 378 GLY A CA 1
ATOM 2950 C C . GLY A 1 378 ? -24.417 -31.995 13.445 1.00 34.38 378 GLY A C 1
ATOM 2951 O O . GLY A 1 378 ? -24.820 -32.169 14.595 1.00 34.38 378 GLY A O 1
ATOM 2952 N N . ARG A 1 379 ? -23.833 -30.873 13.024 1.00 33.88 379 ARG A N 1
ATOM 2953 C CA . ARG A 1 379 ? -23.964 -29.562 13.659 1.00 33.88 379 ARG A CA 1
ATOM 2954 C C . ARG A 1 379 ? -24.710 -28.680 12.658 1.00 33.88 379 ARG A C 1
ATOM 2956 O O . ARG A 1 379 ? -24.156 -28.321 11.630 1.00 33.88 379 ARG A O 1
ATOM 2963 N N . ASN A 1 380 ? -25.990 -28.425 12.923 1.00 31.38 380 ASN A N 1
ATOM 2964 C CA . ASN A 1 380 ? -26.843 -27.548 12.119 1.00 31.38 380 ASN A CA 1
ATOM 2965 C C . ASN A 1 380 ? -26.850 -26.142 12.739 1.00 31.38 380 ASN A C 1
ATOM 2967 O O . ASN A 1 380 ? -27.806 -25.767 13.414 1.00 31.38 380 ASN A O 1
ATOM 2971 N N . GLY A 1 381 ? -25.776 -25.388 12.527 1.00 32.97 381 GLY A N 1
ATOM 2972 C CA . GLY A 1 381 ? -25.769 -23.924 12.573 1.00 32.97 381 GLY A CA 1
ATOM 2973 C C . GLY A 1 381 ? -25.067 -23.440 11.301 1.00 32.97 381 GLY A C 1
ATOM 2974 O O . GLY A 1 381 ? -24.156 -24.143 10.857 1.00 32.97 381 GLY A O 1
ATOM 2975 N N . PRO A 1 382 ? -25.506 -22.347 10.650 1.00 37.03 382 PRO A N 1
ATOM 2976 C CA . PRO A 1 382 ? -24.809 -21.852 9.469 1.00 37.03 382 PRO A CA 1
ATOM 2977 C C . PRO A 1 382 ? -23.364 -21.469 9.860 1.00 37.03 382 PRO A C 1
ATOM 2979 O O . PRO A 1 382 ? -23.194 -20.833 10.903 1.00 37.03 382 PRO A O 1
ATOM 2982 N N . PRO A 1 383 ? -22.348 -21.874 9.078 1.00 49.78 383 PRO A N 1
ATOM 2983 C CA . PRO A 1 383 ? -20.923 -21.644 9.358 1.00 49.78 383 PRO A CA 1
ATOM 2984 C C . PRO A 1 383 ? -20.512 -20.191 9.069 1.00 49.78 383 PRO A C 1
ATOM 2986 O O . PRO A 1 383 ? -19.599 -19.950 8.311 1.00 49.78 383 PRO A O 1
ATOM 2989 N N . HIS A 1 384 ? -21.291 -19.220 9.540 1.00 61.78 384 HIS A N 1
ATOM 2990 C CA . HIS A 1 384 ? -21.347 -17.895 8.925 1.00 61.78 384 HIS A CA 1
ATOM 2991 C C . HIS A 1 384 ? -21.709 -16.805 9.951 1.00 61.78 384 HIS A C 1
ATOM 2993 O O . HIS A 1 384 ? -22.285 -15.770 9.609 1.00 61.78 384 HIS A O 1
ATOM 2999 N N . GLY A 1 385 ? -21.486 -17.051 11.243 1.00 69.56 385 GLY A N 1
ATOM 3000 C CA . GLY A 1 385 ? -21.975 -16.152 12.291 1.00 69.56 385 GLY A CA 1
ATOM 3001 C C . GLY A 1 385 ? -23.486 -15.864 12.188 1.00 69.56 385 GLY A C 1
ATOM 3002 O O . GLY A 1 385 ? -24.229 -16.431 11.381 1.00 69.56 385 GLY A O 1
ATOM 3003 N N . ARG A 1 386 ? -23.997 -14.970 13.031 1.00 86.06 386 ARG A N 1
ATOM 3004 C CA . ARG A 1 386 ? -25.376 -14.469 12.916 1.00 86.06 386 ARG A CA 1
ATOM 3005 C C . ARG A 1 386 ? -25.323 -13.061 12.337 1.00 86.06 386 ARG A C 1
ATOM 3007 O O . ARG A 1 386 ? -24.469 -12.288 12.745 1.00 86.06 386 ARG A O 1
ATOM 3014 N N . LYS A 1 387 ? -26.242 -12.707 11.433 1.00 92.31 387 LYS A N 1
ATOM 3015 C CA . LYS A 1 387 ? -26.412 -11.306 11.012 1.00 92.31 387 LYS A CA 1
ATOM 3016 C C . LYS A 1 387 ? -26.781 -10.462 12.240 1.00 92.31 387 LYS A C 1
ATOM 3018 O O . LYS A 1 387 ? -27.786 -10.769 12.888 1.00 92.31 387 LYS A O 1
ATOM 3023 N N . VAL A 1 388 ? -25.952 -9.477 12.571 1.00 94.31 388 VAL A N 1
ATOM 3024 C CA . VAL A 1 388 ? -26.096 -8.616 13.756 1.00 94.31 388 VAL A CA 1
ATOM 3025 C C . VAL A 1 388 ? -26.686 -7.253 13.407 1.00 94.31 388 VAL A C 1
ATOM 3027 O O . VAL A 1 388 ? -27.504 -6.759 14.171 1.00 94.31 388 VAL A O 1
ATOM 3030 N N . ALA A 1 389 ? -26.375 -6.708 12.227 1.00 94.88 389 ALA A N 1
ATOM 3031 C CA . ALA A 1 389 ? -26.903 -5.428 11.762 1.00 94.88 389 ALA A CA 1
ATOM 3032 C C . ALA A 1 389 ? -27.210 -5.454 10.256 1.00 94.88 389 ALA A C 1
ATOM 3034 O O . ALA A 1 389 ? -26.735 -6.309 9.498 1.00 94.88 389 ALA A O 1
ATOM 3035 N N . THR A 1 390 ? -28.065 -4.535 9.818 1.00 96.00 390 THR A N 1
ATOM 3036 C CA . THR A 1 390 ? -28.282 -4.213 8.405 1.00 96.00 390 THR A CA 1
ATOM 3037 C C . THR A 1 390 ? -28.453 -2.717 8.284 1.00 96.00 390 THR A C 1
ATOM 3039 O O . THR A 1 390 ? -29.256 -2.140 9.013 1.00 96.00 390 THR A O 1
ATOM 3042 N N . VAL A 1 391 ? -27.710 -2.128 7.361 1.00 95.50 391 VAL A N 1
ATOM 3043 C CA . VAL A 1 391 ? -27.712 -0.700 7.080 1.00 95.50 391 VAL A CA 1
ATOM 3044 C C . VAL A 1 391 ? -27.891 -0.496 5.587 1.00 95.50 391 VAL A C 1
ATOM 3046 O O . VAL A 1 391 ? -27.455 -1.333 4.803 1.00 95.50 391 VAL A O 1
ATOM 3049 N N . SER A 1 392 ? -28.563 0.573 5.181 1.00 96.75 392 SER A N 1
ATOM 3050 C CA . SER A 1 392 ? -28.739 0.881 3.766 1.00 96.75 392 SER A CA 1
ATOM 3051 C C . SER A 1 392 ? -28.859 2.376 3.536 1.00 96.75 392 SER A C 1
ATOM 3053 O O . SER A 1 392 ? -29.501 3.063 4.332 1.00 96.75 392 SER A O 1
ATOM 3055 N N . ALA A 1 393 ? -28.336 2.838 2.410 1.00 96.38 393 ALA A N 1
ATOM 3056 C CA . ALA A 1 393 ? -28.553 4.178 1.888 1.00 96.38 393 ALA A CA 1
ATOM 3057 C C . ALA A 1 393 ? -28.877 4.082 0.394 1.00 96.38 393 ALA A C 1
ATOM 3059 O O . ALA A 1 393 ? -28.424 3.153 -0.276 1.00 96.38 393 ALA A O 1
ATOM 3060 N N . SER A 1 394 ? -29.662 5.030 -0.112 1.00 95.56 394 SER A N 1
ATOM 3061 C CA . SER A 1 394 ? -29.955 5.156 -1.540 1.00 95.56 394 SER A CA 1
ATOM 3062 C C . SER A 1 394 ? -29.573 6.541 -2.018 1.00 95.56 394 SER A C 1
ATOM 3064 O O . SER A 1 394 ? -29.803 7.503 -1.289 1.00 95.56 394 SER A O 1
ATOM 3066 N N . GLU A 1 395 ? -29.067 6.634 -3.242 1.00 93.50 395 GLU A N 1
ATOM 3067 C CA . GLU A 1 395 ? -28.764 7.904 -3.895 1.00 93.50 395 GLU A CA 1
ATOM 3068 C C . GLU A 1 395 ? -29.025 7.801 -5.402 1.00 93.50 395 GLU A C 1
ATOM 3070 O O . GLU A 1 395 ? -29.014 6.709 -5.981 1.00 93.50 395 GLU A O 1
ATOM 3075 N N . THR A 1 396 ? -29.301 8.937 -6.046 1.00 91.69 396 THR A N 1
ATOM 3076 C CA . THR A 1 396 ? -29.361 8.977 -7.512 1.00 91.69 396 THR A CA 1
ATOM 3077 C C . THR A 1 396 ? -27.948 9.074 -8.068 1.00 91.69 396 THR A C 1
ATOM 3079 O O . THR A 1 396 ? -27.241 10.026 -7.768 1.00 91.69 396 THR A O 1
ATOM 3082 N N . VAL A 1 397 ? -27.564 8.116 -8.909 1.00 89.06 397 VAL A N 1
ATOM 3083 C CA . VAL A 1 397 ? -26.267 8.096 -9.590 1.00 89.06 397 VAL A CA 1
ATOM 3084 C C . VAL A 1 397 ? -26.391 8.849 -10.911 1.00 89.06 397 VAL A C 1
ATOM 3086 O O . VAL A 1 397 ? -27.141 8.438 -11.811 1.00 89.06 397 VAL A O 1
ATOM 3089 N N . ASP A 1 398 ? -25.684 9.969 -11.024 1.00 84.88 398 ASP A N 1
ATOM 3090 C CA . ASP A 1 398 ? -25.574 10.749 -12.254 1.00 84.88 398 ASP A CA 1
ATOM 3091 C C . ASP A 1 398 ? -24.299 10.378 -13.037 1.00 84.88 398 ASP A C 1
ATOM 3093 O O . ASP A 1 398 ? -23.782 9.273 -12.881 1.00 84.88 398 ASP A O 1
ATOM 3097 N N . GLY A 1 399 ? -23.857 11.226 -13.970 1.00 76.69 399 GLY A N 1
ATOM 3098 C CA . GLY A 1 399 ? -22.651 10.957 -14.764 1.00 76.69 399 GLY A CA 1
ATOM 3099 C C . GLY A 1 399 ? -21.353 11.019 -13.953 1.00 76.69 399 GLY A C 1
ATOM 3100 O O . GLY A 1 399 ? -20.376 10.413 -14.367 1.00 76.69 399 GLY A O 1
ATOM 3101 N N . ASP A 1 400 ? -21.357 11.695 -12.800 1.00 77.19 400 ASP A N 1
ATOM 3102 C CA . ASP A 1 400 ? -20.171 11.888 -11.962 1.00 77.19 400 ASP A CA 1
ATOM 3103 C C . ASP A 1 400 ? -20.085 10.839 -10.833 1.00 77.19 400 ASP A C 1
ATOM 3105 O O . ASP A 1 400 ? -19.128 10.831 -10.063 1.00 77.19 400 ASP A O 1
ATOM 3109 N N . GLY A 1 401 ? -21.071 9.939 -10.722 1.00 87.44 401 GLY A N 1
ATOM 3110 C CA . GLY A 1 401 ? -21.139 8.928 -9.666 1.00 87.44 401 GLY A CA 1
ATOM 3111 C C . GLY A 1 401 ? -21.992 9.361 -8.467 1.00 87.44 401 GLY A C 1
ATOM 3112 O O . GLY A 1 401 ? -22.951 10.117 -8.609 1.00 87.44 401 GLY A O 1
ATOM 3113 N N . ALA A 1 402 ? -21.703 8.819 -7.282 1.00 87.81 402 ALA A N 1
ATOM 3114 C CA . ALA A 1 402 ? -22.342 9.206 -6.019 1.00 87.81 402 ALA A CA 1
ATOM 3115 C C . ALA A 1 402 ? -21.500 8.777 -4.808 1.00 87.81 402 ALA A C 1
ATOM 3117 O O . ALA A 1 402 ? -20.729 7.828 -4.889 1.00 87.81 402 ALA A O 1
ATOM 3118 N N . VAL A 1 403 ? -21.707 9.410 -3.649 1.00 87.19 403 VAL A N 1
ATOM 3119 C CA . VAL A 1 403 ? -21.158 8.931 -2.368 1.00 87.19 403 VAL A CA 1
ATOM 3120 C C . VAL A 1 403 ? -22.293 8.688 -1.383 1.00 87.19 403 VAL A C 1
ATOM 3122 O O . VAL A 1 403 ? -23.158 9.544 -1.197 1.00 87.19 403 VAL A O 1
ATOM 3125 N N . LEU A 1 404 ? -22.289 7.521 -0.742 1.00 91.69 404 LEU A N 1
ATOM 3126 C CA . LEU A 1 404 ? -23.302 7.113 0.224 1.00 91.69 404 LEU A CA 1
ATOM 3127 C C . LEU A 1 404 ? -22.673 6.918 1.598 1.00 91.69 404 LEU A C 1
ATOM 3129 O O . LEU A 1 404 ? -21.679 6.216 1.724 1.00 91.69 404 LEU A O 1
ATOM 3133 N N . ALA A 1 405 ? -23.303 7.478 2.630 1.00 93.50 405 ALA A N 1
ATOM 3134 C CA . ALA A 1 405 ? -22.931 7.253 4.023 1.00 93.50 405 ALA A CA 1
ATOM 3135 C C . ALA A 1 405 ? -23.969 6.351 4.703 1.00 93.50 405 ALA A C 1
ATOM 3137 O O . ALA A 1 405 ? -25.168 6.651 4.716 1.00 93.50 405 ALA A O 1
ATOM 3138 N N . LEU A 1 406 ? -23.502 5.242 5.265 1.00 95.12 406 LEU A N 1
ATOM 3139 C CA . LEU A 1 406 ? -24.294 4.233 5.953 1.00 95.12 406 LEU A CA 1
ATOM 3140 C C . LEU A 1 406 ? -23.870 4.196 7.423 1.00 95.12 406 LEU A C 1
ATOM 3142 O O . LEU A 1 406 ? -22.686 4.082 7.712 1.00 95.12 406 LEU A O 1
ATOM 3146 N N . GLU A 1 407 ? -24.825 4.240 8.352 1.00 96.06 407 GLU A N 1
ATOM 3147 C CA . GLU A 1 407 ? -24.548 4.148 9.792 1.00 96.06 407 GLU A CA 1
ATOM 3148 C C . GLU A 1 407 ? -25.445 3.115 10.486 1.00 96.06 407 GLU A C 1
ATOM 3150 O O . GLU A 1 407 ? -26.647 3.028 10.212 1.00 96.06 407 GLU A O 1
ATOM 3155 N N . ALA A 1 408 ? -24.868 2.331 11.397 1.00 95.50 408 ALA A N 1
ATOM 3156 C CA . ALA A 1 408 ? -25.604 1.426 12.273 1.00 95.50 408 ALA A CA 1
ATOM 3157 C C . ALA A 1 408 ? -25.006 1.382 13.679 1.00 95.50 408 ALA A C 1
ATOM 3159 O O . ALA A 1 408 ? -23.805 1.172 13.841 1.00 95.50 408 ALA A O 1
ATOM 3160 N N . ASP A 1 409 ? -25.877 1.470 14.682 1.00 97.25 409 ASP A N 1
ATOM 3161 C CA . ASP A 1 409 ? -25.521 1.190 16.070 1.00 97.25 409 ASP A CA 1
ATOM 3162 C C . ASP A 1 409 ? -25.330 -0.323 16.260 1.00 97.25 409 ASP A C 1
ATOM 3164 O O . ASP A 1 409 ? -26.150 -1.142 15.819 1.00 97.25 409 ASP A O 1
ATOM 3168 N N . VAL A 1 410 ? -24.245 -0.701 16.927 1.00 97.19 410 VAL A N 1
ATOM 3169 C CA . VAL A 1 410 ? -23.916 -2.080 17.280 1.00 97.19 410 VAL A CA 1
ATOM 3170 C C . VAL A 1 410 ? -23.733 -2.147 18.790 1.00 97.19 410 VAL A C 1
ATOM 3172 O O . VAL A 1 410 ? -22.773 -1.607 19.328 1.00 97.19 410 VAL A O 1
ATOM 3175 N N . GLU A 1 411 ? -24.670 -2.817 19.461 1.00 97.12 411 GLU A N 1
ATOM 3176 C CA . GLU A 1 411 ? -24.648 -2.999 20.917 1.00 97.12 411 GLU A CA 1
ATOM 3177 C C . GLU A 1 411 ? -23.578 -4.029 21.325 1.00 97.12 411 GLU A C 1
ATOM 3179 O O . GLU A 1 411 ? -23.549 -5.133 20.766 1.00 97.12 411 GLU A O 1
ATOM 3184 N N . ASP A 1 412 ? -22.734 -3.676 22.300 1.00 96.31 412 ASP A N 1
ATOM 3185 C CA . ASP A 1 412 ? -21.677 -4.513 22.902 1.00 96.31 412 ASP A CA 1
ATOM 3186 C C . ASP A 1 412 ? -20.931 -5.424 21.893 1.00 96.31 412 ASP A C 1
ATOM 3188 O O . ASP A 1 412 ? -20.943 -6.662 22.012 1.00 96.31 412 ASP A O 1
ATOM 3192 N N . PRO A 1 413 ? -20.297 -4.872 20.835 1.00 96.88 413 PRO A N 1
ATOM 3193 C CA . PRO A 1 413 ? -19.584 -5.693 19.875 1.00 96.88 413 PRO A CA 1
ATOM 3194 C C . PRO A 1 413 ? -18.365 -6.348 20.525 1.00 96.88 413 PRO A C 1
ATOM 3196 O O . PRO A 1 413 ? -17.592 -5.723 21.253 1.00 96.88 413 PRO A O 1
ATOM 3199 N N . ALA A 1 414 ? -18.125 -7.615 20.172 1.00 96.50 414 ALA A N 1
ATOM 3200 C CA . ALA A 1 414 ? -16.840 -8.262 20.412 1.00 96.50 414 ALA A CA 1
ATOM 3201 C C . ALA A 1 414 ? -15.695 -7.439 19.793 1.00 96.50 414 ALA A C 1
ATOM 3203 O O . ALA A 1 414 ? -15.578 -7.344 18.572 1.00 96.50 414 ALA A O 1
ATOM 3204 N N . LYS A 1 415 ? -14.853 -6.860 20.648 1.00 96.94 415 LYS A N 1
ATOM 3205 C CA . LYS A 1 415 ? -13.763 -5.976 20.234 1.00 96.94 415 LYS A CA 1
ATOM 3206 C C . LYS A 1 415 ? -12.585 -6.749 19.659 1.00 96.94 415 LYS A C 1
ATOM 3208 O O . LYS A 1 415 ? -12.321 -7.890 20.059 1.00 96.94 415 LYS A O 1
ATOM 3213 N N . TRP A 1 416 ? -11.884 -6.104 18.737 1.00 98.12 416 TRP A N 1
ATOM 3214 C CA . TRP A 1 416 ? -10.628 -6.558 18.171 1.00 98.12 416 TRP A CA 1
ATOM 3215 C C . TRP A 1 416 ? -9.452 -6.004 18.986 1.00 98.12 416 TRP A C 1
ATOM 3217 O O . TRP A 1 416 ? -9.454 -4.857 19.436 1.00 98.12 416 TRP A O 1
ATOM 3227 N N . SER A 1 417 ? -8.442 -6.839 19.201 1.00 97.88 417 SER A N 1
ATOM 3228 C CA . SER A 1 417 ? -7.112 -6.457 19.674 1.00 97.88 417 SER A CA 1
ATOM 3229 C C . SER A 1 417 ? -6.114 -7.550 19.294 1.00 97.88 417 SER A C 1
ATOM 3231 O O . SER A 1 417 ? -6.508 -8.665 18.939 1.00 97.88 417 SER A O 1
ATOM 3233 N N . ALA A 1 418 ? -4.815 -7.302 19.480 1.00 96.56 418 ALA A N 1
ATOM 3234 C CA . ALA A 1 418 ? -3.804 -8.340 19.277 1.00 96.56 418 ALA A CA 1
ATOM 3235 C C . ALA A 1 418 ? -3.983 -9.573 20.198 1.00 96.56 418 ALA A C 1
ATOM 3237 O O . ALA A 1 418 ? -3.442 -10.652 19.942 1.00 96.56 418 ALA A O 1
ATOM 3238 N N . GLU A 1 419 ? -4.731 -9.442 21.296 1.00 94.44 419 GLU A N 1
ATOM 3239 C CA . GLU A 1 419 ? -5.025 -10.539 22.226 1.00 94.44 419 GLU A CA 1
ATOM 3240 C C . GLU A 1 419 ? -6.363 -11.225 21.918 1.00 94.44 419 GLU A C 1
ATOM 3242 O O . GLU A 1 419 ? -6.515 -12.428 22.152 1.00 94.44 419 GLU A O 1
ATOM 3247 N N . HIS A 1 420 ? -7.320 -10.466 21.385 1.00 94.75 420 HIS A N 1
ATOM 3248 C CA . HIS A 1 420 ? -8.677 -10.900 21.076 1.00 94.75 420 HIS A CA 1
ATOM 3249 C C . HIS A 1 420 ? -9.044 -10.467 19.645 1.00 94.75 420 HIS A C 1
ATOM 3251 O O . HIS A 1 420 ? -9.759 -9.483 19.485 1.00 94.75 420 HIS A O 1
ATOM 3257 N N . PRO A 1 421 ? -8.570 -11.174 18.598 1.00 95.75 421 PRO A N 1
ATOM 3258 C CA . PRO A 1 421 ? -8.770 -10.779 17.200 1.00 95.75 421 PRO A CA 1
ATOM 3259 C C . PRO A 1 421 ? -10.182 -11.123 16.697 1.00 95.75 421 PRO A C 1
ATOM 3261 O O . PRO A 1 421 ? -10.380 -11.962 15.819 1.00 95.75 421 PRO A O 1
ATOM 3264 N N . SER A 1 422 ? -11.204 -10.531 17.315 1.00 95.56 422 SER A N 1
ATOM 3265 C CA . SER A 1 422 ? -12.601 -10.735 16.931 1.00 95.56 422 SER A CA 1
ATOM 3266 C C . SER A 1 422 ? -12.881 -10.016 15.612 1.00 95.56 422 SER A C 1
ATOM 3268 O O . SER A 1 422 ? -12.800 -8.792 15.558 1.00 95.56 422 SER A O 1
ATOM 3270 N N . LEU A 1 423 ? -13.236 -10.763 14.565 1.00 95.19 423 LEU A N 1
ATOM 3271 C CA . LEU A 1 423 ? -13.563 -10.207 13.251 1.00 95.19 423 LEU A CA 1
ATOM 3272 C C . LEU A 1 423 ? -15.020 -10.477 12.882 1.00 95.19 423 LEU A C 1
ATOM 3274 O O . LEU A 1 423 ? -15.490 -11.617 12.885 1.00 95.19 423 LEU A O 1
ATOM 3278 N N . TYR A 1 424 ? -15.718 -9.412 12.518 1.00 95.81 424 TYR A N 1
ATOM 3279 C CA . TYR A 1 424 ? -17.004 -9.449 11.844 1.00 95.81 424 TYR A CA 1
ATOM 3280 C C . TYR A 1 424 ? -16.787 -9.538 10.337 1.00 95.81 424 TYR A C 1
ATOM 3282 O O . TYR A 1 424 ? -15.704 -9.273 9.820 1.00 95.81 424 TYR A O 1
ATOM 3290 N N . THR A 1 425 ? -17.838 -9.920 9.622 1.00 95.69 425 THR A N 1
ATOM 3291 C CA . THR A 1 425 ? -17.859 -9.885 8.157 1.00 95.69 425 THR A CA 1
ATOM 3292 C C . THR A 1 425 ? -18.932 -8.910 7.707 1.00 95.69 425 THR A C 1
ATOM 3294 O O . THR A 1 425 ? -20.112 -9.134 7.986 1.00 95.69 425 THR A O 1
ATOM 3297 N N . LEU A 1 426 ? -18.531 -7.840 7.031 1.00 97.25 426 LEU A N 1
ATOM 3298 C CA . LEU A 1 426 ? -19.419 -6.902 6.360 1.00 97.25 426 LEU A CA 1
ATOM 3299 C C . LEU A 1 426 ? -19.554 -7.330 4.899 1.00 97.25 426 LEU A C 1
ATOM 3301 O O . LEU A 1 426 ? -18.562 -7.497 4.201 1.00 97.25 426 LEU A O 1
ATOM 3305 N N . VAL A 1 427 ? -20.786 -7.530 4.443 1.00 97.12 427 VAL A N 1
ATOM 3306 C CA . VAL A 1 427 ? -21.086 -7.761 3.025 1.00 97.12 427 VAL A CA 1
ATOM 3307 C C . VAL A 1 427 ? -21.858 -6.560 2.507 1.00 97.12 427 VAL A C 1
ATOM 3309 O O . VAL A 1 427 ? -22.923 -6.264 3.050 1.00 97.12 427 VAL A O 1
ATOM 3312 N N . LEU A 1 428 ? -21.322 -5.884 1.495 1.00 98.25 428 LEU A N 1
ATOM 3313 C CA . LEU A 1 428 ? -21.962 -4.755 0.822 1.00 98.25 428 LEU A CA 1
ATOM 3314 C C . LEU A 1 428 ? -22.635 -5.262 -0.452 1.00 98.25 428 LEU A C 1
ATOM 3316 O O . LEU A 1 428 ? -22.000 -5.950 -1.245 1.00 98.25 428 LEU A O 1
ATOM 3320 N N . GLU A 1 429 ? -23.912 -4.949 -0.637 1.00 97.75 429 GLU A N 1
ATOM 3321 C CA . GLU A 1 429 ? -24.660 -5.231 -1.863 1.00 97.75 429 GLU A CA 1
ATOM 3322 C C . GLU A 1 429 ? -25.077 -3.913 -2.514 1.00 97.75 429 GLU A C 1
ATOM 3324 O O . GLU A 1 429 ? -25.781 -3.114 -1.890 1.00 97.75 429 GLU A O 1
ATOM 3329 N N . LEU A 1 430 ? -24.681 -3.707 -3.770 1.00 97.44 430 LEU A N 1
ATOM 3330 C CA . LEU A 1 430 ? -25.211 -2.642 -4.612 1.00 97.44 430 LEU A CA 1
ATOM 3331 C C . LEU A 1 430 ? -26.459 -3.165 -5.325 1.00 97.44 430 LEU A C 1
ATOM 3333 O O . LEU A 1 430 ? -26.422 -4.202 -5.989 1.00 97.44 430 LEU A O 1
ATOM 3337 N N . VAL A 1 431 ? -27.573 -2.460 -5.165 1.00 95.94 431 VAL A N 1
ATOM 3338 C CA . VAL A 1 431 ? -28.893 -2.865 -5.650 1.00 95.94 431 VAL A CA 1
ATOM 3339 C C . VAL A 1 431 ? -29.449 -1.793 -6.577 1.00 95.94 431 VAL A C 1
ATOM 3341 O O . VAL A 1 431 ? -29.497 -0.616 -6.221 1.00 95.94 431 VAL A O 1
ATOM 3344 N N . SER A 1 432 ? -29.935 -2.213 -7.743 1.00 93.75 432 SER A N 1
ATOM 3345 C CA . SER A 1 432 ? -30.656 -1.368 -8.695 1.00 93.75 432 SER A CA 1
ATOM 3346 C C . SER A 1 432 ? -31.885 -2.107 -9.210 1.00 93.75 432 SER A C 1
ATOM 3348 O O . SER A 1 432 ? -31.863 -3.323 -9.376 1.00 93.75 432 SER A O 1
ATOM 3350 N N . GLU A 1 433 ? -33.000 -1.395 -9.385 1.00 89.94 433 GLU A N 1
ATOM 3351 C CA . GLU A 1 433 ? -34.286 -1.968 -9.830 1.00 89.94 433 GLU A CA 1
ATOM 3352 C C . GLU A 1 433 ? -34.767 -3.198 -9.018 1.00 89.94 433 GLU A C 1
ATOM 3354 O O . GLU A 1 433 ? -35.576 -4.003 -9.480 1.00 89.94 433 GLU A O 1
ATOM 3359 N N . GLY A 1 434 ? -34.318 -3.320 -7.763 1.00 87.44 434 GLY A N 1
ATOM 3360 C CA . GLY A 1 434 ? -34.647 -4.431 -6.867 1.00 87.44 434 GLY A CA 1
ATOM 3361 C C . GLY A 1 434 ? -33.778 -5.684 -7.029 1.00 87.44 434 GLY A C 1
ATOM 3362 O O . GLY A 1 434 ? -34.062 -6.686 -6.370 1.00 87.44 434 GLY A O 1
ATOM 3363 N N . GLU A 1 435 ? -32.730 -5.638 -7.854 1.00 89.75 435 GLU A N 1
ATOM 3364 C CA . GLU A 1 435 ? -31.764 -6.722 -8.056 1.00 89.75 435 GLU A CA 1
ATOM 3365 C C . GLU A 1 435 ? -30.356 -6.296 -7.615 1.00 89.75 435 GLU A C 1
ATOM 3367 O O . GLU A 1 435 ? -29.946 -5.155 -7.822 1.00 89.75 435 GLU A O 1
ATOM 3372 N N . ALA A 1 436 ? -29.613 -7.210 -6.983 1.00 92.25 436 ALA A N 1
ATOM 3373 C CA . ALA A 1 436 ? -28.215 -6.969 -6.637 1.00 92.25 436 ALA A CA 1
ATOM 3374 C C . ALA A 1 436 ? -27.360 -7.015 -7.912 1.00 92.25 436 ALA A C 1
ATOM 3376 O O . ALA A 1 436 ? -27.340 -8.033 -8.608 1.00 92.25 436 ALA A O 1
ATOM 3377 N N . THR A 1 437 ? -26.665 -5.922 -8.215 1.00 92.81 437 THR A N 1
ATOM 3378 C CA . THR A 1 437 ? -25.778 -5.798 -9.380 1.00 92.81 437 THR A CA 1
ATOM 3379 C C . THR A 1 437 ? -24.337 -6.158 -9.041 1.00 92.81 437 THR A C 1
ATOM 3381 O O . THR A 1 437 ? -23.582 -6.586 -9.915 1.00 92.81 437 THR A O 1
ATOM 3384 N N . GLU A 1 438 ? -23.964 -6.011 -7.770 1.00 95.06 438 GLU A N 1
ATOM 3385 C CA . GLU A 1 438 ? -22.616 -6.233 -7.269 1.00 95.06 438 GLU A CA 1
ATOM 3386 C C . GLU A 1 438 ? -22.626 -6.549 -5.774 1.00 95.06 438 GLU A C 1
ATOM 3388 O O . GLU A 1 438 ? -23.454 -6.032 -5.020 1.00 95.06 438 GLU A O 1
ATOM 3393 N N . VAL A 1 439 ? -21.684 -7.393 -5.348 1.00 97.06 439 VAL A N 1
ATOM 3394 C CA . VAL A 1 439 ? -21.463 -7.723 -3.942 1.00 97.06 439 VAL A CA 1
ATOM 3395 C C . VAL A 1 439 ? -19.979 -7.649 -3.605 1.00 97.06 439 VAL A C 1
ATOM 3397 O O . VAL A 1 439 ? -19.167 -8.208 -4.333 1.00 97.06 439 VAL A O 1
ATOM 3400 N N . MET A 1 440 ? -19.639 -7.049 -2.467 1.00 95.94 440 MET A N 1
ATOM 3401 C CA . MET A 1 440 ? -18.281 -6.997 -1.913 1.00 95.94 440 MET A CA 1
ATOM 3402 C C . MET A 1 440 ? -18.251 -7.507 -0.471 1.00 95.94 440 MET A C 1
ATOM 3404 O O . MET A 1 440 ? -19.291 -7.624 0.187 1.00 95.94 440 MET A O 1
ATOM 3408 N N . LEU A 1 441 ? -17.058 -7.837 0.026 1.00 94.56 441 LEU A N 1
ATOM 3409 C CA . LEU A 1 441 ? -16.858 -8.341 1.386 1.00 94.56 441 LEU A CA 1
ATOM 3410 C C . LEU A 1 441 ? -15.658 -7.680 2.052 1.00 94.56 441 LEU A C 1
ATOM 3412 O O . LEU A 1 441 ? -14.570 -7.672 1.486 1.00 94.56 441 LEU A O 1
ATOM 3416 N N . GLU A 1 442 ? -15.850 -7.255 3.298 1.00 95.38 442 GLU A N 1
ATOM 3417 C CA . GLU A 1 442 ? -14.814 -6.687 4.157 1.00 95.38 442 GLU A CA 1
ATOM 3418 C C . GLU A 1 442 ? -14.813 -7.347 5.545 1.00 95.38 442 GLU A C 1
ATOM 3420 O O . GLU A 1 442 ? -15.866 -7.729 6.079 1.00 95.38 442 GLU A O 1
ATOM 3425 N N . LYS A 1 443 ? -13.630 -7.485 6.149 1.00 95.19 443 LYS A N 1
ATOM 3426 C CA . LYS A 1 443 ? -13.492 -7.859 7.558 1.00 95.19 443 LYS A CA 1
ATOM 3427 C C . LYS A 1 443 ? -13.487 -6.619 8.431 1.00 95.19 443 LYS A C 1
ATOM 3429 O O . LYS A 1 443 ? -12.825 -5.639 8.145 1.00 95.19 443 LYS A O 1
ATOM 3434 N N . VAL A 1 444 ? -14.213 -6.693 9.542 1.00 97.50 444 VAL A N 1
ATOM 3435 C CA . VAL A 1 444 ? -14.375 -5.553 10.449 1.00 97.50 444 VAL A CA 1
ATOM 3436 C C . VAL A 1 444 ? -13.985 -5.965 11.859 1.00 97.50 444 VAL A C 1
ATOM 3438 O O . VAL A 1 444 ? -14.605 -6.853 12.447 1.00 97.50 444 VAL A O 1
ATOM 3441 N N . GLY A 1 445 ? -12.964 -5.320 12.415 1.00 97.69 445 GLY A N 1
ATOM 3442 C CA . GLY A 1 445 ? -12.621 -5.418 13.830 1.00 97.69 445 GLY A CA 1
ATOM 3443 C C . GLY A 1 445 ? -13.073 -4.158 14.557 1.00 97.69 445 GLY A C 1
ATOM 3444 O O . GLY A 1 445 ? -12.600 -3.079 14.232 1.00 97.69 445 GLY A O 1
ATOM 3445 N N . PHE A 1 446 ? -13.967 -4.277 15.540 1.00 98.50 446 PHE A N 1
ATOM 3446 C CA . PHE A 1 446 ? -14.367 -3.131 16.364 1.00 98.50 446 PHE A CA 1
ATOM 3447 C C . PHE A 1 446 ? -13.244 -2.791 17.337 1.00 98.50 446 PHE A C 1
ATOM 3449 O O . PHE A 1 446 ? -12.947 -3.585 18.231 1.00 98.50 446 PHE A O 1
ATOM 3456 N N . ARG A 1 447 ? -12.603 -1.643 17.147 1.00 98.12 447 ARG A N 1
ATOM 3457 C CA . ARG A 1 447 ? -11.466 -1.200 17.958 1.00 98.12 447 ARG A CA 1
ATOM 3458 C C . ARG A 1 447 ? -11.344 0.311 17.982 1.00 98.12 447 ARG A C 1
ATOM 3460 O O . ARG A 1 447 ? -11.723 0.971 17.016 1.00 98.12 447 ARG A O 1
ATOM 3467 N N . GLU A 1 448 ? -10.682 0.806 19.013 1.00 98.00 448 GLU A N 1
ATOM 3468 C CA . GLU A 1 448 ? -10.226 2.187 19.101 1.00 98.00 448 GLU A CA 1
ATOM 3469 C C . GLU A 1 448 ? -8.754 2.238 19.524 1.00 98.00 448 GLU A C 1
ATOM 3471 O O . GLU A 1 448 ? -8.341 1.520 20.443 1.00 98.00 448 GLU A O 1
ATOM 3476 N N . TYR A 1 449 ? -7.973 3.059 18.819 1.00 97.62 449 TYR A N 1
ATOM 3477 C CA . TYR A 1 449 ? -6.564 3.330 19.088 1.00 97.62 449 TYR A CA 1
ATOM 3478 C C . TYR A 1 449 ? -6.404 4.774 19.522 1.00 97.62 449 TYR A C 1
ATOM 3480 O O . TYR A 1 449 ? -6.807 5.685 18.808 1.00 97.62 449 TYR A O 1
ATOM 3488 N N . GLU A 1 450 ? -5.775 4.984 20.670 1.00 95.06 450 GLU A N 1
ATOM 3489 C CA . GLU A 1 450 ? -5.622 6.317 21.239 1.00 95.06 450 GLU A CA 1
ATOM 3490 C C . GLU A 1 450 ? -4.261 6.477 21.918 1.00 95.06 450 GLU A C 1
ATOM 3492 O O . GLU A 1 450 ? -3.527 5.518 22.181 1.00 95.06 450 GLU A O 1
ATOM 3497 N N . THR A 1 451 ? -3.934 7.727 22.230 1.00 91.75 451 THR A N 1
ATOM 3498 C CA . THR A 1 451 ? -2.780 8.105 23.040 1.00 91.75 451 THR A CA 1
ATOM 3499 C C . THR A 1 451 ? -3.202 9.111 24.103 1.00 91.75 451 THR A C 1
ATOM 3501 O O . THR A 1 451 ? -3.981 10.024 23.834 1.00 91.75 451 THR A O 1
ATOM 3504 N N . THR A 1 452 ? -2.641 9.020 25.310 1.00 89.31 452 THR A N 1
ATOM 3505 C CA . THR A 1 452 ? -2.803 10.062 26.345 1.00 89.31 452 THR A CA 1
ATOM 3506 C C . THR A 1 452 ? -1.798 11.206 26.172 1.00 89.31 452 THR A C 1
ATOM 3508 O O . THR A 1 452 ? -1.262 11.765 27.134 1.00 89.31 452 THR A O 1
ATOM 3511 N N . ARG A 1 453 ? -1.514 11.548 24.912 1.00 86.81 453 ARG A N 1
ATOM 3512 C CA . ARG A 1 453 ? -0.617 12.628 24.503 1.00 86.81 453 ARG A CA 1
ATOM 3513 C C . ARG A 1 453 ? -0.939 13.927 25.249 1.00 86.81 453 ARG A C 1
ATOM 3515 O O . ARG A 1 453 ? -2.089 14.339 25.363 1.00 86.81 453 ARG A O 1
ATOM 3522 N N . GLY A 1 454 ? 0.100 14.598 25.742 1.00 84.12 454 GLY A N 1
ATOM 3523 C CA . GLY A 1 454 ? -0.018 15.802 26.570 1.00 84.12 454 GLY A CA 1
ATOM 3524 C C . GLY A 1 454 ? -0.052 15.526 28.076 1.00 84.12 454 GLY A C 1
ATOM 3525 O O . GLY A 1 454 ? 0.045 16.470 28.865 1.00 84.12 454 GLY A O 1
ATOM 3526 N N . GLU A 1 455 ? -0.139 14.263 28.497 1.00 83.44 455 GLU A N 1
ATOM 3527 C CA . GLU A 1 455 ? -0.046 13.860 29.899 1.00 83.44 455 GLU A CA 1
ATOM 3528 C C . GLU A 1 455 ? 1.360 13.350 30.243 1.00 83.44 455 GLU A C 1
ATOM 3530 O O . GLU A 1 455 ? 2.031 12.693 29.446 1.00 83.44 455 GLU A O 1
ATOM 3535 N N . GLN A 1 456 ? 1.824 13.635 31.464 1.00 78.75 456 GLN A N 1
ATOM 3536 C CA . GLN A 1 456 ? 3.091 13.079 31.934 1.00 78.75 456 GLN A CA 1
ATOM 3537 C C . GLN A 1 456 ? 2.963 11.557 32.066 1.00 78.75 456 GLN A C 1
ATOM 3539 O O . GLN A 1 456 ? 2.138 11.072 32.840 1.00 78.75 456 GLN A O 1
ATOM 3544 N N . GLY A 1 457 ? 3.824 10.821 31.360 1.00 76.56 457 GLY A N 1
ATOM 3545 C CA . GLY A 1 457 ? 3.743 9.360 31.298 1.00 76.56 457 GLY A CA 1
ATOM 3546 C C . GLY A 1 457 ? 2.704 8.859 30.295 1.00 76.56 457 GLY A C 1
ATOM 3547 O O . GLY A 1 457 ? 2.087 7.827 30.546 1.00 76.56 457 GLY A O 1
ATOM 3548 N N . ALA A 1 458 ? 2.507 9.597 29.197 1.00 84.94 458 ALA A N 1
ATOM 3549 C CA . ALA A 1 458 ? 1.591 9.238 28.124 1.00 84.94 458 ALA A CA 1
ATOM 3550 C C . ALA A 1 458 ? 1.755 7.779 27.668 1.00 84.94 458 ALA A C 1
ATOM 3552 O O . ALA A 1 458 ? 2.876 7.277 27.509 1.00 84.94 458 ALA A O 1
ATOM 3553 N N . VAL A 1 459 ? 0.631 7.114 27.419 1.00 88.88 459 VAL A N 1
ATOM 3554 C CA . VAL A 1 459 ? 0.548 5.718 26.977 1.00 88.88 459 VAL A CA 1
ATOM 3555 C C . VAL A 1 459 ? -0.298 5.606 25.717 1.00 88.88 459 VAL A C 1
ATOM 3557 O O . VAL A 1 459 ? -1.191 6.419 25.491 1.00 88.88 459 VAL A O 1
ATOM 3560 N N . ILE A 1 460 ? -0.044 4.552 24.948 1.00 93.12 460 ILE A N 1
ATOM 3561 C CA . ILE A 1 460 ? -0.949 4.091 23.896 1.00 93.12 460 ILE A CA 1
ATOM 3562 C C . ILE A 1 460 ? -2.023 3.223 24.546 1.00 93.12 460 ILE A C 1
ATOM 3564 O O . ILE A 1 460 ? -1.700 2.336 25.347 1.00 93.12 460 ILE A O 1
ATOM 3568 N N . THR A 1 461 ? -3.280 3.457 24.189 1.00 95.44 461 THR A N 1
ATOM 3569 C CA . THR A 1 461 ? -4.427 2.662 24.628 1.00 95.44 461 THR A CA 1
ATOM 3570 C C . THR A 1 461 ? -5.094 1.971 23.446 1.00 95.44 461 THR A C 1
ATOM 3572 O O . THR A 1 461 ? -5.147 2.499 22.338 1.00 95.44 461 THR A O 1
ATOM 3575 N N . VAL A 1 462 ? -5.600 0.764 23.696 1.00 97.50 462 VAL A N 1
ATOM 3576 C CA . VAL A 1 462 ? -6.434 0.004 22.763 1.00 97.50 462 VAL A CA 1
ATOM 3577 C C . VAL A 1 462 ? -7.727 -0.329 23.486 1.00 97.50 462 VAL A C 1
ATOM 3579 O O . VAL A 1 462 ? -7.696 -1.045 24.489 1.00 97.50 462 VAL A O 1
ATOM 3582 N N . ASN A 1 463 ? -8.853 0.185 22.992 1.00 97.12 463 ASN A N 1
ATOM 3583 C CA . ASN A 1 463 ? -10.164 0.054 23.641 1.00 97.12 463 ASN A CA 1
ATOM 3584 C C . ASN A 1 463 ? -10.130 0.530 25.112 1.00 97.12 463 ASN A C 1
ATOM 3586 O O . ASN A 1 463 ? -10.538 -0.201 26.015 1.00 97.12 463 ASN A O 1
ATOM 3590 N N . GLY A 1 464 ? -9.518 1.694 25.360 1.00 94.88 464 GLY A N 1
ATOM 3591 C CA . GLY A 1 464 ? -9.375 2.291 26.695 1.00 94.88 464 GLY A CA 1
ATOM 3592 C C . GLY A 1 464 ? -8.308 1.670 27.605 1.00 94.88 464 GLY A C 1
ATOM 3593 O O . GLY A 1 464 ? -8.005 2.218 28.667 1.00 94.88 464 GLY A O 1
ATOM 3594 N N . GLU A 1 465 ? -7.691 0.555 27.209 1.00 93.75 465 GLU A N 1
ATOM 3595 C CA . GLU A 1 465 ? -6.701 -0.156 28.024 1.00 93.75 465 GLU A CA 1
ATOM 3596 C C . GLU A 1 465 ? -5.268 0.139 27.548 1.00 93.75 465 GLU A C 1
ATOM 3598 O O . GLU A 1 465 ? -4.988 -0.007 26.357 1.00 93.75 465 GLU A O 1
ATOM 3603 N N . PRO A 1 466 ? -4.322 0.511 28.435 1.00 93.00 466 PRO A N 1
ATOM 3604 C CA . PRO A 1 466 ? -2.931 0.745 28.045 1.00 93.00 466 PRO A CA 1
ATOM 3605 C C . PRO A 1 466 ? -2.282 -0.499 27.432 1.00 93.00 466 PRO A C 1
ATOM 3607 O O . PRO A 1 466 ? -2.495 -1.611 27.910 1.00 93.00 466 PRO A O 1
ATOM 3610 N N . VAL A 1 467 ? -1.432 -0.336 26.416 1.00 91.75 467 VAL A N 1
ATOM 3611 C CA . VAL A 1 467 ? -0.748 -1.456 25.750 1.00 91.75 467 VAL A CA 1
ATOM 3612 C C . VAL A 1 467 ? 0.743 -1.176 25.582 1.00 91.75 467 VAL A C 1
ATOM 3614 O O . VAL A 1 467 ? 1.157 -0.108 25.148 1.00 91.75 467 VAL A O 1
ATOM 3617 N N . ASN A 1 468 ? 1.563 -2.191 25.869 1.00 90.88 468 ASN A N 1
ATOM 3618 C CA . ASN A 1 468 ? 2.975 -2.191 25.492 1.00 90.88 468 ASN A CA 1
ATOM 3619 C C . ASN A 1 468 ? 3.125 -2.759 24.074 1.00 90.88 468 ASN A C 1
ATOM 3621 O O . ASN A 1 468 ? 2.776 -3.922 23.832 1.00 90.88 468 ASN A O 1
ATOM 3625 N N . VAL A 1 469 ? 3.697 -1.965 23.168 1.00 93.25 469 VAL A N 1
ATOM 3626 C CA . VAL A 1 469 ? 4.061 -2.398 21.813 1.00 93.25 469 VAL A CA 1
ATOM 3627 C C . VAL A 1 469 ? 5.290 -3.308 21.897 1.00 93.25 469 VAL A C 1
ATOM 3629 O O . VAL A 1 469 ? 6.381 -2.889 22.280 1.00 93.25 469 VAL A O 1
ATOM 3632 N N . LYS A 1 470 ? 5.109 -4.589 21.575 1.00 94.88 470 LYS A N 1
ATOM 3633 C CA . LYS A 1 470 ? 6.147 -5.631 21.527 1.00 94.88 470 LYS A CA 1
ATOM 3634 C C . LYS A 1 470 ? 6.432 -5.936 20.066 1.00 94.88 470 LYS A C 1
ATOM 3636 O O . LYS A 1 470 ? 6.019 -6.976 19.553 1.00 94.88 470 LYS A O 1
ATOM 3641 N N . GLY A 1 471 ? 7.064 -4.963 19.416 1.00 95.50 471 GLY A N 1
ATOM 3642 C CA . GLY A 1 471 ? 7.263 -4.933 17.975 1.00 95.50 471 GLY A CA 1
ATOM 3643 C C . GLY A 1 471 ? 8.538 -5.615 17.488 1.00 95.50 471 GLY A C 1
ATOM 3644 O O . GLY A 1 471 ? 9.532 -5.705 18.215 1.00 95.50 471 GLY A O 1
ATOM 3645 N N . VAL A 1 472 ? 8.498 -6.039 16.227 1.00 97.50 472 VAL A N 1
ATOM 3646 C CA . VAL A 1 472 ? 9.663 -6.362 15.393 1.00 97.50 472 VAL A CA 1
ATOM 3647 C C . VAL A 1 472 ? 9.537 -5.651 14.042 1.00 97.50 472 VAL A C 1
ATOM 3649 O O . VAL A 1 472 ? 8.429 -5.430 13.558 1.00 97.50 472 VAL A O 1
ATOM 3652 N N . ASN A 1 473 ? 10.669 -5.301 13.438 1.00 98.31 473 ASN A N 1
ATOM 3653 C CA . ASN A 1 473 ? 10.737 -4.845 12.048 1.00 98.31 473 ASN A CA 1
ATOM 3654 C C . ASN A 1 473 ? 10.733 -6.073 11.131 1.00 98.31 473 ASN A C 1
ATOM 3656 O O . ASN A 1 473 ? 11.398 -7.067 11.448 1.00 98.31 473 ASN A O 1
ATOM 3660 N N . ARG A 1 474 ? 9.985 -6.024 10.026 1.00 97.56 474 ARG A N 1
ATOM 3661 C CA . ARG A 1 474 ? 9.895 -7.124 9.057 1.00 97.56 474 ARG A CA 1
ATOM 3662 C C . ARG A 1 474 ? 10.006 -6.585 7.631 1.00 97.56 474 ARG A C 1
ATOM 3664 O O . ARG A 1 474 ? 9.122 -5.867 7.182 1.00 97.56 474 ARG A O 1
ATOM 3671 N N . HIS A 1 475 ? 11.041 -7.024 6.919 1.00 97.81 475 HIS A N 1
ATOM 3672 C CA . HIS A 1 475 ? 11.109 -6.936 5.460 1.00 97.81 475 HIS A CA 1
ATOM 3673 C C . HIS A 1 475 ? 10.405 -8.125 4.802 1.00 97.81 475 HIS A C 1
ATOM 3675 O O . HIS A 1 475 ? 10.354 -9.221 5.364 1.00 97.81 475 HIS A O 1
ATOM 3681 N N . GLU A 1 476 ? 9.955 -7.936 3.565 1.00 96.56 476 GLU A N 1
ATOM 3682 C CA . GLU A 1 476 ? 9.562 -9.039 2.692 1.00 96.56 476 GLU A CA 1
ATOM 3683 C C . GLU A 1 476 ? 10.820 -9.685 2.110 1.00 96.56 476 GLU A C 1
ATOM 3685 O O . GLU A 1 476 ? 11.430 -9.178 1.172 1.00 96.56 476 GLU A O 1
ATOM 3690 N N . THR A 1 477 ? 11.266 -10.779 2.718 1.00 95.50 477 THR A N 1
ATOM 3691 C CA . THR A 1 477 ? 12.446 -11.505 2.253 1.00 95.50 477 THR A CA 1
ATOM 3692 C C . THR A 1 477 ? 12.292 -13.000 2.488 1.00 95.50 477 THR A C 1
ATOM 3694 O O . THR A 1 477 ? 11.877 -13.437 3.559 1.00 95.50 477 THR A O 1
ATOM 3697 N N . ASP A 1 478 ? 12.644 -13.777 1.477 1.00 96.44 478 ASP A N 1
ATOM 3698 C CA . ASP A 1 478 ? 12.665 -15.227 1.448 1.00 96.44 478 ASP A CA 1
ATOM 3699 C C . ASP A 1 478 ? 14.005 -15.676 0.831 1.00 96.44 478 ASP A C 1
ATOM 3701 O O . ASP A 1 478 ? 14.476 -15.086 -0.152 1.00 96.44 478 ASP A O 1
ATOM 3705 N N . PRO A 1 479 ? 14.683 -16.681 1.411 1.00 94.56 479 PRO A N 1
ATOM 3706 C CA . PRO A 1 479 ? 15.993 -17.119 0.932 1.00 94.56 479 PRO A CA 1
ATOM 3707 C C . PRO A 1 479 ? 15.980 -17.666 -0.503 1.00 94.56 479 PRO A C 1
ATOM 3709 O O . PRO A 1 479 ? 17.008 -17.580 -1.186 1.00 94.56 479 PRO A O 1
ATOM 3712 N N . ASP A 1 480 ? 14.853 -18.221 -0.949 1.00 95.06 480 ASP A N 1
ATOM 3713 C CA . ASP A 1 480 ? 14.715 -18.883 -2.241 1.00 95.06 480 ASP A CA 1
ATOM 3714 C C . ASP A 1 480 ? 14.061 -17.951 -3.274 1.00 95.06 480 ASP A C 1
ATOM 3716 O O . ASP A 1 480 ? 14.606 -17.797 -4.371 1.00 95.06 480 ASP A O 1
ATOM 3720 N N . SER A 1 481 ? 12.963 -17.275 -2.916 1.00 96.38 481 SER A N 1
ATOM 3721 C CA . SER A 1 481 ? 12.175 -16.416 -3.821 1.00 96.38 481 SER A CA 1
ATOM 3722 C C . SER A 1 481 ? 12.443 -14.910 -3.685 1.00 96.38 481 SER A C 1
ATOM 3724 O O . SER A 1 481 ? 11.791 -14.087 -4.334 1.00 96.38 481 SER A O 1
ATOM 3726 N N . GLY A 1 482 ? 13.443 -14.511 -2.894 1.00 96.19 482 GLY A N 1
ATOM 3727 C CA . GLY A 1 482 ? 13.857 -13.115 -2.799 1.00 96.19 482 GLY A CA 1
ATOM 3728 C C . GLY A 1 482 ? 12.788 -12.282 -2.102 1.00 96.19 482 GLY A C 1
ATOM 3729 O O . GLY A 1 482 ? 12.547 -12.483 -0.922 1.00 96.19 482 GLY A O 1
ATOM 3730 N N . ARG A 1 483 ? 12.157 -11.326 -2.791 1.00 95.12 483 ARG A N 1
ATOM 3731 C CA . ARG A 1 483 ? 11.106 -10.490 -2.178 1.00 95.12 483 ARG A CA 1
ATOM 3732 C C . ARG A 1 483 ? 9.688 -11.041 -2.347 1.00 95.12 483 ARG A C 1
ATOM 3734 O O . ARG A 1 483 ? 8.781 -10.610 -1.643 1.00 95.12 483 ARG A O 1
ATOM 3741 N N . THR A 1 484 ? 9.491 -12.010 -3.236 1.00 96.38 484 THR A N 1
ATOM 3742 C CA . THR A 1 484 ? 8.187 -12.647 -3.457 1.00 96.38 484 THR A CA 1
ATOM 3743 C C . THR A 1 484 ? 7.955 -13.706 -2.378 1.00 96.38 484 THR A C 1
ATOM 3745 O O . THR A 1 484 ? 8.147 -14.899 -2.608 1.00 96.38 484 THR A O 1
ATOM 3748 N N . VAL A 1 485 ? 7.639 -13.269 -1.157 1.00 96.12 485 VAL A N 1
ATOM 3749 C CA . VAL A 1 485 ? 7.517 -14.154 0.012 1.00 96.12 485 VAL A CA 1
ATOM 3750 C C . VAL A 1 485 ? 6.302 -15.081 -0.141 1.00 96.12 485 VAL A C 1
ATOM 3752 O O . VAL A 1 485 ? 5.186 -14.578 -0.260 1.00 96.12 485 VAL A O 1
ATOM 3755 N N . PRO A 1 486 ? 6.468 -16.416 -0.085 1.00 95.06 486 PRO A N 1
ATOM 3756 C CA . PRO A 1 486 ? 5.342 -17.344 -0.139 1.00 95.06 486 PRO A CA 1
ATOM 3757 C C . PRO A 1 486 ? 4.383 -17.153 1.041 1.00 95.06 486 PRO A C 1
ATOM 3759 O O . PRO A 1 486 ? 4.814 -16.883 2.169 1.00 95.06 486 PRO A O 1
ATOM 3762 N N . ILE A 1 487 ? 3.083 -17.367 0.816 1.00 94.19 487 ILE A N 1
ATOM 3763 C CA . ILE A 1 487 ? 2.059 -17.194 1.855 1.00 94.19 487 ILE A CA 1
ATOM 3764 C C . ILE A 1 487 ? 2.302 -18.096 3.074 1.00 94.19 487 ILE A C 1
ATOM 3766 O O . ILE A 1 487 ? 2.055 -17.695 4.213 1.00 94.19 487 ILE A O 1
ATOM 3770 N N . GLU A 1 488 ? 2.835 -19.302 2.874 1.00 94.75 488 GLU A N 1
ATOM 3771 C CA . GLU A 1 488 ? 3.200 -20.211 3.960 1.00 94.75 488 GLU A CA 1
ATOM 3772 C C . GLU A 1 488 ? 4.337 -19.657 4.822 1.00 94.75 488 GLU A C 1
ATOM 3774 O O . GLU A 1 488 ? 4.263 -19.766 6.048 1.00 94.75 488 GLU A O 1
ATOM 3779 N N . THR A 1 489 ? 5.346 -19.032 4.207 1.00 96.38 489 THR A N 1
ATOM 3780 C CA . THR A 1 489 ? 6.457 -18.379 4.916 1.00 96.38 489 THR A CA 1
ATOM 3781 C C . THR A 1 489 ? 5.938 -17.192 5.724 1.00 96.38 489 THR A C 1
ATOM 3783 O O . THR A 1 489 ? 6.215 -17.086 6.917 1.00 96.38 489 THR A O 1
ATOM 3786 N N . LEU A 1 490 ? 5.099 -16.341 5.121 1.00 96.19 490 LEU A N 1
ATOM 3787 C CA . LEU A 1 490 ? 4.454 -15.229 5.824 1.00 96.19 490 LEU A CA 1
ATOM 3788 C C . LEU A 1 490 ? 3.606 -15.720 7.012 1.00 96.19 490 LEU A C 1
ATOM 3790 O O . LEU A 1 490 ? 3.639 -15.142 8.099 1.00 96.19 490 LEU A O 1
ATOM 3794 N N . ARG A 1 491 ? 2.868 -16.820 6.850 1.00 95.94 491 ARG A N 1
ATOM 3795 C CA . ARG A 1 491 ? 2.102 -17.424 7.946 1.00 95.94 491 ARG A CA 1
ATOM 3796 C C . ARG A 1 491 ? 3.016 -17.931 9.063 1.00 95.94 491 ARG A C 1
ATOM 3798 O O . ARG A 1 491 ? 2.729 -17.694 10.239 1.00 95.94 491 ARG A O 1
ATOM 3805 N N . GLU A 1 492 ? 4.111 -18.604 8.714 1.00 96.50 492 GLU A N 1
ATOM 3806 C CA . GLU A 1 492 ? 5.104 -19.078 9.680 1.00 96.50 492 GLU A CA 1
ATOM 3807 C C . GLU A 1 492 ? 5.752 -17.918 10.451 1.00 96.50 492 GLU A C 1
ATOM 3809 O O . GLU A 1 492 ? 5.920 -18.031 11.672 1.00 96.50 492 GLU A O 1
ATOM 3814 N N . ASP A 1 493 ? 6.051 -16.797 9.788 1.00 97.12 493 ASP A N 1
ATOM 3815 C CA . ASP A 1 493 ? 6.562 -15.579 10.427 1.00 97.12 493 ASP A CA 1
ATOM 3816 C C . ASP A 1 493 ? 5.618 -15.119 11.546 1.00 97.12 493 ASP A C 1
ATOM 3818 O O . ASP A 1 493 ? 6.023 -15.019 12.710 1.00 97.12 493 ASP A O 1
ATOM 3822 N N . LEU A 1 494 ? 4.338 -14.902 11.224 1.00 96.88 494 LEU A N 1
ATOM 3823 C CA . LEU A 1 494 ? 3.346 -14.396 12.177 1.00 96.88 494 LEU A CA 1
ATOM 3824 C C . LEU A 1 494 ? 3.082 -15.397 13.312 1.00 96.88 494 LEU A C 1
ATOM 3826 O O . LEU A 1 494 ? 3.041 -15.023 14.487 1.00 96.88 494 LEU A O 1
ATOM 3830 N N . GLU A 1 495 ? 2.979 -16.693 13.009 1.00 96.44 495 GLU A N 1
ATOM 3831 C CA . GLU A 1 495 ? 2.828 -17.739 14.028 1.00 96.44 495 GLU A CA 1
ATOM 3832 C C . GLU A 1 495 ? 4.045 -17.821 14.960 1.00 96.44 495 GLU A C 1
ATOM 3834 O O . GLU A 1 495 ? 3.918 -18.061 16.169 1.00 96.44 495 GLU A O 1
ATOM 3839 N N . THR A 1 496 ? 5.246 -17.605 14.426 1.00 97.62 496 THR A N 1
ATOM 3840 C CA . THR A 1 496 ? 6.482 -17.520 15.209 1.00 97.62 496 THR A CA 1
ATOM 3841 C C . THR A 1 496 ? 6.468 -16.294 16.109 1.00 97.62 496 THR A C 1
ATOM 3843 O O . THR A 1 496 ? 6.675 -16.430 17.315 1.00 97.62 496 THR A O 1
ATOM 3846 N N . MET A 1 497 ? 6.134 -15.121 15.578 1.00 97.56 497 MET A N 1
ATOM 3847 C CA . MET A 1 497 ? 5.993 -13.890 16.356 1.00 97.56 497 MET A CA 1
ATOM 3848 C C . MET A 1 497 ? 5.047 -14.091 17.551 1.00 97.56 497 MET A C 1
ATOM 3850 O O . MET A 1 497 ? 5.435 -13.849 18.700 1.00 97.56 497 MET A O 1
ATOM 3854 N N . LYS A 1 498 ? 3.858 -14.666 17.324 1.00 95.69 498 LYS A N 1
ATOM 3855 C CA . LYS A 1 498 ? 2.899 -14.973 18.400 1.00 95.69 498 LYS A CA 1
ATOM 3856 C C . LYS A 1 498 ? 3.469 -15.941 19.440 1.00 95.69 498 LYS A C 1
ATOM 3858 O O . LYS A 1 498 ? 3.313 -15.700 20.639 1.00 95.69 498 LYS A O 1
ATOM 3863 N N . ARG A 1 499 ? 4.168 -17.010 19.024 1.00 97.12 499 ARG A N 1
ATOM 3864 C CA . ARG A 1 499 ? 4.840 -17.962 19.942 1.00 97.12 499 ARG A CA 1
ATOM 3865 C C . ARG A 1 499 ? 5.863 -17.284 20.852 1.00 97.12 499 ARG A C 1
ATOM 3867 O O . ARG A 1 499 ? 6.043 -17.717 21.990 1.00 97.12 499 ARG A O 1
ATOM 3874 N N . PHE A 1 500 ? 6.511 -16.230 20.365 1.00 96.12 500 PHE A N 1
ATOM 3875 C CA . PHE A 1 500 ? 7.529 -15.475 21.093 1.00 96.12 500 PHE A CA 1
ATOM 3876 C C . PHE A 1 500 ? 6.997 -14.193 21.759 1.00 96.12 500 PHE A C 1
ATOM 3878 O O . PHE A 1 500 ? 7.784 -13.379 22.236 1.00 96.12 500 PHE A O 1
ATOM 3885 N N . ASN A 1 501 ? 5.672 -14.061 21.912 1.00 95.00 501 ASN A N 1
ATOM 3886 C CA . ASN A 1 501 ? 4.989 -12.936 22.571 1.00 95.00 501 ASN A CA 1
ATOM 3887 C C . ASN A 1 501 ? 5.176 -11.571 21.884 1.00 95.00 501 ASN A C 1
ATOM 3889 O O . ASN A 1 501 ? 4.997 -10.535 22.533 1.00 95.00 501 ASN A O 1
ATOM 3893 N N . VAL A 1 502 ? 5.517 -11.570 20.596 1.00 97.06 502 VAL A N 1
ATOM 3894 C CA . VAL A 1 502 ? 5.450 -10.382 19.740 1.00 97.06 502 VAL A CA 1
ATOM 3895 C C . VAL A 1 502 ? 3.976 -10.099 19.452 1.00 97.06 502 VAL A C 1
ATOM 3897 O O . VAL A 1 502 ? 3.195 -11.022 19.206 1.00 97.06 502 VAL A O 1
ATOM 3900 N N . ASN A 1 503 ? 3.585 -8.829 19.535 1.00 97.56 503 ASN A N 1
ATOM 3901 C CA . ASN A 1 503 ? 2.214 -8.387 19.266 1.00 97.56 503 ASN A CA 1
ATOM 3902 C C . ASN A 1 503 ? 2.132 -7.292 18.202 1.00 97.56 503 ASN A C 1
ATOM 3904 O O . ASN A 1 503 ? 1.020 -6.875 17.900 1.00 97.56 503 ASN A O 1
ATOM 3908 N N . ALA A 1 504 ? 3.264 -6.836 17.659 1.00 98.44 504 ALA A N 1
ATOM 3909 C CA . ALA A 1 504 ? 3.290 -5.811 16.630 1.00 98.44 504 ALA A CA 1
ATOM 3910 C C . ALA A 1 504 ? 4.371 -6.068 15.570 1.00 98.44 504 ALA A C 1
ATOM 3912 O O . ALA A 1 504 ? 5.408 -6.670 15.864 1.00 98.44 504 ALA A O 1
ATOM 3913 N N . VAL A 1 505 ? 4.136 -5.575 14.359 1.00 98.50 505 VAL A N 1
ATOM 3914 C CA . VAL A 1 505 ? 5.082 -5.554 13.240 1.00 98.50 505 VAL A CA 1
ATOM 3915 C C . VAL A 1 505 ? 5.134 -4.139 12.673 1.00 98.50 505 VAL A C 1
ATOM 3917 O O . VAL A 1 505 ? 4.092 -3.517 12.489 1.00 98.50 505 VAL A O 1
ATOM 3920 N N . ARG A 1 506 ? 6.340 -3.644 12.388 1.00 98.62 506 ARG A N 1
ATOM 3921 C CA . ARG A 1 506 ? 6.559 -2.491 11.504 1.00 98.62 506 ARG A CA 1
ATOM 3922 C C . ARG A 1 506 ? 6.897 -3.011 10.109 1.00 98.62 506 ARG A C 1
ATOM 3924 O O . ARG A 1 506 ? 7.755 -3.893 9.991 1.00 98.62 506 ARG A O 1
ATOM 3931 N N . THR A 1 507 ? 6.219 -2.501 9.085 1.00 98.44 507 THR A N 1
ATOM 3932 C CA . THR A 1 507 ? 6.417 -2.894 7.680 1.00 98.44 507 THR A CA 1
ATOM 3933 C C . THR A 1 507 ? 7.641 -2.192 7.098 1.00 98.44 507 THR A C 1
ATOM 3935 O O . THR A 1 507 ? 7.548 -1.262 6.306 1.00 98.44 507 THR A O 1
ATOM 3938 N N . SER A 1 508 ? 8.818 -2.609 7.541 1.00 95.00 508 SER A N 1
ATOM 3939 C CA . SER A 1 508 ? 10.094 -1.989 7.193 1.00 95.00 508 SER A CA 1
ATOM 3940 C C . SER A 1 508 ? 10.405 -2.195 5.704 1.00 95.00 508 SER A C 1
ATOM 3942 O O . SER A 1 508 ? 10.474 -3.334 5.247 1.00 95.00 508 SER A O 1
ATOM 3944 N N . HIS A 1 509 ? 10.589 -1.174 4.871 1.00 95.88 509 HIS A N 1
ATOM 3945 C CA . HIS A 1 509 ? 10.196 0.231 5.058 1.00 95.88 509 HIS A CA 1
ATOM 3946 C C . HIS A 1 509 ? 9.271 0.617 3.899 1.00 95.88 509 HIS A C 1
ATOM 3948 O O . HIS A 1 509 ? 9.629 1.399 3.024 1.00 95.88 509 HIS A O 1
ATOM 3954 N N . TYR A 1 510 ? 8.156 -0.110 3.793 1.00 98.00 510 TYR A N 1
ATOM 3955 C CA . TYR A 1 510 ? 7.204 -0.048 2.690 1.00 98.00 510 TYR A CA 1
ATOM 3956 C C . TYR A 1 510 ? 5.902 -0.799 2.993 1.00 98.00 510 TYR A C 1
ATOM 3958 O O . TYR A 1 510 ? 5.927 -1.790 3.736 1.00 98.00 510 TYR A O 1
ATOM 3966 N N . PRO A 1 511 ? 4.799 -0.453 2.298 1.00 98.12 511 PRO A N 1
ATOM 3967 C CA . PRO A 1 511 ? 3.573 -1.225 2.372 1.00 98.12 511 PRO A CA 1
ATOM 3968 C C . PRO A 1 511 ? 3.841 -2.656 1.895 1.00 98.12 511 PRO A C 1
ATOM 3970 O O . PRO A 1 511 ? 4.399 -2.899 0.815 1.00 98.12 511 PRO A O 1
ATOM 3973 N N . ASN A 1 512 ? 3.498 -3.626 2.734 1.00 97.62 512 ASN A N 1
ATOM 3974 C CA . ASN A 1 512 ? 3.719 -5.046 2.460 1.00 97.62 512 ASN A CA 1
ATOM 3975 C C . ASN A 1 512 ? 2.639 -5.586 1.505 1.00 97.62 512 ASN A C 1
ATOM 3977 O O . ASN A 1 512 ? 1.742 -4.856 1.064 1.00 97.62 512 ASN A O 1
ATOM 3981 N N . ASP A 1 513 ? 2.767 -6.858 1.136 1.00 95.44 513 ASP A N 1
ATOM 3982 C CA . ASP A 1 513 ? 1.739 -7.618 0.441 1.00 95.44 513 ASP A CA 1
ATOM 3983 C C . ASP A 1 513 ? 0.418 -7.556 1.231 1.00 95.44 513 ASP A C 1
ATOM 3985 O O . ASP A 1 513 ? 0.440 -7.736 2.458 1.00 95.44 513 ASP A O 1
ATOM 3989 N N . PRO A 1 514 ? -0.731 -7.317 0.570 1.00 94.62 514 PRO A N 1
ATOM 3990 C CA . PRO A 1 514 ? -2.040 -7.261 1.224 1.00 94.62 514 PRO A CA 1
ATOM 3991 C C . PRO A 1 514 ? -2.354 -8.459 2.140 1.00 94.62 514 PRO A C 1
ATOM 3993 O O . PRO A 1 514 ? -3.064 -8.329 3.144 1.00 94.62 514 PRO A O 1
ATOM 3996 N N . SER A 1 515 ? -1.785 -9.634 1.851 1.00 94.69 515 SER A N 1
ATOM 3997 C CA . SER A 1 515 ? -1.949 -10.832 2.673 1.00 94.69 515 SER A CA 1
ATOM 3998 C C . SER A 1 515 ? -1.404 -10.660 4.094 1.00 94.69 515 SER A C 1
ATOM 4000 O O . SER A 1 515 ? -1.937 -11.280 5.018 1.00 94.69 515 SER A O 1
ATOM 4002 N N . LEU A 1 516 ? -0.389 -9.809 4.317 1.00 96.81 516 LEU A N 1
ATOM 4003 C CA . LEU A 1 516 ? 0.123 -9.519 5.663 1.00 96.81 516 LEU A CA 1
ATOM 4004 C C . LEU A 1 516 ? -0.985 -8.959 6.549 1.00 96.81 516 LEU A C 1
ATOM 4006 O O . LEU A 1 516 ? -1.186 -9.458 7.654 1.00 96.81 516 LEU A O 1
ATOM 4010 N N . TYR A 1 517 ? -1.688 -7.937 6.073 1.00 97.94 517 TYR A N 1
ATOM 4011 C CA . TYR A 1 517 ? -2.681 -7.203 6.851 1.00 97.94 517 TYR A CA 1
ATOM 4012 C C . TYR A 1 517 ? -3.875 -8.094 7.175 1.00 97.94 517 TYR A C 1
ATOM 4014 O O . TYR A 1 517 ? -4.264 -8.230 8.336 1.00 97.94 517 TYR A O 1
ATOM 4022 N N . ARG A 1 518 ? -4.371 -8.835 6.176 1.00 94.62 518 ARG A N 1
ATOM 4023 C CA . ARG A 1 518 ? -5.457 -9.798 6.377 1.00 94.62 518 ARG A CA 1
ATOM 4024 C C . ARG A 1 518 ? -5.083 -10.898 7.372 1.00 94.62 518 ARG A C 1
ATOM 4026 O O . ARG A 1 518 ? -5.935 -11.289 8.170 1.00 94.62 518 ARG A O 1
ATOM 4033 N N . LEU A 1 519 ? -3.845 -11.402 7.357 1.00 96.12 519 LEU A N 1
ATOM 4034 C CA . LEU A 1 519 ? -3.376 -12.374 8.352 1.00 96.12 519 LEU A CA 1
ATOM 4035 C C . LEU A 1 519 ? -3.139 -11.728 9.724 1.00 96.12 519 LEU A C 1
ATOM 4037 O O . LEU A 1 519 ? -3.443 -12.348 10.743 1.00 96.12 519 LEU A O 1
ATOM 4041 N N . ALA A 1 520 ? -2.630 -10.499 9.782 1.00 97.94 520 ALA A N 1
ATOM 4042 C CA . ALA A 1 520 ? -2.443 -9.758 11.026 1.00 97.94 520 ALA A CA 1
ATOM 4043 C C . ALA A 1 520 ? -3.783 -9.502 11.736 1.00 97.94 520 ALA A C 1
ATOM 4045 O O . ALA A 1 520 ? -3.863 -9.671 12.958 1.00 97.94 520 ALA A O 1
ATOM 4046 N N . ASP A 1 521 ? -4.845 -9.222 10.975 1.00 97.50 521 ASP A N 1
ATOM 4047 C CA . ASP A 1 521 ? -6.222 -9.167 11.467 1.00 97.50 521 ASP A CA 1
ATOM 4048 C C . ASP A 1 521 ? -6.650 -10.496 12.120 1.00 97.50 521 ASP A C 1
ATOM 4050 O O . ASP A 1 521 ? -7.242 -10.476 13.202 1.00 97.50 521 ASP A O 1
ATOM 4054 N N . GLU A 1 522 ? -6.339 -11.656 11.517 1.00 94.38 522 GLU A N 1
ATOM 4055 C CA . GLU A 1 522 ? -6.721 -12.983 12.052 1.00 94.38 522 GLU A CA 1
ATOM 4056 C C . GLU A 1 522 ? -5.900 -13.420 13.262 1.00 94.38 522 GLU A C 1
ATOM 4058 O O . GLU A 1 522 ? -6.438 -13.962 14.232 1.00 94.38 522 GLU A O 1
ATOM 4063 N N . TYR A 1 523 ? -4.581 -13.244 13.192 1.00 95.38 523 TYR A N 1
ATOM 4064 C CA . TYR A 1 523 ? -3.663 -13.665 14.249 1.00 95.38 523 TYR A CA 1
ATOM 4065 C C . TYR A 1 523 ? -3.655 -12.684 15.428 1.00 95.38 523 TYR A C 1
ATOM 4067 O O . TYR A 1 523 ? -3.168 -13.029 16.514 1.00 95.38 523 TYR A O 1
ATOM 4075 N N . GLY A 1 524 ? -4.189 -11.475 15.241 1.00 97.50 524 GLY A N 1
ATOM 4076 C CA . GLY A 1 524 ? -4.121 -10.391 16.207 1.00 97.50 524 GLY A CA 1
ATOM 4077 C C . GLY A 1 524 ? -2.689 -9.893 16.348 1.00 97.50 524 GLY A C 1
ATOM 4078 O O . GLY A 1 524 ? -2.009 -10.212 17.328 1.00 97.50 524 GLY A O 1
ATOM 4079 N N . ILE A 1 525 ? -2.215 -9.145 15.361 1.00 98.44 525 ILE A N 1
ATOM 4080 C CA . ILE A 1 525 ? -0.916 -8.468 15.372 1.00 98.44 525 ILE A CA 1
ATOM 4081 C C . ILE A 1 525 ? -1.170 -7.015 14.991 1.00 98.44 525 ILE A C 1
ATOM 4083 O O . ILE A 1 525 ? -1.827 -6.758 13.993 1.00 98.44 525 ILE A O 1
ATOM 4087 N N . TYR A 1 526 ? -0.675 -6.071 15.786 1.00 98.81 526 TYR A N 1
ATOM 4088 C CA . TYR A 1 526 ? -0.720 -4.657 15.436 1.00 98.81 526 TYR A CA 1
ATOM 4089 C C . TYR A 1 526 ? 0.280 -4.371 14.308 1.00 98.81 526 TYR A C 1
ATOM 4091 O O . TYR A 1 526 ? 1.429 -4.801 14.374 1.00 98.81 526 TYR A O 1
ATOM 4099 N N . VAL A 1 527 ? -0.131 -3.641 13.282 1.00 98.88 527 VAL A N 1
ATOM 4100 C CA . VAL A 1 527 ? 0.707 -3.269 12.141 1.00 98.88 527 VAL A CA 1
ATOM 4101 C C . VAL A 1 527 ? 0.946 -1.766 12.185 1.00 98.88 527 VAL A C 1
ATOM 4103 O O . VAL A 1 527 ? 0.004 -0.975 12.196 1.00 98.88 527 VAL A O 1
ATOM 4106 N N . GLN A 1 528 ? 2.212 -1.379 12.264 1.00 98.69 528 GLN A N 1
ATOM 4107 C CA . GLN A 1 528 ? 2.640 -0.026 11.948 1.00 98.69 528 GLN A CA 1
ATOM 4108 C C . GLN A 1 528 ? 2.996 -0.029 10.467 1.00 98.69 528 GLN A C 1
ATOM 4110 O O . GLN A 1 528 ? 4.037 -0.575 10.091 1.00 98.69 528 GLN A O 1
ATOM 4115 N N . ASP A 1 529 ? 2.087 0.505 9.662 1.00 98.81 529 ASP A N 1
ATOM 4116 C CA . ASP A 1 529 ? 2.193 0.499 8.211 1.00 98.81 529 ASP A CA 1
ATOM 4117 C C . ASP A 1 529 ? 2.992 1.714 7.743 1.00 98.81 529 ASP A C 1
ATOM 4119 O O . ASP A 1 529 ? 2.804 2.817 8.257 1.00 98.81 529 ASP A O 1
ATOM 4123 N N . GLU A 1 530 ? 3.934 1.513 6.834 1.00 98.56 530 GLU A N 1
ATOM 4124 C CA . GLU A 1 530 ? 4.972 2.492 6.518 1.00 98.56 530 GLU A CA 1
ATOM 4125 C C . GLU A 1 530 ? 5.091 2.732 5.025 1.00 98.56 530 GLU A C 1
ATOM 4127 O O . GLU A 1 530 ? 5.229 1.793 4.246 1.00 98.56 530 GLU A O 1
ATOM 4132 N N . VAL A 1 531 ? 5.067 4.007 4.633 1.00 97.88 531 VAL A N 1
ATOM 4133 C CA . VAL A 1 531 ? 5.201 4.412 3.234 1.00 97.88 531 VAL A CA 1
ATOM 4134 C C . VAL A 1 531 ? 6.573 4.034 2.676 1.00 97.88 531 VAL A C 1
ATOM 4136 O O . VAL A 1 531 ? 7.577 4.041 3.385 1.00 97.88 531 VAL A O 1
ATOM 4139 N N . TYR A 1 532 ? 6.632 3.742 1.374 1.00 96.12 532 TYR A N 1
ATOM 4140 C CA . TYR A 1 532 ? 7.886 3.448 0.683 1.00 96.12 532 TYR A CA 1
ATOM 4141 C C . TYR A 1 532 ? 8.680 4.717 0.345 1.00 96.12 532 TYR A C 1
ATOM 4143 O O . TYR A 1 532 ? 8.765 5.108 -0.824 1.00 96.12 532 TYR A O 1
ATOM 4151 N N . VAL A 1 533 ? 9.198 5.376 1.380 1.00 95.44 533 VAL A N 1
ATOM 4152 C CA . VAL A 1 533 ? 10.014 6.592 1.294 1.00 95.44 533 VAL A CA 1
ATOM 4153 C C . VAL A 1 533 ? 11.206 6.450 2.238 1.00 95.44 533 VAL A C 1
ATOM 4155 O O . VAL A 1 533 ? 11.067 6.547 3.458 1.00 95.44 533 VAL A O 1
ATOM 4158 N N . GLU A 1 534 ? 12.376 6.213 1.647 1.00 94.06 534 GLU A N 1
ATOM 4159 C CA . GLU A 1 534 ? 13.674 6.255 2.322 1.00 94.06 534 GLU A CA 1
ATOM 4160 C C . GLU A 1 534 ? 14.756 6.787 1.372 1.00 94.06 534 GLU A C 1
ATOM 4162 O O . GLU A 1 534 ? 15.043 6.188 0.326 1.00 94.06 534 GLU A O 1
ATOM 4167 N N . SER A 1 535 ? 15.393 7.888 1.776 1.00 90.19 535 SER A N 1
ATOM 4168 C CA . SER A 1 535 ? 16.540 8.517 1.108 1.00 90.19 535 SER A CA 1
ATOM 4169 C C . SER A 1 535 ? 17.810 8.399 1.965 1.00 90.19 535 SER A C 1
ATOM 4171 O O . SER A 1 535 ? 18.590 9.332 2.069 1.00 90.19 535 SER A O 1
ATOM 4173 N N . HIS A 1 536 ? 18.041 7.238 2.579 1.00 83.94 536 HIS A N 1
ATOM 4174 C CA . HIS A 1 536 ? 19.043 6.943 3.611 1.00 83.94 536 HIS A CA 1
ATOM 4175 C C . HIS A 1 536 ? 20.375 7.718 3.520 1.00 83.94 536 HIS A C 1
ATOM 4177 O O . HIS A 1 536 ? 20.770 8.397 4.470 1.00 83.94 536 HIS A O 1
ATOM 4183 N N . TRP A 1 537 ? 21.125 7.597 2.415 1.00 78.38 537 TRP A N 1
ATOM 4184 C CA . TRP A 1 537 ? 22.427 8.274 2.264 1.00 78.38 537 TRP A CA 1
ATOM 4185 C C . TRP A 1 537 ? 22.299 9.784 2.033 1.00 78.38 537 TRP A C 1
ATOM 4187 O O . TRP A 1 537 ? 23.187 10.545 2.425 1.00 78.38 537 TRP A O 1
ATOM 4197 N N . TRP A 1 538 ? 21.193 10.213 1.431 1.00 83.81 538 TRP A N 1
ATOM 4198 C CA . TRP A 1 538 ? 20.838 11.609 1.204 1.00 83.81 538 TRP A CA 1
ATOM 4199 C C . TRP A 1 538 ? 19.589 11.956 2.013 1.00 83.81 538 TRP A C 1
ATOM 4201 O O . TRP A 1 538 ? 18.540 12.273 1.460 1.00 83.81 538 TRP A O 1
ATOM 4211 N N . GLU A 1 539 ? 19.688 11.825 3.334 1.00 80.12 539 GLU A N 1
ATOM 4212 C CA . GLU A 1 539 ? 18.538 11.939 4.238 1.00 80.12 539 GLU A CA 1
ATOM 4213 C C . GLU A 1 539 ? 17.735 13.230 4.005 1.00 80.12 539 GLU A C 1
ATOM 4215 O O . GLU A 1 539 ? 16.512 13.189 3.964 1.00 80.12 539 GLU A O 1
ATOM 4220 N N . ASP A 1 540 ? 18.417 14.350 3.754 1.00 82.06 540 ASP A N 1
ATOM 4221 C CA . ASP A 1 540 ? 17.780 15.643 3.484 1.00 82.06 540 ASP A CA 1
ATOM 4222 C C . ASP A 1 540 ? 17.412 15.859 2.000 1.00 82.06 540 ASP A C 1
ATOM 4224 O O . ASP A 1 540 ? 16.834 16.889 1.677 1.00 82.06 540 ASP A O 1
ATOM 4228 N N . LEU A 1 541 ? 17.688 14.914 1.083 1.00 86.56 541 LEU A N 1
ATOM 4229 C CA . LEU A 1 541 ? 17.375 15.046 -0.355 1.00 86.56 541 LEU A CA 1
ATOM 4230 C C . LEU A 1 541 ? 15.921 15.426 -0.567 1.00 86.56 541 LEU A C 1
ATOM 4232 O O . LEU A 1 541 ? 15.634 16.344 -1.328 1.00 86.56 541 LEU A O 1
ATOM 4236 N N . LEU A 1 542 ? 15.020 14.710 0.104 1.00 85.06 542 LEU A N 1
ATOM 4237 C CA . LEU A 1 542 ? 13.595 14.918 -0.056 1.00 85.06 542 LEU A CA 1
ATOM 4238 C C . LEU A 1 542 ? 13.168 16.277 0.511 1.00 85.06 542 LEU A C 1
ATOM 4240 O O . LEU A 1 542 ? 12.419 16.994 -0.142 1.00 85.06 542 LEU A O 1
ATOM 4244 N N . ALA A 1 543 ? 13.711 16.672 1.663 1.00 82.00 543 ALA A N 1
ATOM 4245 C CA . ALA A 1 543 ? 13.447 17.981 2.255 1.00 82.00 543 ALA A CA 1
ATOM 4246 C C . ALA A 1 543 ? 14.002 19.140 1.399 1.00 82.00 543 ALA A C 1
ATOM 4248 O O . ALA A 1 543 ? 13.370 20.189 1.306 1.00 82.00 543 ALA A O 1
ATOM 4249 N N . ASP A 1 544 ? 15.151 18.942 0.746 1.00 83.44 544 ASP A N 1
ATOM 4250 C CA . ASP A 1 544 ? 15.850 19.961 -0.045 1.00 83.44 544 ASP A CA 1
ATOM 4251 C C . ASP A 1 544 ? 15.400 20.011 -1.520 1.00 83.44 544 ASP A C 1
ATOM 4253 O O . ASP A 1 544 ? 15.736 20.958 -2.238 1.00 83.44 544 ASP A O 1
ATOM 4257 N N . THR A 1 545 ? 14.659 19.003 -1.995 1.00 87.06 545 THR A N 1
ATOM 4258 C CA . THR A 1 545 ? 14.349 18.812 -3.421 1.00 87.06 545 THR A CA 1
ATOM 4259 C C . THR A 1 545 ? 12.849 18.620 -3.651 1.00 87.06 545 THR A C 1
ATOM 4261 O O . THR A 1 545 ? 12.346 17.499 -3.745 1.00 87.06 545 THR A O 1
ATOM 4264 N N . GLU A 1 546 ? 12.141 19.740 -3.821 1.00 88.12 546 GLU A N 1
ATOM 4265 C CA . GLU A 1 546 ? 10.675 19.801 -3.963 1.00 88.12 546 GLU A CA 1
ATOM 4266 C C . GLU A 1 546 ? 10.090 18.897 -5.061 1.00 88.12 546 GLU A C 1
ATOM 4268 O O . GLU A 1 546 ? 8.951 18.449 -4.947 1.00 88.12 546 GLU A O 1
ATOM 4273 N N . VAL A 1 547 ? 10.848 18.587 -6.122 1.00 89.94 547 VAL A N 1
ATOM 4274 C CA . VAL A 1 547 ? 10.316 17.821 -7.263 1.00 89.94 547 VAL A CA 1
ATOM 4275 C C . VAL A 1 547 ? 9.856 16.404 -6.884 1.00 89.94 547 VAL A C 1
ATOM 4277 O O . VAL A 1 547 ? 8.978 15.854 -7.542 1.00 89.94 547 VAL A O 1
ATOM 4280 N N . TYR A 1 548 ? 10.394 15.828 -5.802 1.00 91.69 548 TYR A N 1
ATOM 4281 C CA . TYR A 1 548 ? 10.008 14.499 -5.314 1.00 91.69 548 TYR A CA 1
ATOM 4282 C C . TYR A 1 548 ? 8.826 14.519 -4.333 1.00 91.69 548 TYR A C 1
ATOM 4284 O O . TYR A 1 548 ? 8.302 13.457 -3.986 1.00 91.69 548 TYR A O 1
ATOM 4292 N N . HIS A 1 549 ? 8.398 15.699 -3.863 1.00 90.44 549 HIS A N 1
ATOM 4293 C CA . HIS A 1 549 ? 7.395 15.827 -2.797 1.00 90.44 549 HIS A CA 1
ATOM 4294 C C . HIS A 1 549 ? 6.079 15.158 -3.174 1.00 90.44 549 HIS A C 1
ATOM 4296 O O . HIS A 1 549 ? 5.565 14.347 -2.406 1.00 90.44 549 HIS A O 1
ATOM 4302 N N . GLU A 1 550 ? 5.563 15.440 -4.371 1.00 89.44 550 GLU A N 1
ATOM 4303 C CA . GLU A 1 550 ? 4.281 14.884 -4.812 1.00 89.44 550 GLU A CA 1
ATOM 4304 C C . GLU A 1 550 ? 4.349 13.361 -4.959 1.00 89.44 550 GLU A C 1
ATOM 4306 O O . GLU A 1 550 ? 3.443 12.651 -4.527 1.00 89.44 550 GLU A O 1
ATOM 4311 N N . GLN A 1 551 ? 5.458 12.837 -5.490 1.00 92.31 551 GLN A N 1
ATOM 4312 C CA . GLN A 1 551 ? 5.662 11.396 -5.614 1.00 92.31 551 GLN A CA 1
ATOM 4313 C C . GLN A 1 551 ? 5.685 10.717 -4.233 1.00 92.31 551 GLN A C 1
ATOM 4315 O O . GLN A 1 551 ? 5.099 9.644 -4.064 1.00 92.31 551 GLN A O 1
ATOM 4320 N N . ALA A 1 552 ? 6.323 11.331 -3.232 1.00 94.38 552 ALA A N 1
ATOM 4321 C CA . ALA A 1 552 ? 6.349 10.822 -1.864 1.00 94.38 552 ALA A CA 1
ATOM 4322 C C . ALA A 1 552 ? 4.954 10.872 -1.210 1.00 94.38 552 ALA A C 1
ATOM 4324 O O . ALA A 1 552 ? 4.484 9.862 -0.675 1.00 94.38 552 ALA A O 1
ATOM 4325 N N . VAL A 1 553 ? 4.264 12.014 -1.291 1.00 93.25 553 VAL A N 1
ATOM 4326 C CA . VAL A 1 553 ? 2.914 12.209 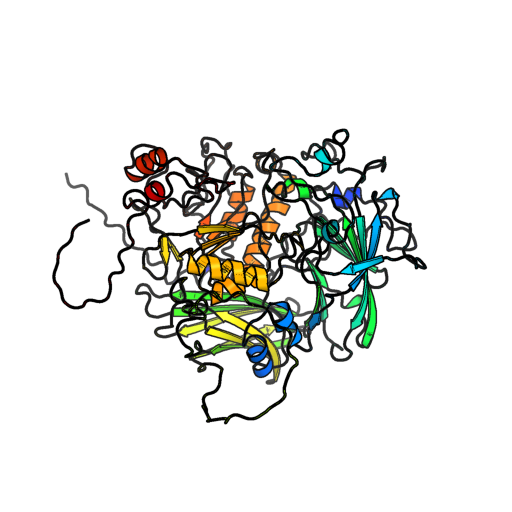-0.733 1.00 93.25 553 VAL A CA 1
ATOM 4327 C C . VAL A 1 553 ? 1.913 11.239 -1.365 1.00 93.25 553 VAL A C 1
ATOM 4329 O O . VAL A 1 553 ? 1.125 10.615 -0.653 1.00 93.25 553 VAL A O 1
ATOM 4332 N N . GLU A 1 554 ? 1.986 11.024 -2.678 1.00 91.62 554 GLU A N 1
ATOM 4333 C CA . GLU A 1 554 ? 1.126 10.071 -3.378 1.00 91.62 554 GLU A CA 1
ATOM 4334 C C . GLU A 1 554 ? 1.407 8.620 -2.955 1.00 91.62 554 GLU A C 1
ATOM 4336 O O . GLU A 1 554 ? 0.473 7.834 -2.790 1.00 91.62 554 GLU A O 1
ATOM 4341 N N . ARG A 1 555 ? 2.669 8.235 -2.703 1.00 96.12 555 ARG A N 1
ATOM 4342 C CA . ARG A 1 555 ? 2.981 6.907 -2.135 1.00 96.12 555 ARG A CA 1
ATOM 4343 C C . ARG A 1 555 ? 2.297 6.706 -0.778 1.00 96.12 555 ARG A C 1
ATOM 4345 O O . ARG A 1 555 ? 1.773 5.617 -0.534 1.00 96.12 555 ARG A O 1
ATOM 4352 N N . PHE A 1 556 ? 2.270 7.734 0.073 1.00 97.19 556 PHE A N 1
ATOM 4353 C CA . PHE A 1 556 ? 1.599 7.680 1.376 1.00 97.19 556 PHE A CA 1
ATOM 4354 C C . PHE A 1 556 ? 0.077 7.615 1.225 1.00 97.19 556 PHE A C 1
ATOM 4356 O O . PHE A 1 556 ? -0.557 6.742 1.817 1.00 97.19 556 PHE A O 1
ATOM 4363 N N . ARG A 1 557 ? -0.511 8.477 0.381 1.00 95.00 557 ARG A N 1
ATOM 4364 C CA . ARG A 1 557 ? -1.955 8.478 0.096 1.00 95.00 557 ARG A CA 1
ATOM 4365 C C . ARG A 1 557 ? -2.427 7.094 -0.346 1.00 95.00 557 ARG A C 1
ATOM 4367 O O . ARG A 1 557 ? -3.403 6.578 0.192 1.00 95.00 557 ARG A O 1
ATOM 4374 N N . ARG A 1 558 ? -1.711 6.469 -1.284 1.00 95.06 558 ARG A N 1
ATOM 4375 C CA . ARG A 1 558 ? -2.049 5.139 -1.814 1.00 95.06 558 ARG A CA 1
ATOM 4376 C C . ARG A 1 558 ? -1.972 4.045 -0.753 1.00 95.06 558 ARG A C 1
ATOM 4378 O O . ARG A 1 558 ? -2.843 3.186 -0.738 1.00 95.06 558 ARG A O 1
ATOM 4385 N N . MET A 1 559 ? -0.980 4.083 0.140 1.00 98.12 559 MET A N 1
ATOM 4386 C CA . MET A 1 559 ? -0.912 3.165 1.287 1.00 98.12 559 MET A CA 1
ATOM 4387 C C . MET A 1 559 ? -2.151 3.313 2.179 1.00 98.12 559 MET A C 1
ATOM 4389 O O . MET A 1 559 ? -2.857 2.338 2.419 1.00 98.12 559 MET A O 1
ATOM 4393 N N . VAL A 1 560 ? -2.468 4.542 2.604 1.00 97.31 560 VAL A N 1
ATOM 4394 C CA . VAL A 1 560 ? -3.618 4.799 3.486 1.00 97.31 560 VAL A CA 1
ATOM 4395 C C . VAL A 1 560 ? -4.929 4.359 2.831 1.00 97.31 560 VAL A C 1
ATOM 4397 O O . VAL A 1 560 ? -5.711 3.648 3.456 1.00 97.31 560 VAL A O 1
ATOM 4400 N N . LEU A 1 561 ? -5.169 4.732 1.568 1.00 95.25 561 LEU A N 1
ATOM 4401 C CA . LEU A 1 561 ? -6.382 4.342 0.840 1.00 95.25 561 LEU A CA 1
ATOM 4402 C C . LEU A 1 561 ? -6.522 2.821 0.718 1.00 95.25 561 LEU A C 1
ATOM 4404 O O . LEU A 1 561 ? -7.616 2.298 0.912 1.00 95.25 561 LEU A O 1
ATOM 4408 N N . ARG A 1 562 ? -5.422 2.117 0.435 1.00 96.62 562 ARG A N 1
ATOM 4409 C CA . ARG A 1 562 ? -5.409 0.660 0.278 1.00 96.62 562 ARG A CA 1
ATOM 4410 C C . ARG A 1 562 ? -5.717 -0.068 1.589 1.00 96.62 562 ARG A C 1
ATOM 4412 O O . ARG A 1 562 ? -6.480 -1.036 1.578 1.00 96.62 562 ARG A O 1
ATOM 4419 N N . ASP A 1 563 ? -5.146 0.409 2.699 1.00 98.38 563 ASP A N 1
ATOM 4420 C CA . ASP A 1 563 ? -5.028 -0.376 3.933 1.00 98.38 563 ASP A CA 1
ATOM 4421 C C . ASP A 1 563 ? -5.913 0.116 5.100 1.00 98.38 563 ASP A C 1
ATOM 4423 O O . ASP A 1 563 ? -6.000 -0.554 6.134 1.00 98.38 563 ASP A O 1
ATOM 4427 N N . ARG A 1 564 ? -6.627 1.249 4.961 1.00 96.50 564 ARG A N 1
ATOM 4428 C CA . ARG A 1 564 ? -7.422 1.883 6.044 1.00 96.50 564 ARG A CA 1
ATOM 4429 C C . ARG A 1 564 ? -8.490 1.001 6.697 1.00 96.50 564 ARG A C 1
ATOM 4431 O O . ARG A 1 564 ? -8.811 1.217 7.869 1.00 96.50 564 ARG A O 1
ATOM 4438 N N . ASN A 1 565 ? -9.014 -0.003 5.990 1.00 97.94 565 ASN A N 1
ATOM 4439 C CA . ASN A 1 565 ? -10.050 -0.895 6.524 1.00 97.94 565 ASN A CA 1
ATOM 4440 C C . ASN A 1 565 ? -9.488 -1.997 7.439 1.00 97.94 565 ASN A C 1
ATOM 4442 O O . ASN A 1 565 ? -10.249 -2.617 8.184 1.00 97.94 565 ASN A O 1
ATOM 4446 N N . HIS A 1 566 ? -8.172 -2.231 7.441 1.00 98.44 566 HIS A N 1
ATOM 4447 C CA . HIS A 1 566 ? -7.570 -3.252 8.292 1.00 98.44 566 HIS A CA 1
ATOM 4448 C C . HIS A 1 566 ? -7.612 -2.842 9.768 1.00 98.44 566 HIS A C 1
ATOM 4450 O O . HIS A 1 566 ? -7.154 -1.761 10.164 1.00 98.44 566 HIS A O 1
ATOM 4456 N N . ALA A 1 567 ? -8.143 -3.734 10.609 1.00 98.06 567 ALA A N 1
ATOM 4457 C CA . ALA A 1 567 ? -8.217 -3.521 12.051 1.00 98.06 567 ALA A CA 1
ATOM 4458 C C . ALA A 1 567 ? -6.826 -3.575 12.692 1.00 98.06 567 ALA A C 1
ATOM 4460 O O . ALA A 1 567 ? -6.580 -2.886 13.681 1.00 98.06 567 ALA A O 1
ATOM 4461 N N . SER A 1 568 ? -5.922 -4.365 12.109 1.00 98.69 568 SER A N 1
ATOM 4462 C CA . SER A 1 568 ? -4.552 -4.568 12.553 1.00 98.69 568 SER A CA 1
ATOM 4463 C C . SER A 1 568 ? -3.693 -3.329 12.444 1.00 98.69 568 SER A C 1
ATOM 4465 O O . SER A 1 568 ? -2.829 -3.131 13.297 1.00 98.69 568 SER A O 1
ATOM 4467 N N . VAL A 1 569 ? -3.904 -2.502 11.419 1.00 98.75 569 VAL A N 1
ATOM 4468 C CA . VAL A 1 569 ? -3.151 -1.258 11.275 1.00 98.75 569 VAL A CA 1
ATOM 4469 C C . VAL A 1 569 ? -3.506 -0.374 12.460 1.00 98.75 569 VAL A C 1
ATOM 4471 O O . VAL A 1 569 ? -4.676 -0.082 12.657 1.00 98.75 569 VAL A O 1
ATOM 4474 N N . PHE A 1 570 ? -2.528 0.013 13.275 1.00 98.25 570 PHE A N 1
ATOM 4475 C CA . PHE A 1 570 ? -2.743 0.906 14.425 1.00 98.25 570 PHE A CA 1
ATOM 4476 C C . PHE A 1 570 ? -2.049 2.257 14.243 1.00 98.25 570 PHE A C 1
ATOM 4478 O O . PHE A 1 570 ? -2.361 3.211 14.955 1.00 98.25 570 PHE A O 1
ATOM 4485 N N . SER A 1 571 ? -1.093 2.323 13.314 1.00 98.44 571 SER A N 1
ATOM 4486 C CA . SER A 1 571 ? -0.237 3.480 13.104 1.00 98.44 571 SER A CA 1
ATOM 4487 C C . SER A 1 571 ? 0.165 3.619 11.637 1.00 98.44 571 SER A C 1
ATOM 4489 O O . SER A 1 571 ? 0.511 2.611 11.015 1.00 98.44 571 SER A O 1
ATOM 4491 N N . TRP A 1 572 ? 0.161 4.854 11.129 1.00 98.56 572 TRP A N 1
ATOM 4492 C CA . TRP A 1 572 ? 0.725 5.238 9.834 1.00 98.56 572 TRP A CA 1
ATOM 4493 C C . TRP A 1 572 ? 2.107 5.863 10.028 1.00 98.56 572 TRP A C 1
ATOM 4495 O O . TRP A 1 572 ? 2.266 6.820 10.789 1.00 98.56 572 TRP A O 1
ATOM 4505 N N . SER A 1 573 ? 3.107 5.349 9.319 1.00 97.94 573 SER A N 1
ATOM 4506 C CA . SER A 1 573 ? 4.469 5.879 9.305 1.00 97.94 573 SER A CA 1
ATOM 4507 C C . SER A 1 573 ? 4.745 6.621 8.000 1.00 97.94 573 SER A C 1
ATOM 4509 O O . SER A 1 573 ? 4.526 6.087 6.912 1.00 97.94 573 SER A O 1
ATOM 4511 N N . THR A 1 574 ? 5.216 7.861 8.125 1.00 96.06 574 THR A N 1
ATOM 4512 C CA . THR A 1 574 ? 5.463 8.786 6.999 1.00 96.06 574 THR A CA 1
ATOM 4513 C C . THR A 1 574 ? 6.844 8.634 6.356 1.00 96.06 574 THR A C 1
ATOM 4515 O O . THR A 1 574 ? 7.123 9.294 5.363 1.00 96.06 574 THR A O 1
ATOM 4518 N N . GLY A 1 575 ? 7.687 7.727 6.854 1.00 92.75 575 GLY A N 1
ATOM 4519 C CA . GLY A 1 575 ? 8.947 7.378 6.204 1.00 92.75 575 GLY A CA 1
ATOM 4520 C C . GLY A 1 575 ? 9.963 6.748 7.150 1.00 92.75 575 GLY A C 1
ATOM 4521 O O . GLY A 1 575 ? 9.754 6.655 8.366 1.00 92.75 575 GLY A O 1
ATOM 4522 N N . ASN A 1 576 ? 11.085 6.330 6.569 1.00 94.06 576 ASN A N 1
ATOM 4523 C CA . ASN A 1 576 ? 12.264 5.861 7.287 1.00 94.06 576 ASN A CA 1
ATOM 4524 C C . ASN A 1 576 ? 13.504 6.600 6.779 1.00 94.06 576 ASN A C 1
ATOM 4526 O O . ASN A 1 576 ? 13.719 6.659 5.577 1.00 94.06 576 ASN A O 1
ATOM 4530 N N . GLU A 1 577 ? 14.317 7.154 7.681 1.00 91.44 577 GLU A N 1
ATOM 4531 C CA . GLU A 1 577 ? 15.639 7.729 7.364 1.00 91.44 577 GLU A CA 1
ATOM 4532 C C . GLU A 1 577 ? 15.634 8.701 6.157 1.00 91.44 577 GLU A C 1
ATOM 4534 O O . GLU A 1 577 ? 16.613 8.800 5.422 1.00 91.44 577 GLU A O 1
ATOM 4539 N N . ALA A 1 578 ? 14.528 9.435 5.973 1.00 89.31 578 ALA A N 1
ATOM 4540 C CA . ALA A 1 578 ? 14.277 10.368 4.865 1.00 89.31 578 ALA A CA 1
ATOM 4541 C C . ALA A 1 578 ? 14.176 11.837 5.327 1.00 89.31 578 ALA A C 1
ATOM 4543 O O . ALA A 1 578 ? 13.466 12.647 4.734 1.00 89.31 578 ALA A O 1
ATOM 4544 N N . GLY A 1 579 ? 14.818 12.165 6.451 1.00 87.81 579 GLY A N 1
ATOM 4545 C CA . GLY A 1 579 ? 14.766 13.499 7.041 1.00 87.81 579 GLY A CA 1
ATOM 4546 C C . GLY A 1 579 ? 13.381 13.816 7.601 1.00 87.81 579 GLY A C 1
ATOM 4547 O O . GLY A 1 579 ? 12.639 12.936 8.033 1.00 87.81 579 GLY A O 1
ATOM 4548 N N . THR A 1 580 ? 13.027 15.091 7.692 1.00 85.94 580 THR A N 1
ATOM 4549 C CA . THR A 1 580 ? 11.656 15.545 7.984 1.00 85.94 580 THR A CA 1
ATOM 4550 C C . THR A 1 580 ? 11.472 16.886 7.289 1.00 85.94 580 THR A C 1
ATOM 4552 O O . THR A 1 580 ? 12.180 17.836 7.612 1.00 85.94 580 THR A O 1
ATOM 4555 N N . GLY A 1 581 ? 10.525 16.957 6.361 1.00 83.56 581 GLY A N 1
ATOM 4556 C CA . GLY A 1 581 ? 10.249 18.133 5.536 1.00 83.56 581 GLY A CA 1
ATOM 4557 C C . GLY A 1 581 ? 8.752 18.387 5.351 1.00 83.56 581 GLY A C 1
ATOM 4558 O O . GLY A 1 581 ? 7.913 17.780 6.029 1.00 83.56 581 GLY A O 1
ATOM 4559 N N . ALA A 1 582 ? 8.419 19.312 4.449 1.00 83.56 582 ALA A N 1
ATOM 4560 C CA . ALA A 1 582 ? 7.045 19.734 4.169 1.00 83.56 582 ALA A CA 1
ATOM 4561 C C . ALA A 1 582 ? 6.180 18.574 3.648 1.00 83.56 582 ALA A C 1
ATOM 4563 O O . ALA A 1 582 ? 5.034 18.409 4.053 1.00 83.56 582 ALA A O 1
ATOM 4564 N N . GLU A 1 583 ? 6.752 17.701 2.829 1.00 87.75 583 GLU A N 1
ATOM 4565 C CA . GLU A 1 583 ? 6.129 16.487 2.318 1.00 87.75 583 GLU A CA 1
ATOM 4566 C C . GLU A 1 583 ? 5.666 15.539 3.432 1.00 87.75 583 GLU A C 1
ATOM 4568 O O . GLU A 1 583 ? 4.573 14.984 3.350 1.00 87.75 583 GLU A O 1
ATOM 4573 N N . HIS A 1 584 ? 6.423 15.416 4.525 1.00 91.31 584 HIS A N 1
ATOM 4574 C CA . HIS A 1 584 ? 6.020 14.597 5.670 1.00 91.31 584 HIS A CA 1
ATOM 4575 C C . HIS A 1 584 ? 4.866 15.243 6.456 1.00 91.31 584 HIS A C 1
ATOM 4577 O O . HIS A 1 584 ? 3.986 14.541 6.960 1.00 91.31 584 HIS A O 1
ATOM 4583 N N . LEU A 1 585 ? 4.834 16.581 6.538 1.00 88.81 585 LEU A N 1
ATOM 4584 C CA . LEU A 1 585 ? 3.690 17.310 7.097 1.00 88.81 585 LEU A CA 1
ATOM 4585 C C . LEU A 1 585 ? 2.443 17.126 6.229 1.00 88.81 585 LEU A C 1
ATOM 4587 O O . LEU A 1 585 ? 1.365 16.885 6.770 1.00 88.81 585 LEU A O 1
ATOM 4591 N N . ASN A 1 586 ? 2.598 17.171 4.902 1.00 87.44 586 ASN A N 1
ATOM 4592 C CA . ASN A 1 586 ? 1.516 16.912 3.956 1.00 87.44 586 ASN A CA 1
ATOM 4593 C C . ASN A 1 586 ? 0.949 15.505 4.168 1.00 87.44 586 ASN A C 1
ATOM 4595 O O . ASN A 1 586 ? -0.257 15.359 4.336 1.00 87.44 586 ASN A O 1
ATOM 4599 N N . MET A 1 587 ? 1.804 14.479 4.248 1.00 93.31 587 MET A N 1
ATOM 4600 C CA . MET A 1 587 ? 1.375 13.105 4.544 1.00 93.31 587 MET A CA 1
ATOM 4601 C C . MET A 1 587 ? 0.596 13.013 5.862 1.00 93.31 587 MET A C 1
ATOM 4603 O O . MET A 1 587 ? -0.461 12.386 5.917 1.00 93.31 587 MET A O 1
ATOM 4607 N N . ALA A 1 588 ? 1.071 13.670 6.923 1.00 92.50 588 ALA A N 1
ATOM 4608 C CA . ALA A 1 588 ? 0.358 13.700 8.195 1.00 92.50 588 ALA A CA 1
ATOM 4609 C C . ALA A 1 588 ? -1.024 14.366 8.072 1.00 92.50 588 ALA A C 1
ATOM 4611 O O . ALA A 1 588 ? -2.017 13.811 8.542 1.00 92.50 588 ALA A O 1
ATOM 4612 N N . ALA A 1 589 ? -1.107 15.505 7.385 1.00 88.38 589 ALA A N 1
ATOM 4613 C CA . ALA A 1 589 ? -2.359 16.216 7.144 1.00 88.38 589 ALA A CA 1
ATOM 4614 C C . ALA A 1 589 ? -3.359 15.424 6.280 1.00 88.38 589 ALA A C 1
ATOM 4616 O O . ALA A 1 589 ? -4.568 15.575 6.460 1.00 88.38 589 ALA A O 1
ATOM 4617 N N . LEU A 1 590 ? -2.882 14.546 5.385 1.00 89.00 590 LEU A N 1
ATOM 4618 C CA . LEU A 1 590 ? -3.747 13.629 4.636 1.00 89.00 590 LEU A CA 1
ATOM 4619 C C . LEU A 1 590 ? -4.476 12.652 5.567 1.00 89.00 590 LEU A C 1
ATOM 4621 O O . LEU A 1 590 ? -5.668 12.398 5.401 1.00 89.00 590 LEU A O 1
ATOM 4625 N N . ALA A 1 591 ? -3.767 12.078 6.540 1.00 89.88 591 ALA A N 1
ATOM 4626 C CA . ALA A 1 591 ? -4.331 11.060 7.424 1.00 89.88 591 ALA A CA 1
ATOM 4627 C C . ALA A 1 591 ? -5.178 11.653 8.562 1.00 89.88 591 ALA A C 1
ATOM 4629 O O . ALA A 1 591 ? -6.199 11.068 8.925 1.00 89.88 591 ALA A O 1
ATOM 4630 N N . MET A 1 592 ? -4.771 12.800 9.112 1.00 88.25 592 MET A N 1
ATOM 4631 C CA . MET A 1 592 ? -5.393 13.440 10.277 1.00 88.25 592 MET A CA 1
ATOM 4632 C C . MET A 1 592 ? -6.624 14.286 9.919 1.00 88.25 592 MET A C 1
ATOM 4634 O O . MET A 1 592 ? -6.721 14.840 8.830 1.00 88.25 592 MET A O 1
ATOM 4638 N N . ASP A 1 593 ? -7.542 14.462 10.874 1.00 84.62 593 ASP A N 1
ATOM 4639 C CA . ASP A 1 593 ? -8.733 15.321 10.755 1.00 84.62 593 ASP A CA 1
ATOM 4640 C C . ASP A 1 593 ? -8.592 16.676 11.482 1.00 84.62 593 ASP A C 1
ATOM 4642 O O . ASP A 1 593 ? -9.557 17.434 11.613 1.00 84.62 593 ASP A O 1
ATOM 4646 N N . SER A 1 594 ? -7.389 16.977 11.976 1.00 83.44 594 SER A N 1
ATOM 4647 C CA . SER A 1 594 ? -7.085 18.137 12.809 1.00 83.44 594 SER A CA 1
ATOM 4648 C C . SER A 1 594 ? -5.668 18.636 12.549 1.00 83.44 594 SER A C 1
ATOM 4650 O O . SER A 1 594 ? -4.726 17.852 12.457 1.00 83.44 594 SER A O 1
ATOM 4652 N N . ASP A 1 595 ? -5.507 19.956 12.500 1.00 79.00 595 ASP A N 1
ATOM 4653 C CA . ASP A 1 595 ? -4.219 20.641 12.358 1.00 79.00 595 ASP A CA 1
ATOM 4654 C C . ASP A 1 595 ? -3.507 20.869 13.703 1.00 79.00 595 ASP A C 1
ATOM 4656 O O . ASP A 1 595 ? -2.403 21.405 13.742 1.00 79.00 595 ASP A O 1
ATOM 4660 N N . ALA A 1 596 ? -4.104 20.441 14.822 1.00 81.06 596 ALA A N 1
ATOM 4661 C CA . ALA A 1 596 ? -3.651 20.781 16.174 1.00 81.06 596 ALA A CA 1
ATOM 4662 C C . ALA A 1 596 ? -2.201 20.374 16.497 1.00 81.06 596 ALA A C 1
ATOM 4664 O O . ALA A 1 596 ? -1.613 20.918 17.436 1.00 81.06 596 ALA A O 1
ATOM 4665 N N . TYR A 1 597 ? -1.655 19.402 15.764 1.00 78.94 597 TYR A N 1
ATOM 4666 C CA . TYR A 1 597 ? -0.295 18.884 15.930 1.00 78.94 597 TYR A CA 1
ATOM 4667 C C . TYR A 1 597 ? 0.602 19.127 14.712 1.00 78.94 597 TYR A C 1
ATOM 4669 O O . TYR A 1 597 ? 1.747 18.675 14.702 1.00 78.94 597 TYR A O 1
ATOM 4677 N N . LEU A 1 598 ? 0.105 19.848 13.705 1.00 80.81 598 LEU A N 1
ATOM 4678 C CA . LEU A 1 598 ? 0.926 20.357 12.617 1.00 80.81 598 LEU A CA 1
ATOM 4679 C C . LEU A 1 598 ? 1.589 21.663 13.085 1.00 80.81 598 LEU A C 1
ATOM 4681 O O . LEU A 1 598 ? 0.924 22.490 13.716 1.00 80.81 598 LEU A O 1
ATOM 4685 N N . PRO A 1 599 ? 2.895 21.861 12.831 1.00 69.12 599 PRO A N 1
ATOM 4686 C CA . PRO A 1 599 ? 3.605 23.041 13.303 1.00 69.12 599 PRO A CA 1
ATOM 4687 C C . PRO A 1 599 ? 3.009 24.310 12.659 1.00 69.12 599 PRO A C 1
ATOM 4689 O O . PRO A 1 599 ? 3.030 24.434 11.432 1.00 69.12 599 PRO A O 1
ATOM 4692 N N . PRO A 1 600 ? 2.498 25.273 13.454 1.00 52.47 600 PRO A N 1
ATOM 4693 C CA . PRO A 1 600 ? 1.818 26.460 12.929 1.00 52.47 600 PRO A CA 1
ATOM 4694 C C . PRO A 1 600 ? 2.770 27.527 12.356 1.00 52.47 600 PRO A C 1
ATOM 4696 O O . PRO A 1 600 ? 2.297 28.469 11.731 1.00 52.47 600 PRO A O 1
ATOM 4699 N N . ASP A 1 601 ? 4.082 27.423 12.607 1.00 55.09 601 ASP A N 1
ATOM 4700 C CA . ASP A 1 601 ? 5.153 28.278 12.068 1.00 55.09 601 ASP A CA 1
ATOM 4701 C C . ASP A 1 601 ? 6.523 27.615 12.333 1.00 55.09 601 ASP A C 1
ATOM 4703 O O . ASP A 1 601 ? 6.712 26.999 13.385 1.00 55.09 601 ASP A O 1
ATOM 4707 N N . THR A 1 602 ? 7.481 27.776 11.407 1.00 49.22 602 THR A N 1
ATOM 4708 C CA . THR A 1 602 ? 8.830 27.164 11.387 1.00 49.22 602 THR A CA 1
ATOM 4709 C C . THR A 1 602 ? 9.492 27.084 12.771 1.00 49.22 602 THR A C 1
ATOM 4711 O O . THR A 1 602 ? 10.048 28.071 13.272 1.00 49.22 602 THR A O 1
ATOM 4714 N N . ALA A 1 603 ? 9.486 25.908 13.390 1.00 42.16 603 ALA A N 1
ATOM 4715 C CA . ALA A 1 603 ? 10.360 25.628 14.516 1.00 42.16 603 ALA A CA 1
ATOM 4716 C C . ALA A 1 603 ? 11.601 24.912 13.982 1.00 42.16 603 ALA A C 1
ATOM 4718 O O . ALA A 1 603 ? 11.500 23.932 13.256 1.00 42.16 603 ALA A O 1
ATOM 4719 N N . ASP A 1 604 ? 12.772 25.430 14.340 1.00 43.28 604 ASP A N 1
ATOM 4720 C CA . ASP A 1 604 ? 14.069 24.778 14.160 1.00 43.28 604 ASP A CA 1
ATOM 4721 C C . ASP A 1 604 ? 14.010 23.405 14.864 1.00 43.28 604 ASP A C 1
ATOM 4723 O O . ASP A 1 604 ? 14.140 23.316 16.093 1.00 43.28 604 ASP A O 1
ATOM 4727 N N . VAL A 1 605 ? 13.696 22.339 14.119 1.00 45.66 605 VAL A N 1
ATOM 4728 C CA . VAL A 1 605 ? 13.597 20.977 14.656 1.00 45.66 605 VAL A CA 1
ATOM 4729 C C . VAL A 1 605 ? 15.020 20.506 14.899 1.00 45.66 605 VAL A C 1
ATOM 4731 O O . VAL A 1 605 ? 15.642 19.935 14.027 1.00 45.66 605 VAL A O 1
ATOM 4734 N N . SER A 1 606 ? 15.591 20.759 16.078 1.00 39.69 606 SER A N 1
ATOM 4735 C CA . SER A 1 606 ? 17.020 20.512 16.327 1.00 39.69 606 SER A CA 1
ATOM 4736 C C . SER A 1 606 ? 17.515 19.155 15.776 1.00 39.69 606 SER A C 1
ATOM 4738 O O . SER A 1 606 ? 17.158 18.104 16.319 1.00 39.69 606 SER A O 1
ATOM 4740 N N . GLY A 1 607 ? 18.362 19.189 14.742 1.00 43.41 607 GLY A N 1
ATOM 4741 C CA . GLY A 1 607 ? 18.918 17.999 14.078 1.00 43.41 607 GLY A CA 1
ATOM 4742 C C . GLY A 1 607 ? 18.315 17.659 12.711 1.00 43.41 607 GLY A C 1
ATOM 4743 O O . GLY A 1 607 ? 18.864 16.793 12.047 1.00 43.41 607 GLY A O 1
ATOM 4744 N N . VAL A 1 608 ? 17.260 18.358 12.303 1.00 44.31 608 VAL A N 1
ATOM 4745 C CA . VAL A 1 608 ? 16.641 18.363 10.973 1.00 44.31 608 VAL A CA 1
ATOM 4746 C C . VAL A 1 608 ? 16.453 19.849 10.624 1.00 44.31 608 VAL A C 1
ATOM 4748 O O . VAL A 1 608 ? 16.285 20.658 11.532 1.00 44.31 608 VAL A O 1
ATOM 4751 N N . GLY A 1 609 ? 16.598 20.290 9.379 1.00 46.00 609 GLY A N 1
ATOM 4752 C CA . GLY A 1 609 ? 16.488 21.722 9.046 1.00 46.00 609 GLY A CA 1
ATOM 4753 C C . GLY A 1 609 ? 15.166 22.383 9.501 1.00 46.00 609 GLY A C 1
ATOM 4754 O O . GLY A 1 609 ? 14.257 21.713 9.997 1.00 46.00 609 GLY A O 1
ATOM 4755 N N . PRO A 1 610 ? 15.018 23.715 9.360 1.00 47.16 610 PRO A N 1
ATOM 4756 C CA . PRO A 1 610 ? 13.720 24.355 9.560 1.00 47.16 610 PRO A CA 1
ATOM 4757 C C . PRO A 1 610 ? 12.688 23.715 8.621 1.00 47.16 610 PRO A C 1
ATOM 4759 O O . PRO A 1 610 ? 12.833 23.799 7.408 1.00 47.16 610 PRO A O 1
ATOM 4762 N N . VAL A 1 611 ? 11.655 23.085 9.183 1.00 53.06 611 VAL A N 1
ATOM 4763 C CA . VAL A 1 611 ? 10.519 22.580 8.403 1.00 53.06 611 VAL A CA 1
ATOM 4764 C C . VAL A 1 611 ? 9.598 23.764 8.116 1.00 53.06 611 VAL A C 1
ATOM 4766 O O . VAL A 1 611 ? 9.211 24.475 9.050 1.00 53.06 611 VAL A O 1
ATOM 4769 N N . GLU A 1 612 ? 9.296 24.019 6.840 1.00 51.75 612 GLU A N 1
ATOM 4770 C CA . GLU A 1 612 ? 8.351 25.068 6.443 1.00 51.75 612 GLU A CA 1
ATOM 4771 C C . GLU A 1 612 ? 6.955 24.793 7.034 1.00 51.75 612 GLU A C 1
ATOM 4773 O O . GLU A 1 612 ? 6.560 23.647 7.243 1.00 51.75 612 GLU A O 1
ATOM 4778 N N . SER A 1 613 ? 6.226 25.851 7.391 1.00 54.12 613 SER A N 1
ATOM 4779 C CA . SER A 1 613 ? 4.867 25.755 7.940 1.00 54.12 613 SER A CA 1
ATOM 4780 C C . SER A 1 613 ? 3.928 25.033 6.972 1.00 54.12 613 SER A C 1
ATOM 4782 O O . SER A 1 613 ? 3.956 25.332 5.781 1.00 54.12 613 SER A O 1
ATOM 4784 N N . TYR A 1 614 ? 3.044 24.171 7.479 1.00 62.19 614 TYR A N 1
ATOM 4785 C CA . TYR A 1 614 ? 1.979 23.582 6.666 1.00 62.19 614 TYR A CA 1
ATOM 4786 C C . TYR A 1 614 ? 0.794 24.551 6.538 1.00 62.19 614 TYR A C 1
ATOM 4788 O O . TYR A 1 614 ? 0.221 24.962 7.547 1.00 62.19 614 TYR A O 1
ATOM 4796 N N . ASP A 1 615 ? 0.417 24.908 5.309 1.00 59.22 615 ASP A N 1
ATOM 4797 C CA . ASP A 1 615 ? -0.718 25.790 4.996 1.00 59.22 615 ASP A CA 1
ATOM 4798 C C . ASP A 1 615 ? -1.803 25.121 4.122 1.00 59.22 615 ASP A C 1
ATOM 4800 O O . ASP A 1 615 ? -2.764 25.776 3.702 1.00 59.22 615 ASP A O 1
ATOM 4804 N N . GLY A 1 616 ? -1.671 23.811 3.883 1.00 63.62 616 GLY A N 1
ATOM 4805 C CA . GLY A 1 616 ? -2.620 22.994 3.128 1.00 63.62 616 GLY A CA 1
ATOM 4806 C C . GLY A 1 616 ? -3.857 22.541 3.929 1.00 63.62 616 GLY A C 1
ATOM 4807 O O . GLY A 1 616 ? -3.997 22.840 5.118 1.00 63.62 616 GLY A O 1
ATOM 4808 N N . PRO A 1 617 ? -4.803 21.835 3.282 1.00 71.31 617 PRO A N 1
ATOM 4809 C CA . PRO A 1 617 ? -5.991 21.293 3.939 1.00 71.31 617 PRO A CA 1
ATOM 4810 C C . PRO A 1 617 ? -5.719 19.960 4.658 1.00 71.31 617 PRO A C 1
ATOM 4812 O O . PRO A 1 617 ? -5.153 19.042 4.077 1.00 71.31 617 PRO A O 1
ATOM 4815 N N . VAL A 1 618 ? -6.240 19.798 5.877 1.00 76.88 618 VAL A N 1
ATOM 4816 C CA . VAL A 1 618 ? -6.357 18.466 6.502 1.00 76.88 618 VAL A CA 1
ATOM 4817 C C . VAL A 1 618 ? -7.488 17.670 5.838 1.00 76.88 618 VAL A C 1
ATOM 4819 O O . VAL A 1 618 ? -8.601 18.184 5.700 1.00 76.88 618 VAL A O 1
ATOM 4822 N N . GLU A 1 619 ? -7.208 16.440 5.398 1.00 78.62 619 GLU A N 1
ATOM 4823 C CA . GLU A 1 619 ? -8.153 15.632 4.602 1.00 78.62 619 GLU A CA 1
ATOM 4824 C C . GLU A 1 619 ? -8.888 14.564 5.429 1.00 78.62 619 GLU A C 1
ATOM 4826 O O . GLU A 1 619 ? -10.034 14.232 5.121 1.00 78.62 619 GLU A O 1
ATOM 4831 N N . GLY A 1 620 ? -8.270 14.040 6.494 1.00 83.88 620 GLY A N 1
ATOM 4832 C CA . GLY A 1 620 ? -8.879 13.032 7.365 1.00 83.88 620 GLY A CA 1
ATOM 4833 C C . GLY A 1 620 ? -9.192 11.714 6.657 1.00 83.88 620 GLY A C 1
ATOM 4834 O O . GLY A 1 620 ? -10.277 11.164 6.852 1.00 83.88 620 GLY A O 1
ATOM 4835 N N . LEU A 1 621 ? -8.266 11.199 5.837 1.00 87.44 621 LEU A N 1
ATOM 4836 C CA . LEU A 1 621 ? -8.452 9.940 5.102 1.00 87.44 621 LEU A CA 1
ATOM 4837 C C . LEU A 1 621 ? -8.598 8.714 6.018 1.00 87.44 621 LEU A C 1
ATOM 4839 O O . LEU A 1 621 ? -9.296 7.773 5.647 1.00 87.44 621 LEU A O 1
ATOM 4843 N N . ALA A 1 622 ? -7.927 8.709 7.176 1.00 89.00 622 ALA A N 1
ATOM 4844 C CA . ALA A 1 622 ? -7.992 7.634 8.171 1.00 89.00 622 ALA A CA 1
ATOM 4845 C C . ALA A 1 622 ? -7.542 8.136 9.566 1.00 89.00 622 ALA A C 1
ATOM 4847 O O . ALA A 1 622 ? -6.492 7.707 10.061 1.00 89.00 622 ALA A O 1
ATOM 4848 N N . PRO A 1 623 ? -8.304 9.052 10.201 1.00 90.31 623 PRO A N 1
ATOM 4849 C CA . PRO A 1 623 ? -7.886 9.760 11.416 1.00 90.31 623 PRO A CA 1
ATOM 4850 C C . PRO A 1 623 ? -7.957 8.900 12.683 1.00 90.31 623 PRO A C 1
ATOM 4852 O O . PRO A 1 623 ? -7.492 9.311 13.740 1.00 90.31 623 PRO A O 1
ATOM 4855 N N . ASP A 1 624 ? -8.522 7.695 12.602 1.00 92.25 624 ASP A N 1
ATOM 4856 C CA . ASP A 1 624 ? -8.628 6.741 13.709 1.00 92.25 624 ASP A CA 1
ATOM 4857 C C . ASP A 1 624 ? -7.381 5.839 13.836 1.00 92.25 624 ASP A C 1
ATOM 4859 O O . ASP A 1 624 ? -7.461 4.710 14.330 1.00 92.25 624 ASP A O 1
ATOM 4863 N N . ARG A 1 625 ? -6.221 6.310 13.358 1.00 96.00 625 ARG A N 1
ATOM 4864 C CA . ARG A 1 625 ? -4.897 5.683 13.511 1.00 96.00 625 ARG A CA 1
ATOM 4865 C C . ARG A 1 625 ? -3.904 6.683 14.083 1.00 96.00 625 ARG A C 1
ATOM 4867 O O . ARG A 1 625 ? -4.021 7.882 13.865 1.00 96.00 625 ARG A O 1
ATOM 4874 N N . LEU A 1 626 ? -2.898 6.166 14.780 1.00 96.69 626 LEU A N 1
ATOM 4875 C CA . LEU A 1 626 ? -1.815 6.985 15.313 1.00 96.69 626 LEU A CA 1
ATOM 4876 C C . LEU A 1 626 ? -0.832 7.370 14.203 1.00 96.69 626 LEU A C 1
ATOM 4878 O O . LEU A 1 626 ? -0.596 6.598 13.278 1.00 96.69 626 LEU A O 1
ATOM 4882 N N . MET A 1 627 ? -0.202 8.531 14.323 1.00 96.56 627 MET A N 1
ATOM 4883 C CA . MET A 1 627 ? 0.838 8.967 13.394 1.00 96.56 627 MET A CA 1
ATOM 4884 C C . MET A 1 627 ? 2.238 8.696 13.942 1.00 96.56 627 MET A C 1
ATOM 4886 O O . MET A 1 627 ? 2.505 8.859 15.138 1.00 96.56 627 MET A O 1
ATOM 4890 N N . TYR A 1 628 ? 3.139 8.299 13.045 1.00 96.19 628 TYR A N 1
ATOM 4891 C CA . TYR A 1 628 ? 4.530 7.981 13.335 1.00 96.19 628 TYR A CA 1
ATOM 4892 C C . TYR A 1 628 ? 5.483 8.539 12.267 1.00 96.19 628 TYR A C 1
ATOM 4894 O O . TYR A 1 628 ? 5.137 8.680 11.092 1.00 96.19 628 TYR A O 1
ATOM 4902 N N . HIS A 1 629 ? 6.720 8.812 12.679 1.00 94.06 629 HIS A N 1
ATOM 4903 C CA . HIS A 1 629 ? 7.837 9.064 11.771 1.00 94.06 629 HIS A CA 1
ATOM 4904 C C . HIS A 1 629 ? 9.165 8.628 12.383 1.00 94.06 629 HIS A C 1
ATOM 4906 O O . HIS A 1 629 ? 9.376 8.793 13.591 1.00 94.06 629 HIS A O 1
ATOM 4912 N N . GLN A 1 630 ? 10.084 8.128 11.556 1.00 91.69 630 GLN A N 1
ATOM 4913 C CA . GLN A 1 630 ? 11.457 7.847 11.967 1.00 91.69 630 GLN A CA 1
ATOM 4914 C C . GLN A 1 630 ? 12.478 8.464 11.003 1.00 91.69 630 GLN A C 1
ATOM 4916 O O . GLN A 1 630 ? 12.859 7.830 10.023 1.00 91.69 630 GLN A O 1
ATOM 4921 N N . PRO A 1 631 ? 13.017 9.651 11.322 1.00 88.38 631 PRO A N 1
ATOM 4922 C CA . PRO A 1 631 ? 14.244 10.133 10.694 1.00 88.38 631 PRO A CA 1
ATOM 4923 C C . PRO A 1 631 ? 15.472 9.376 11.242 1.00 88.38 631 PRO A C 1
ATOM 4925 O O . PRO A 1 631 ? 15.407 8.733 12.300 1.00 88.38 631 PRO A O 1
ATOM 4928 N N . ASN A 1 632 ? 16.624 9.487 10.579 1.00 83.00 632 ASN A N 1
ATOM 4929 C CA . ASN A 1 632 ? 17.885 8.879 11.026 1.00 83.00 632 ASN A CA 1
ATOM 4930 C C . ASN A 1 632 ? 18.345 9.493 12.361 1.00 83.00 632 ASN A C 1
ATOM 4932 O O . ASN A 1 632 ? 18.869 8.805 13.246 1.00 83.00 632 ASN A O 1
ATOM 4936 N N . GLY A 1 633 ? 18.093 10.797 12.528 1.00 80.12 633 GLY A N 1
ATOM 4937 C CA . GLY A 1 633 ? 18.275 11.566 13.755 1.00 80.12 633 GLY A CA 1
ATOM 4938 C C . GLY A 1 633 ? 17.068 12.459 14.057 1.00 80.12 633 GLY A C 1
ATOM 4939 O O . GLY A 1 633 ? 16.331 12.852 13.172 1.00 80.12 633 GLY A O 1
ATOM 4940 N N . GLY A 1 634 ? 16.836 12.796 15.329 1.00 77.56 634 GLY A N 1
ATOM 4941 C CA . GLY A 1 634 ? 15.776 13.755 15.686 1.00 77.56 634 GLY A CA 1
ATOM 4942 C C . GLY A 1 634 ? 14.377 13.169 15.919 1.00 77.56 634 GLY A C 1
ATOM 4943 O O . GLY A 1 634 ? 13.484 13.922 16.297 1.00 77.56 634 GLY A O 1
ATOM 4944 N N . GLY A 1 635 ? 14.193 11.841 15.864 1.00 81.19 635 GLY A N 1
ATOM 4945 C CA . GLY A 1 635 ? 12.914 11.151 16.162 1.00 81.19 635 GLY A CA 1
ATOM 4946 C C . GLY A 1 635 ? 12.311 11.401 17.561 1.00 81.19 635 GLY A C 1
ATOM 4947 O O . GLY A 1 635 ? 11.255 10.878 17.902 1.00 81.19 635 GLY A O 1
ATOM 4948 N N . TRP A 1 636 ? 12.968 12.216 18.388 1.00 85.56 636 TRP A N 1
ATOM 4949 C CA . TRP A 1 636 ? 12.467 12.728 19.663 1.00 85.56 636 TRP A CA 1
ATOM 4950 C C . TRP A 1 636 ? 11.613 14.001 19.534 1.00 85.56 636 TRP A C 1
ATOM 4952 O O . TRP A 1 636 ? 10.993 14.391 20.520 1.00 85.56 636 TRP A O 1
ATOM 4962 N N . ASN A 1 637 ? 11.599 14.652 18.363 1.00 80.75 637 ASN A N 1
ATOM 4963 C CA . ASN A 1 637 ? 11.072 16.009 18.177 1.00 80.75 637 ASN A CA 1
ATOM 4964 C C . ASN A 1 637 ? 10.104 16.156 16.985 1.00 80.75 637 ASN A C 1
ATOM 4966 O O . ASN A 1 637 ? 9.795 17.279 16.604 1.00 80.75 637 ASN A O 1
ATOM 4970 N N . VAL A 1 638 ? 9.611 15.065 16.391 1.00 87.25 638 VAL A N 1
ATOM 4971 C CA . VAL A 1 638 ? 8.681 15.145 15.248 1.00 87.25 638 VAL A CA 1
ATOM 4972 C C . VAL A 1 638 ? 7.294 15.542 15.742 1.00 87.25 638 VAL A C 1
ATOM 4974 O O . VAL A 1 638 ? 6.614 14.711 16.329 1.00 87.25 638 VAL A O 1
ATOM 4977 N N . GLU A 1 639 ? 6.880 16.798 15.576 1.00 85.50 639 GLU A N 1
ATOM 4978 C CA . GLU A 1 639 ? 5.695 17.353 16.251 1.00 85.50 639 GLU A CA 1
ATOM 4979 C C . GLU A 1 639 ? 4.382 16.658 15.880 1.00 85.50 639 GLU A C 1
ATOM 4981 O O . GLU A 1 639 ? 3.631 16.310 16.785 1.00 85.50 639 GLU A O 1
ATOM 4986 N N . TYR A 1 640 ? 4.128 16.363 14.606 1.00 89.75 640 TYR A N 1
ATOM 4987 C CA . TYR A 1 640 ? 2.877 15.712 14.200 1.00 89.75 640 TYR A CA 1
ATOM 4988 C C . TYR A 1 640 ? 2.750 14.275 14.729 1.00 89.75 640 TYR A C 1
ATOM 4990 O O . TYR A 1 640 ? 1.645 13.815 14.988 1.00 89.75 640 TYR A O 1
ATOM 4998 N N . SER A 1 641 ? 3.862 13.583 14.991 1.00 92.31 641 SER A N 1
ATOM 4999 C CA . SER A 1 641 ? 3.853 12.201 15.483 1.00 92.31 641 SER A CA 1
ATOM 5000 C C . SER A 1 641 ? 3.207 12.077 16.871 1.00 92.31 641 SER A C 1
ATOM 5002 O O . SER A 1 641 ? 3.560 12.807 17.809 1.00 92.31 641 SER A O 1
ATOM 5004 N N . ASP A 1 642 ? 2.307 11.104 17.031 1.00 93.00 642 ASP A N 1
ATOM 5005 C CA . ASP A 1 642 ? 1.590 10.823 18.285 1.00 93.00 642 ASP A CA 1
ATOM 5006 C C . ASP A 1 642 ? 2.453 10.121 19.333 1.00 93.00 642 ASP A C 1
ATOM 5008 O O . ASP A 1 642 ? 2.154 10.129 20.533 1.00 93.00 642 ASP A O 1
ATOM 5012 N N . MET A 1 643 ? 3.566 9.554 18.879 1.00 91.44 643 MET A N 1
ATOM 5013 C CA . MET A 1 643 ? 4.570 8.879 19.688 1.00 91.44 643 MET A CA 1
ATOM 5014 C C . MET A 1 643 ? 5.982 9.289 19.247 1.00 91.44 643 MET A C 1
ATOM 5016 O O . MET A 1 643 ? 6.214 9.674 18.106 1.00 91.44 643 MET A O 1
ATOM 5020 N N . LEU A 1 644 ? 6.947 9.234 20.160 1.00 90.19 644 LEU A N 1
ATOM 5021 C CA . LEU A 1 644 ? 8.355 9.496 19.864 1.00 90.19 644 LEU A CA 1
ATOM 5022 C C . LEU A 1 644 ? 8.973 8.252 19.221 1.00 90.19 644 LEU A C 1
ATOM 5024 O O . LEU A 1 644 ? 8.841 7.162 19.781 1.00 90.19 644 LEU A O 1
ATOM 5028 N N . GLY A 1 645 ? 9.679 8.435 18.102 1.00 90.94 645 GLY A N 1
ATOM 5029 C CA . GLY A 1 645 ? 10.200 7.373 17.236 1.00 90.94 645 GLY A CA 1
ATOM 5030 C C . GLY A 1 645 ? 11.727 7.209 17.203 1.00 90.94 645 GLY A C 1
ATOM 5031 O O . GLY A 1 645 ? 12.300 7.075 16.118 1.00 90.94 645 GLY A O 1
ATOM 5032 N N . PRO A 1 646 ? 12.456 7.251 18.336 1.00 90.62 646 PRO A N 1
ATOM 5033 C CA . PRO A 1 646 ? 13.911 7.239 18.301 1.00 90.62 646 PRO A CA 1
ATOM 5034 C C . PRO A 1 646 ? 14.468 5.904 17.807 1.00 90.62 646 PRO A C 1
ATOM 5036 O O . PRO A 1 646 ? 13.987 4.828 18.169 1.00 90.62 646 PRO A O 1
ATOM 5039 N N . ARG A 1 647 ? 15.564 5.986 17.054 1.00 90.50 647 ARG A N 1
ATOM 5040 C CA . ARG A 1 647 ? 16.316 4.829 16.578 1.00 90.50 647 ARG A CA 1
ATOM 5041 C C . ARG A 1 647 ? 17.442 4.470 17.548 1.00 90.50 647 ARG A C 1
ATOM 5043 O O . ARG A 1 647 ? 18.185 5.338 18.006 1.00 90.50 647 ARG A O 1
ATOM 5050 N N . TYR A 1 648 ? 17.555 3.190 17.894 1.00 92.38 648 TYR A N 1
ATOM 5051 C CA . TYR A 1 648 ? 18.633 2.614 18.712 1.00 92.38 648 TYR A CA 1
ATOM 5052 C C . TYR A 1 648 ? 19.022 3.388 19.996 1.00 92.38 648 TYR A C 1
ATOM 5054 O O . TYR A 1 648 ? 20.219 3.509 20.297 1.00 92.38 648 TYR A O 1
ATOM 5062 N N . PRO A 1 649 ? 18.075 3.895 20.814 1.00 89.75 649 PRO A N 1
ATOM 5063 C CA . PRO A 1 649 ? 18.449 4.578 22.045 1.00 89.75 649 PRO A CA 1
ATOM 5064 C C . PRO A 1 649 ? 19.112 3.608 23.031 1.00 89.75 649 PRO A C 1
ATOM 5066 O O . PRO A 1 649 ? 18.764 2.433 23.137 1.00 89.75 649 PRO A O 1
ATOM 5069 N N . SER A 1 650 ? 20.072 4.109 23.810 1.00 90.12 650 SER A N 1
ATOM 5070 C CA . SER A 1 650 ? 20.653 3.329 24.908 1.00 90.12 650 SER A CA 1
ATOM 5071 C C . SER A 1 650 ? 19.709 3.268 26.114 1.00 90.12 650 SER A C 1
ATOM 5073 O O . SER A 1 650 ? 18.961 4.212 26.363 1.00 90.12 650 SER A O 1
ATOM 5075 N N . VAL A 1 651 ? 19.830 2.220 26.943 1.00 88.69 651 VAL A N 1
ATOM 5076 C CA . VAL A 1 651 ? 19.107 2.078 28.231 1.00 88.69 651 VAL A CA 1
ATOM 5077 C C . VAL A 1 651 ? 19.214 3.356 29.068 1.00 88.69 651 VAL A C 1
ATOM 5079 O O . VAL A 1 651 ? 18.225 3.872 29.575 1.00 88.69 651 VAL A O 1
ATOM 5082 N N . GLY A 1 652 ? 20.421 3.921 29.172 1.00 87.44 652 GLY A N 1
ATOM 5083 C CA . GLY A 1 652 ? 20.641 5.157 29.919 1.00 87.44 652 GLY A CA 1
ATOM 5084 C C . GLY A 1 652 ? 19.918 6.369 29.327 1.00 87.44 652 GLY A C 1
ATOM 5085 O O . GLY A 1 652 ? 19.578 7.276 30.074 1.00 87.44 652 GLY A O 1
ATOM 5086 N N . THR A 1 653 ? 19.697 6.408 28.011 1.00 86.44 653 THR A N 1
ATOM 5087 C CA . THR A 1 653 ? 18.909 7.470 27.364 1.00 86.44 653 THR A CA 1
ATOM 5088 C C . THR A 1 653 ? 17.436 7.316 27.703 1.00 86.44 653 THR A C 1
ATOM 5090 O O . THR A 1 653 ? 16.846 8.273 28.185 1.00 86.44 653 THR A O 1
ATOM 5093 N N . LEU A 1 654 ? 16.892 6.102 27.584 1.00 85.19 654 LEU A N 1
ATOM 5094 C CA . LEU A 1 654 ? 15.502 5.803 27.943 1.00 85.19 654 LEU A CA 1
ATOM 5095 C C . LEU A 1 654 ? 15.196 6.136 29.411 1.00 85.19 654 LEU A C 1
ATOM 5097 O O . LEU A 1 654 ? 14.203 6.798 29.690 1.00 85.19 654 LEU A O 1
ATOM 5101 N N . LEU A 1 655 ? 16.082 5.772 30.346 1.00 80.00 655 LEU A N 1
ATOM 5102 C CA . LEU A 1 655 ? 15.910 6.098 31.770 1.00 80.00 655 LEU A CA 1
ATOM 5103 C C . LEU A 1 655 ? 15.881 7.613 32.034 1.00 80.00 655 LEU A C 1
ATOM 5105 O O . LEU A 1 655 ? 15.098 8.073 32.860 1.00 80.00 655 LEU A O 1
ATOM 5109 N N . ARG A 1 656 ? 16.713 8.381 31.320 1.00 75.62 656 ARG A N 1
ATOM 5110 C CA . ARG A 1 656 ? 16.766 9.850 31.422 1.00 75.62 656 ARG A CA 1
ATOM 5111 C C . ARG A 1 656 ? 15.595 10.551 30.722 1.00 75.62 656 ARG A C 1
ATOM 5113 O O . ARG A 1 656 ? 15.325 11.719 30.986 1.00 75.62 656 ARG A O 1
ATOM 5120 N N . THR A 1 657 ? 14.930 9.870 29.794 1.00 74.00 657 THR A N 1
ATOM 5121 C CA . THR A 1 657 ? 13.663 10.326 29.214 1.00 74.00 657 THR A CA 1
ATOM 5122 C C . THR A 1 657 ? 12.509 10.048 30.175 1.00 74.00 657 THR A C 1
ATOM 5124 O O . THR A 1 657 ? 11.721 10.945 30.454 1.00 74.00 657 THR A O 1
ATOM 5127 N N . ALA A 1 658 ? 12.441 8.839 30.740 1.00 66.56 658 ALA A N 1
ATOM 5128 C CA . ALA A 1 658 ? 11.361 8.415 31.631 1.00 66.56 658 ALA A CA 1
ATOM 5129 C C . ALA A 1 658 ? 11.264 9.248 32.925 1.00 66.56 658 ALA A C 1
ATOM 5131 O O . ALA A 1 658 ? 10.165 9.511 33.409 1.00 66.56 658 ALA A O 1
ATOM 5132 N N . ASP A 1 659 ? 12.391 9.701 33.482 1.00 64.19 659 ASP A N 1
ATOM 5133 C CA . ASP A 1 659 ? 12.407 10.579 34.662 1.00 64.19 659 ASP A CA 1
ATOM 5134 C C . ASP A 1 659 ? 12.226 12.077 34.328 1.00 64.19 659 ASP A C 1
ATOM 5136 O O . ASP A 1 659 ? 12.247 12.921 35.230 1.00 64.19 659 ASP A O 1
ATOM 5140 N N . GLY A 1 660 ? 12.034 12.409 33.044 1.00 60.44 660 GLY A N 1
ATOM 5141 C CA . GLY A 1 660 ? 11.847 13.771 32.543 1.00 60.44 660 GLY A CA 1
ATOM 5142 C C . GLY A 1 660 ? 13.095 14.653 32.635 1.00 60.44 660 GLY A C 1
ATOM 5143 O O . GLY A 1 660 ? 12.980 15.877 32.579 1.00 60.44 660 GLY A O 1
ATOM 5144 N N . SER A 1 661 ? 14.287 14.074 32.820 1.00 57.38 661 SER A N 1
ATOM 5145 C CA . SER A 1 661 ? 15.512 14.838 33.078 1.00 57.38 661 SER A CA 1
ATOM 5146 C C . SER A 1 661 ? 16.274 15.286 31.828 1.00 57.38 661 SER A C 1
ATOM 5148 O O . SER A 1 661 ? 17.279 15.989 31.987 1.00 57.38 661 SER A O 1
ATOM 5150 N N . HIS A 1 662 ? 15.871 14.885 30.606 1.00 61.56 662 HIS A N 1
ATOM 5151 C CA . HIS A 1 662 ? 16.791 15.025 29.468 1.00 61.56 662 HIS A CA 1
ATOM 5152 C C . HIS A 1 662 ? 16.237 15.171 28.034 1.00 61.56 662 HIS A C 1
ATOM 5154 O O . HIS A 1 662 ? 16.463 16.224 27.444 1.00 61.56 662 HIS A O 1
ATOM 5160 N N . ILE A 1 663 ? 15.673 14.122 27.414 1.00 62.00 663 ILE A N 1
ATOM 5161 C CA . ILE A 1 663 ? 15.412 14.042 25.954 1.00 62.00 663 ILE A CA 1
ATOM 5162 C C . ILE A 1 663 ? 13.985 13.542 25.713 1.00 62.00 663 ILE A C 1
ATOM 5164 O O . ILE A 1 663 ? 13.544 12.639 26.421 1.00 62.00 663 ILE A O 1
ATOM 5168 N N . GLY A 1 664 ? 13.305 14.091 24.704 1.00 67.69 664 GLY A N 1
ATOM 5169 C CA . GLY A 1 664 ? 11.866 13.926 24.500 1.00 67.69 664 GLY A CA 1
ATOM 5170 C C . GLY A 1 664 ? 11.075 14.961 25.301 1.00 67.69 664 GLY A C 1
ATOM 5171 O O . GLY A 1 664 ? 11.613 15.630 26.183 1.00 67.69 664 GLY A O 1
ATOM 5172 N N . ASP A 1 665 ? 9.795 15.113 24.986 1.00 75.50 665 ASP A N 1
ATOM 5173 C CA . ASP A 1 665 ? 8.937 16.113 25.634 1.00 75.50 665 ASP A CA 1
ATOM 5174 C C . ASP A 1 665 ? 8.350 15.654 26.979 1.00 75.50 665 ASP A C 1
ATOM 5176 O O . ASP A 1 665 ? 7.863 16.479 27.749 1.00 75.50 665 ASP A O 1
ATOM 5180 N N . GLY A 1 666 ? 8.405 14.351 27.279 1.00 75.69 666 GLY A N 1
ATOM 5181 C CA . GLY A 1 666 ? 7.774 13.753 28.461 1.00 75.69 666 GLY A CA 1
ATOM 5182 C C . GLY A 1 666 ? 6.240 13.730 28.409 1.00 75.69 666 GLY A C 1
ATOM 5183 O O . GLY A 1 666 ? 5.608 13.440 29.425 1.00 75.69 666 GLY A O 1
ATOM 5184 N N . LEU A 1 667 ? 5.662 14.044 27.247 1.00 82.50 667 LEU A N 1
ATOM 5185 C CA . LEU A 1 667 ? 4.231 14.192 26.982 1.00 82.50 667 LEU A CA 1
ATOM 5186 C C . LEU A 1 667 ? 3.728 13.233 25.893 1.00 82.50 667 LEU A C 1
ATOM 5188 O O . LEU A 1 667 ? 2.524 13.166 25.660 1.00 82.50 667 LEU A O 1
ATOM 5192 N N . ARG A 1 668 ? 4.620 12.496 25.227 1.00 87.94 668 ARG A N 1
ATOM 5193 C CA . ARG A 1 668 ? 4.298 11.426 24.275 1.00 87.94 668 ARG A CA 1
ATOM 5194 C C . ARG A 1 668 ? 4.956 10.110 24.673 1.00 87.94 668 ARG A C 1
ATOM 5196 O O . ARG A 1 668 ? 6.039 10.095 25.263 1.00 87.94 668 ARG A O 1
ATOM 5203 N N . SER A 1 669 ? 4.302 8.999 24.336 1.00 88.44 669 SER A N 1
ATOM 5204 C CA . SER A 1 669 ? 4.872 7.658 24.502 1.00 88.44 669 SER A CA 1
ATOM 5205 C C . SER A 1 669 ? 6.109 7.486 23.627 1.00 88.44 669 SER A C 1
ATOM 5207 O O . SER A 1 669 ? 6.181 8.049 22.541 1.00 88.44 669 SER A O 1
ATOM 5209 N N . VAL A 1 670 ? 7.068 6.674 24.069 1.00 89.12 670 VAL A N 1
ATOM 5210 C CA . VAL A 1 670 ? 8.240 6.315 23.260 1.00 89.12 670 VAL A CA 1
ATOM 5211 C C . VAL A 1 670 ? 8.005 4.945 22.635 1.00 89.12 670 VAL A C 1
ATOM 5213 O O . VAL A 1 670 ? 7.942 3.946 23.350 1.00 89.12 670 VAL A O 1
ATOM 5216 N N . VAL A 1 671 ? 7.923 4.894 21.308 1.00 91.38 671 VAL A N 1
ATOM 5217 C CA . VAL A 1 671 ? 7.904 3.654 20.527 1.00 91.38 671 VAL A CA 1
ATOM 5218 C C . VAL A 1 671 ? 9.127 3.675 19.628 1.00 91.38 671 VAL A C 1
ATOM 5220 O O . VAL A 1 671 ? 9.197 4.407 18.653 1.00 91.38 671 VAL A O 1
ATOM 5223 N N . MET A 1 672 ? 10.145 2.903 19.995 1.00 91.56 672 MET A N 1
ATOM 5224 C CA . MET A 1 672 ? 11.386 2.852 19.227 1.00 91.56 672 MET A CA 1
ATOM 5225 C C . MET A 1 672 ? 11.115 2.165 17.887 1.00 91.56 672 MET A C 1
ATOM 5227 O O . MET A 1 672 ? 10.878 0.956 17.886 1.00 91.56 672 MET A O 1
ATOM 5231 N N . GLY A 1 673 ? 11.187 2.897 16.770 1.00 90.00 673 GLY A N 1
ATOM 5232 C CA . GLY A 1 673 ? 10.998 2.300 15.441 1.00 90.00 673 GLY A CA 1
ATOM 5233 C C . GLY A 1 673 ? 11.983 1.171 15.183 1.00 90.00 673 GLY A C 1
ATOM 5234 O O . GLY A 1 673 ? 11.599 0.132 14.664 1.00 90.00 673 GLY A O 1
ATOM 5235 N N . GLU A 1 674 ? 13.212 1.305 15.690 1.00 94.31 674 GLU A N 1
ATOM 5236 C CA . GLU A 1 674 ? 14.197 0.227 15.757 1.00 94.31 674 GLU A CA 1
ATOM 5237 C C . GLU A 1 674 ? 14.963 0.279 17.077 1.00 94.31 674 GLU A C 1
ATOM 5239 O O . GLU A 1 674 ? 15.382 1.340 17.550 1.00 94.31 674 GLU A O 1
ATOM 5244 N N . TYR A 1 675 ? 15.197 -0.889 17.671 1.00 92.81 675 TYR A N 1
ATOM 5245 C CA . TYR A 1 675 ? 16.032 -1.038 18.856 1.00 92.81 675 TYR A CA 1
ATOM 5246 C C . TYR A 1 675 ? 16.719 -2.405 18.858 1.00 92.81 675 TYR A C 1
ATOM 5248 O O . TYR A 1 675 ? 16.261 -3.348 18.221 1.00 92.81 675 TYR A O 1
ATOM 5256 N N . ASN A 1 676 ? 17.815 -2.515 19.616 1.00 92.06 676 ASN A N 1
ATOM 5257 C CA . ASN A 1 676 ? 18.476 -3.785 19.926 1.00 92.06 676 ASN A CA 1
ATOM 5258 C C . ASN A 1 676 ? 18.774 -4.669 18.692 1.00 92.06 676 ASN A C 1
ATOM 5260 O O . ASN A 1 676 ? 18.324 -5.810 18.600 1.00 92.06 676 ASN A O 1
ATOM 5264 N N . HIS A 1 677 ? 19.545 -4.116 17.751 1.00 95.94 677 HIS A N 1
ATOM 5265 C CA . HIS A 1 677 ? 19.897 -4.730 16.468 1.00 95.94 677 HIS A CA 1
ATOM 5266 C C . HIS A 1 677 ? 20.348 -6.200 16.592 1.00 95.94 677 HIS A C 1
ATOM 5268 O O . HIS A 1 677 ? 21.339 -6.512 17.262 1.00 95.94 677 HIS A O 1
ATOM 5274 N N . ALA A 1 678 ? 19.637 -7.112 15.925 1.00 96.31 678 ALA A N 1
ATOM 5275 C CA . ALA A 1 678 ? 19.760 -8.562 16.103 1.00 96.31 678 ALA A CA 1
ATOM 5276 C C . ALA A 1 678 ? 20.774 -9.248 15.158 1.00 96.31 678 ALA A C 1
ATOM 5278 O O . ALA A 1 678 ? 20.652 -10.437 14.871 1.00 96.31 678 ALA A O 1
ATOM 5279 N N . MET A 1 679 ? 21.792 -8.533 14.672 1.00 97.19 679 MET A N 1
ATOM 5280 C CA . MET A 1 679 ? 22.778 -9.087 13.734 1.00 97.19 679 MET A CA 1
ATOM 5281 C C . MET A 1 679 ? 23.736 -10.089 14.400 1.00 97.19 679 MET A C 1
ATOM 5283 O O . MET A 1 679 ? 24.553 -9.733 15.252 1.00 97.19 679 MET A O 1
ATOM 5287 N N . GLY A 1 680 ? 23.687 -11.352 13.967 1.00 96.94 680 GLY A N 1
ATOM 5288 C CA . GLY A 1 680 ? 24.584 -12.410 14.438 1.00 96.94 680 GLY A CA 1
ATOM 5289 C C . GLY A 1 680 ? 24.337 -12.801 15.901 1.00 96.94 680 GLY A C 1
ATOM 5290 O O . GLY A 1 680 ? 23.212 -13.079 16.304 1.00 96.94 680 GLY A O 1
ATOM 5291 N N . ASN A 1 681 ? 25.397 -12.868 16.713 1.00 96.56 681 ASN A N 1
ATOM 5292 C CA . ASN A 1 681 ? 25.280 -13.119 18.155 1.00 96.56 681 ASN A CA 1
ATOM 5293 C C . ASN A 1 681 ? 25.128 -11.785 18.907 1.00 96.56 681 ASN A C 1
ATOM 5295 O O . ASN A 1 681 ? 26.128 -11.181 19.298 1.00 96.56 681 ASN A O 1
ATOM 5299 N N . SER A 1 682 ? 23.881 -11.332 19.059 1.00 95.94 682 SER A N 1
ATOM 5300 C CA . SER A 1 682 ? 23.517 -10.015 19.603 1.00 95.94 682 SER A CA 1
ATOM 5301 C C . SER A 1 682 ? 22.484 -10.117 20.749 1.00 95.94 682 SER A C 1
ATOM 5303 O O . SER A 1 682 ? 22.489 -11.085 21.510 1.00 95.94 682 SER A O 1
ATOM 5305 N N . LEU A 1 683 ? 21.616 -9.107 20.906 1.00 93.69 683 LEU A N 1
ATOM 5306 C CA . LEU A 1 683 ? 20.540 -8.984 21.905 1.00 93.69 683 LEU A CA 1
ATOM 5307 C C . LEU A 1 683 ? 21.009 -8.860 23.365 1.00 93.69 683 LEU A C 1
ATOM 5309 O O . LEU A 1 683 ? 20.265 -9.143 24.312 1.00 93.69 683 LEU A O 1
ATOM 5313 N N . GLY A 1 684 ? 22.240 -8.388 23.569 1.00 93.00 684 GLY A N 1
ATOM 5314 C CA . GLY A 1 684 ? 22.714 -7.979 24.888 1.00 93.00 684 GLY A CA 1
ATOM 5315 C C . GLY A 1 684 ? 21.823 -6.885 25.490 1.00 93.00 684 GLY A C 1
ATOM 5316 O O . GLY A 1 684 ? 21.317 -6.027 24.781 1.00 93.00 684 GLY A O 1
ATOM 5317 N N . LEU A 1 685 ? 21.634 -6.908 26.813 1.00 90.31 685 LEU A N 1
ATOM 5318 C CA . LEU A 1 685 ? 20.823 -5.925 27.557 1.00 90.31 685 LEU A CA 1
ATOM 5319 C C . LEU A 1 685 ? 19.328 -5.866 27.186 1.00 90.31 685 LEU A C 1
ATOM 5321 O O . LEU A 1 685 ? 18.625 -5.000 27.700 1.00 90.31 685 LEU A O 1
ATOM 5325 N N . VAL A 1 686 ? 18.800 -6.811 26.397 1.00 90.81 686 VAL A N 1
ATOM 5326 C CA . VAL A 1 686 ? 17.353 -6.869 26.104 1.00 90.81 686 VAL A CA 1
ATOM 5327 C C . VAL A 1 686 ? 16.505 -6.886 27.384 1.00 90.81 686 VAL A C 1
ATOM 5329 O O . VAL A 1 686 ? 15.480 -6.225 27.465 1.00 90.81 686 VAL A O 1
ATOM 5332 N N . HIS A 1 687 ? 16.972 -7.563 28.433 1.00 89.62 687 HIS A N 1
ATOM 5333 C CA . HIS A 1 687 ? 16.295 -7.607 29.730 1.00 89.62 687 HIS A CA 1
ATOM 5334 C C . HIS A 1 687 ? 16.231 -6.245 30.443 1.00 89.62 687 HIS A C 1
ATOM 5336 O O . HIS A 1 687 ? 15.276 -6.005 31.171 1.00 89.62 687 HIS A O 1
ATOM 5342 N N . GLU A 1 688 ? 17.213 -5.362 30.237 1.00 90.12 688 GLU A N 1
ATOM 5343 C CA . GLU A 1 688 ? 17.198 -4.001 30.792 1.00 90.12 688 GLU A CA 1
ATOM 5344 C C . GLU A 1 688 ? 16.205 -3.121 30.025 1.00 90.12 688 GLU A C 1
ATOM 5346 O O . GLU A 1 688 ? 15.430 -2.392 30.643 1.00 90.12 688 GLU A O 1
ATOM 5351 N N . MET A 1 689 ? 16.169 -3.246 28.689 1.00 87.94 689 MET A N 1
ATOM 5352 C CA . MET A 1 689 ? 15.196 -2.553 27.826 1.00 87.94 689 MET A CA 1
ATOM 5353 C C . MET A 1 689 ? 13.746 -2.919 28.175 1.00 87.94 689 MET A C 1
ATOM 5355 O O . MET A 1 689 ? 12.854 -2.087 28.069 1.00 87.94 689 MET A O 1
ATOM 5359 N N . TRP A 1 690 ? 13.521 -4.151 28.636 1.00 88.44 690 TRP A N 1
ATOM 5360 C CA . TRP A 1 690 ? 12.218 -4.659 29.076 1.00 88.44 690 TRP A CA 1
ATOM 5361 C C . TRP A 1 690 ? 12.025 -4.623 30.601 1.00 88.44 690 TRP A C 1
ATOM 5363 O O . TRP A 1 690 ? 11.131 -5.287 31.130 1.00 88.44 690 TRP A O 1
ATOM 5373 N N . SER A 1 691 ? 12.859 -3.875 31.329 1.00 87.31 691 SER A N 1
ATOM 5374 C CA . SER A 1 691 ? 12.686 -3.677 32.770 1.00 87.31 691 SER A CA 1
ATOM 5375 C C . SER A 1 691 ? 11.446 -2.832 33.073 1.00 87.31 691 SER A C 1
ATOM 5377 O O . SER A 1 691 ? 11.014 -2.021 32.257 1.00 87.31 691 SER A O 1
ATOM 5379 N N . GLU A 1 692 ? 10.910 -2.956 34.288 1.00 82.62 692 GLU A N 1
ATOM 5380 C CA . GLU A 1 692 ? 9.737 -2.189 34.741 1.00 82.62 692 GLU A CA 1
ATOM 5381 C C . GLU A 1 692 ? 9.948 -0.664 34.761 1.00 82.62 692 GLU A C 1
ATOM 5383 O O . GLU A 1 692 ? 8.983 0.086 34.866 1.00 82.62 692 GLU A O 1
ATOM 5388 N N . HIS A 1 693 ? 11.198 -0.203 34.663 1.00 76.31 693 HIS A N 1
ATOM 5389 C CA . HIS A 1 693 ? 11.544 1.217 34.604 1.00 76.31 693 HIS A CA 1
ATOM 5390 C C . HIS A 1 693 ? 11.425 1.811 33.198 1.00 76.31 693 HIS A C 1
ATOM 5392 O O . HIS A 1 693 ? 11.235 3.016 33.073 1.00 76.31 693 HIS A O 1
ATOM 5398 N N . ILE A 1 694 ? 11.571 0.985 32.160 1.00 79.50 694 ILE A N 1
ATOM 5399 C CA . ILE A 1 694 ? 11.469 1.405 30.756 1.00 79.50 694 ILE A CA 1
ATOM 5400 C C . ILE A 1 694 ? 10.113 0.987 30.188 1.00 79.50 694 ILE A C 1
ATOM 5402 O O . ILE A 1 694 ? 9.443 1.785 29.546 1.00 79.50 694 ILE A O 1
ATOM 5406 N N . MET A 1 695 ? 9.693 -0.244 30.479 1.00 79.75 695 MET A N 1
ATOM 5407 C CA . MET A 1 695 ? 8.415 -0.816 30.069 1.00 79.75 695 MET A CA 1
ATOM 5408 C C . MET A 1 695 ? 7.641 -1.236 31.322 1.00 79.75 695 MET A C 1
ATOM 5410 O O . MET A 1 695 ? 7.681 -2.414 31.705 1.00 79.75 695 MET A O 1
ATOM 5414 N N . PRO A 1 696 ? 6.955 -0.302 32.009 1.00 70.94 696 PRO A N 1
ATOM 5415 C CA . PRO A 1 696 ? 6.159 -0.654 33.173 1.00 70.94 696 PRO A CA 1
ATOM 5416 C C . PRO A 1 696 ? 5.123 -1.722 32.788 1.00 70.94 696 PRO A C 1
ATOM 5418 O O . PRO A 1 696 ? 4.555 -1.694 31.689 1.00 70.94 696 PRO A O 1
ATOM 5421 N N . PRO A 1 697 ? 4.879 -2.718 33.656 1.00 68.69 697 PRO A N 1
ATOM 5422 C CA . PRO A 1 697 ? 3.900 -3.745 33.362 1.00 68.69 697 PRO A CA 1
ATOM 5423 C C . PRO A 1 697 ? 2.512 -3.112 33.285 1.00 68.69 697 PRO A C 1
ATOM 5425 O O . PRO A 1 697 ? 1.994 -2.620 34.289 1.00 68.69 697 PRO A O 1
ATOM 5428 N N . VAL A 1 698 ? 1.882 -3.208 32.115 1.00 65.69 698 VAL A N 1
ATOM 5429 C CA . VAL A 1 698 ? 0.443 -2.994 31.969 1.00 65.69 698 VAL A CA 1
ATOM 5430 C C . VAL A 1 698 ? -0.253 -4.059 32.817 1.00 65.69 698 VAL A C 1
ATOM 5432 O O . VAL A 1 698 ? -0.344 -5.233 32.446 1.00 65.69 698 VAL A O 1
ATOM 5435 N N . ARG A 1 699 ? -0.686 -3.693 34.024 1.00 50.62 699 ARG A N 1
ATOM 5436 C CA . ARG A 1 699 ? -1.489 -4.590 34.852 1.00 50.62 699 ARG A CA 1
ATOM 5437 C C . ARG A 1 699 ? -2.906 -4.555 34.306 1.00 50.62 699 ARG A C 1
ATOM 5439 O O . ARG A 1 699 ? -3.587 -3.557 34.499 1.00 50.62 699 ARG A O 1
ATOM 5446 N N . ARG A 1 700 ? -3.372 -5.665 33.720 1.00 41.19 700 ARG A N 1
ATOM 5447 C CA . ARG A 1 700 ? -4.812 -5.888 33.534 1.00 41.19 700 ARG A CA 1
ATOM 5448 C C . ARG A 1 700 ? -5.491 -5.621 34.875 1.00 41.19 700 ARG A C 1
ATOM 5450 O O . ARG A 1 700 ? -5.214 -6.332 35.850 1.00 41.19 700 ARG A O 1
ATOM 5457 N N . ALA A 1 701 ? -6.403 -4.657 34.924 1.00 31.14 701 ALA A N 1
ATOM 5458 C CA . ALA A 1 701 ? -7.441 -4.658 35.936 1.00 31.14 701 ALA A CA 1
ATOM 5459 C C . ALA A 1 701 ? -8.321 -5.882 35.652 1.00 31.14 701 ALA A C 1
ATOM 5461 O O . ALA A 1 701 ? -9.378 -5.806 35.041 1.00 31.14 701 ALA A O 1
ATOM 5462 N N . THR A 1 702 ? -7.860 -7.078 36.033 1.00 31.50 702 THR A N 1
ATOM 5463 C CA . THR A 1 702 ? -8.727 -8.250 35.996 1.00 31.50 702 THR A CA 1
ATOM 5464 C C . THR A 1 702 ? -9.913 -7.918 36.879 1.00 31.50 702 THR A C 1
ATOM 5466 O O . THR A 1 702 ? -9.697 -7.606 38.052 1.00 31.50 702 THR A O 1
ATOM 5469 N N . ASN A 1 703 ? -11.121 -8.001 36.322 1.00 33.09 703 ASN A N 1
ATOM 5470 C CA . ASN A 1 703 ? -12.391 -7.968 37.034 1.00 33.09 703 ASN A CA 1
ATOM 5471 C C . ASN A 1 703 ? -12.350 -8.898 38.260 1.00 33.09 703 ASN A C 1
ATOM 5473 O O . ASN A 1 703 ? -12.747 -10.061 38.227 1.00 33.09 703 ASN A O 1
ATOM 5477 N N . ARG A 1 704 ? -11.847 -8.372 39.374 1.00 31.84 704 ARG A N 1
ATOM 5478 C CA . ARG A 1 704 ? -12.104 -8.839 40.726 1.00 31.84 704 ARG A CA 1
ATOM 5479 C C . ARG A 1 704 ? -12.931 -7.753 41.375 1.00 31.84 704 ARG A C 1
ATOM 5481 O O . ARG A 1 704 ? -12.444 -6.941 42.155 1.00 31.84 704 ARG A O 1
ATOM 5488 N N . ALA A 1 705 ? -14.218 -7.770 41.047 1.00 35.72 705 ALA A N 1
ATOM 5489 C CA . ALA A 1 705 ? -15.223 -7.296 41.976 1.00 35.72 705 ALA A CA 1
ATOM 5490 C C . ALA A 1 705 ? -15.001 -8.046 43.304 1.00 35.72 705 ALA A C 1
ATOM 5492 O O . ALA A 1 705 ? -15.340 -9.220 43.432 1.00 35.72 705 ALA A O 1
ATOM 5493 N N . GLY A 1 706 ? -14.350 -7.379 44.258 1.00 35.69 706 GLY A N 1
ATOM 5494 C CA . GLY A 1 706 ? -14.059 -7.915 45.585 1.00 35.69 706 GLY A CA 1
ATOM 5495 C C . GLY A 1 706 ? -12.586 -8.230 45.829 1.00 35.69 706 GLY A C 1
ATOM 5496 O O . GLY A 1 706 ? -12.219 -9.388 45.960 1.00 35.69 706 GLY A O 1
ATOM 5497 N N . ASP A 1 707 ? -11.748 -7.206 45.948 1.00 35.16 707 ASP A N 1
ATOM 5498 C CA . ASP A 1 707 ? -10.965 -7.051 47.176 1.00 35.16 707 ASP A CA 1
ATOM 5499 C C . ASP A 1 707 ? -10.438 -5.618 47.273 1.00 35.16 707 ASP A C 1
ATOM 5501 O O . ASP A 1 707 ? -9.717 -5.122 46.410 1.00 35.16 707 ASP A O 1
ATOM 5505 N N . GLY A 1 708 ? -10.857 -4.931 48.335 1.00 38.25 708 GLY A N 1
ATOM 5506 C CA . GLY A 1 708 ? -10.408 -3.586 48.655 1.00 38.25 708 GLY A CA 1
ATOM 5507 C C . GLY A 1 708 ? -8.922 -3.599 48.988 1.00 38.25 708 GLY A C 1
ATOM 5508 O O . GLY A 1 708 ? -8.520 -4.046 50.059 1.00 38.25 708 GLY A O 1
ATOM 5509 N N . GLY A 1 709 ? -8.112 -3.081 48.076 1.00 29.33 709 GLY A N 1
ATOM 5510 C CA . GLY A 1 709 ? -6.687 -2.896 48.278 1.00 29.33 709 GLY A CA 1
ATOM 5511 C C . GLY A 1 709 ? -6.232 -1.644 47.558 1.00 29.33 709 GLY A C 1
ATOM 5512 O O . GLY A 1 709 ? -5.934 -1.684 46.372 1.00 29.33 709 GLY A O 1
ATOM 5513 N N . HIS A 1 710 ? -6.179 -0.530 48.286 1.00 38.62 710 HIS A N 1
ATOM 5514 C CA . HIS A 1 710 ? -5.439 0.653 47.867 1.00 38.62 710 HIS A CA 1
ATOM 5515 C C . HIS A 1 710 ? -3.983 0.259 47.576 1.00 38.62 710 HIS A C 1
ATOM 5517 O O . HIS A 1 710 ? -3.240 -0.083 48.496 1.00 38.62 710 HIS A O 1
ATOM 5523 N N . GLY A 1 711 ? -3.583 0.319 46.310 1.00 27.03 711 GLY A N 1
ATOM 5524 C CA . GLY A 1 711 ? -2.192 0.265 45.875 1.00 27.03 711 GLY A CA 1
ATOM 5525 C C . GLY A 1 711 ? -1.924 1.491 45.021 1.00 27.03 711 GLY A C 1
ATOM 5526 O O . GLY A 1 711 ? -2.426 1.574 43.908 1.00 27.03 711 GLY A O 1
ATOM 5527 N N . ALA A 1 712 ? -1.231 2.459 45.612 1.00 27.70 712 ALA A N 1
ATOM 5528 C CA . ALA A 1 712 ? -0.808 3.701 44.988 1.00 27.70 712 ALA A CA 1
ATOM 5529 C C . ALA A 1 712 ? 0.257 3.466 43.902 1.00 27.70 712 ALA A C 1
ATOM 5531 O O . ALA A 1 712 ? 0.961 2.456 43.952 1.00 27.70 712 ALA A O 1
ATOM 5532 N N . LEU A 1 713 ? 0.284 4.442 42.985 1.00 29.58 713 LEU A N 1
ATOM 5533 C CA . LEU A 1 713 ? 1.190 4.705 41.860 1.00 29.58 713 LEU A CA 1
ATOM 5534 C C . LEU A 1 713 ? 2.634 4.231 42.044 1.00 29.58 713 LEU A C 1
ATOM 5536 O O . LEU A 1 713 ? 3.198 4.476 43.139 1.00 29.58 713 LEU A O 1
#

Secondary structure (DSSP, 8-state):
-------------TTTHHHHHHHHHHHH-S--------PPP--S----TT-SS--TTTHHHHS-TT--EESPPPP--TT---BS-HHHHHHHTTT---HHHHHHTSTTEEE--EEEEEEEESSGGGS-S--TT----EEEEES--TTTTT-S--EEESSS-SHHHH-GGG----S--TTS----TTTSTT--S---EEEEEEEEE--GGGTTSEEEEEES-EESEEEEEETTEEEEEEE-TTS-EEEE-GGG--TTSEEEEEEEEES--GGGGGB--SEEE--EE-S-EEEEEE-SEEEEEEEEEEEEPTTSSSEEEEEEEEEEE-SSS--EEEEEEEEEEPPP---S--PPP---S---------PPPP----------S-SS--EEEEEEEEEEEBTTBEEEEEEEEESS--BB-SSSB--EEEEEEEEETTEEEEEEEEEE-B--EEE-TTSTT--EEETTEE----EEE----BTTTBTS--HHHHHHHHHHHHHTT--EEE-TTS---HHHHHHHHHHT-EEEEE-S-B-GGGTTHHHH-GGGHHHHHHHHHHHHHHHTT-SSEEEEEEEESS---HHHHHHHHHH-S--TTS-SS--B-TTSPBPPPP-S----SSTTSEEEEE-SS-TT--TT-SEE--BS--HHHHHHHHTTSSSS-SSSEE--SB-S--SSS--TTHHHHTSTTTS------------------

pLDDT: mean 83.24, std 21.17, range [23.27, 98.88]

InterPro domains:
  IPR006101 Glycoside hydrolase, family 2 [PR00132] (222-237)
  IPR006101 Glycoside hydrolase, family 2 [PR00132] (563-578)
  IPR006101 Glycoside hydrolase, family 2 [PR00132] (668-683)
  IPR006102 Glycoside hydrolase family 2, immunoglobulin-like beta-sandwich [PF00703] (382-447)
  IPR006103 Glycoside hydrolase family 2, catalytic domain [PF02836] (458-690)
  IPR006104 Glycosyl hydrolases family 2, sugar binding domain [PF02837] (109-160)
  IPR006104 Glycosyl hydrolases family 2, sugar binding domain [PF02837] (194-295)
  IPR006311 Twin-arginine translocation pathway, signal sequence [PS51318] (1-50)
  IPR008979 Galactose-binding-like domain superfamily [SSF49785] (65-295)
  IPR013783 Immunoglobulin-like fold [G3DSA:2.60.40.10] (296-447)
  IPR017853 Glycoside hydrolase superfamily [SSF51445] (457-698)
  IPR023232 Glycoside hydrolase, family 2, active site [PS00608] (563-577)
  IPR036156 Beta-Galactosidase/glucuronidase domain superfamily [SSF49303] (297-448)
  IPR050347 Bacterial Beta-galactosidase [PTHR46323] (62-691)

Foldseek 3Di:
DDDDDPPDDPPDPPPCLVPQQVCVCVVVVFL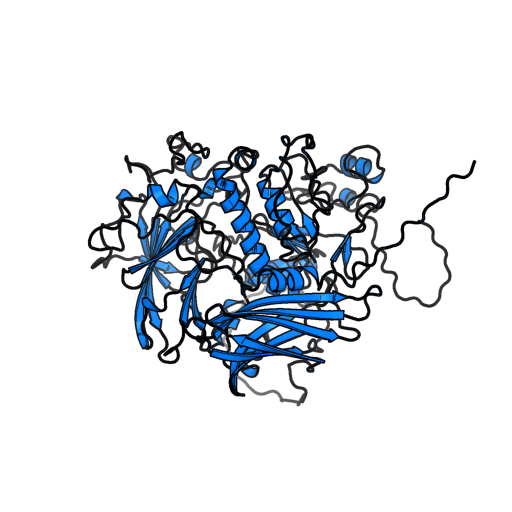DDPDQPAFDDPPDFCLDPADDKQGPQQQVQFWALSRFKDQFDAFFALQQAWAPDPVQLQVLVVPPQFSVSSNVSGPQKFFPFFKWFKDKDFASVPIDSYCPPPPDTDIDGPPFFVCLVPPDHWDFDAFAQPCCVVPVVPRWDLFADPVNTTDKALRDPVNPGTKMKMKTKDKDAAALVLVQWWKKKKQQFFPAKKWKDKQRHGFMIHGDGHHMTMTTCRVRHDHGDMMMMIMIWILHGSSSLFFRHRFIRTGGSQDTIMMGIAHQKGQNHKFWDWAADPQLFKTKTKMKTWIAGNDQWWPFKKKKKKWKFWFFPDPQAPAPPPPPDDDDDDDDDDDDDDDDDDDDDDDPDPRTHHGQDMWMDMDTQTNSTDMDMTMDMGGRGQADALRRLTKMKMKMFMDDPRDTRTITIAIAGNWFWDWQFQDQVIAIDISNAGDDQQEDEDAQQDPNRGNNHDSVNLLVVLSVCVVVVHQEYEHVADAHRPRNLVVCSRNRHAYAHHFSGASQVPLCCCQVHVSNLSVLLSSLLSSCSHRLRRPRHAEYESGAQNADEQSSLSSLLAQAPDCPQFDQQFDCLPPGGTHGGDPDHRNNSRNSHFYAYYHPDSLLRRRSGQARAAEADDLVRLLCVSVVNDTHPSRHHHDHPYYFDPPDPTNPCVVSCCDCSNPNDSDPPPPPPDDDDDDDD